Protein AF-A0A1S1Y5X8-F1 (afdb_monomer_lite)

Secondary structure (DSSP, 8-state):
---PEEEEEE-TT----B-TTS-EEEESSTT-EEEGGGGGG-TTEEEEEEEEETTEEEEEESSTTPPP-HHHHHHHHHHT-SS--B-SS--HHHHHGGGGTTHHHHHHHHHHHHHHHHHGGG----------SS----EEEEEE-TTS-EEEEEESS---HHHHHHHHHHHHHHHHHHTTTS--TTEEEEEEES-HHHHHHHS-GGGB----S----BTTBSS-EEEEEEEETTEEEEEEEEEHHHHHHHT-TTSHHHHHHHHHHHHHHHHHHHHHHHHHHHSTTTTTSPPSSHHHHHHHHHHHHHHHHHHHHHHSGGGSTT-HHHHHHHHHHHHHHHHHHHHHHHHHHHHH--HHHHHHHHHHHHHHHHHHHHHHHHHHHHHT--SSTT-HHHHHHHHHTT-TTHHHHHHHHHHHHHTTTT---STHHHHTTHHHHHHHHHHTT-EEEE-TTS-EEEE--GGGTHHHHHHH-

Structure (mmCIF, N/CA/C/O backbone):
data_AF-A0A1S1Y5X8-F1
#
_entry.id   AF-A0A1S1Y5X8-F1
#
loop_
_atom_site.group_PDB
_atom_site.id
_atom_site.type_symbol
_atom_site.label_atom_id
_atom_site.label_alt_id
_atom_site.label_comp_id
_atom_site.label_asym_id
_atom_site.label_entity_id
_atom_site.label_seq_id
_atom_site.pdbx_PDB_ins_code
_atom_site.Cartn_x
_atom_site.Cartn_y
_atom_site.Cartn_z
_atom_site.occupancy
_atom_site.B_iso_or_equiv
_atom_site.auth_seq_id
_atom_site.auth_comp_id
_atom_site.auth_asym_id
_atom_site.auth_atom_id
_atom_site.pdbx_PDB_model_num
ATOM 1 N N . MET A 1 1 ? -24.026 0.259 36.416 1.00 37.78 1 MET A N 1
ATOM 2 C CA . MET A 1 1 ? -24.388 -0.822 35.473 1.00 37.78 1 MET A CA 1
ATOM 3 C C . MET A 1 1 ? -25.825 -0.606 35.027 1.00 37.78 1 MET A C 1
ATOM 5 O O . MET A 1 1 ? -26.741 -0.824 35.807 1.00 37.78 1 MET A O 1
ATOM 9 N N . THR A 1 2 ? -26.030 -0.074 33.827 1.00 49.12 2 THR A N 1
ATOM 10 C CA . THR A 1 2 ? -27.359 0.144 33.238 1.00 49.12 2 THR A CA 1
ATOM 11 C C . THR A 1 2 ? -27.884 -1.176 32.671 1.00 49.12 2 THR A C 1
ATOM 13 O O . THR A 1 2 ? -27.231 -1.813 31.851 1.00 49.12 2 THR A O 1
ATOM 16 N N . GLN A 1 3 ? -29.044 -1.623 33.151 1.00 72.25 3 GLN A N 1
ATOM 17 C CA . GLN A 1 3 ? -29.603 -2.940 32.841 1.00 72.25 3 GLN A CA 1
ATOM 18 C C . GLN A 1 3 ? -30.423 -2.870 31.540 1.00 72.25 3 GLN A C 1
ATOM 20 O O . GLN A 1 3 ? -31.425 -2.159 31.475 1.00 72.25 3 GLN A O 1
ATOM 25 N N . LEU A 1 4 ? -29.985 -3.571 30.490 1.00 83.12 4 LEU A N 1
ATOM 26 C CA . LEU A 1 4 ? -30.778 -3.775 29.271 1.00 83.12 4 LEU A CA 1
ATOM 27 C C . LEU A 1 4 ? -31.774 -4.920 29.491 1.00 83.12 4 LEU A C 1
ATOM 29 O O . LEU A 1 4 ? -31.432 -5.946 30.078 1.00 83.12 4 LEU A O 1
ATOM 33 N N . ASN A 1 5 ? -32.993 -4.761 28.980 1.00 87.56 5 ASN A N 1
ATOM 34 C CA . ASN A 1 5 ? -33.991 -5.824 28.944 1.00 87.56 5 ASN A CA 1
ATOM 35 C C . ASN A 1 5 ? -33.775 -6.676 27.696 1.00 87.56 5 ASN A C 1
ATOM 37 O O . ASN A 1 5 ? -33.882 -6.174 26.576 1.00 87.56 5 ASN A O 1
ATOM 41 N N . TRP A 1 6 ? -33.478 -7.957 27.889 1.00 92.19 6 TRP A N 1
ATOM 42 C CA . TRP A 1 6 ? -33.166 -8.884 26.806 1.00 92.19 6 TRP A CA 1
ATOM 43 C C . TRP A 1 6 ? -34.387 -9.693 26.398 1.00 92.19 6 TRP A C 1
ATOM 45 O O . TRP A 1 6 ? -35.057 -10.302 27.230 1.00 92.19 6 TRP A O 1
ATOM 55 N N . THR A 1 7 ? -34.661 -9.723 25.100 1.00 92.75 7 THR A N 1
ATOM 56 C CA . THR A 1 7 ? -35.756 -10.500 24.516 1.00 92.75 7 THR A CA 1
ATOM 57 C C . THR A 1 7 ? -35.318 -11.102 23.192 1.00 92.75 7 THR A C 1
ATOM 59 O O . THR A 1 7 ? -34.572 -10.483 22.437 1.00 92.75 7 THR A O 1
ATOM 62 N N . VAL A 1 8 ? -35.791 -12.310 22.891 1.00 92.81 8 VAL A N 1
ATOM 63 C CA . VAL A 1 8 ? -35.673 -12.881 21.547 1.00 92.81 8 VAL A CA 1
ATOM 64 C C . VAL A 1 8 ? -36.955 -12.563 20.801 1.00 92.81 8 VAL A C 1
ATOM 66 O O . VAL A 1 8 ? -38.040 -12.959 21.231 1.00 92.81 8 VAL A O 1
ATOM 69 N N . ILE A 1 9 ? -36.834 -11.858 19.681 1.00 91.94 9 ILE A N 1
ATOM 70 C CA . ILE A 1 9 ? -37.966 -11.556 18.807 1.00 91.94 9 ILE A CA 1
ATOM 71 C C . ILE A 1 9 ? -37.895 -12.409 17.543 1.00 91.94 9 ILE A C 1
ATOM 73 O O . ILE A 1 9 ? -36.821 -12.640 16.984 1.00 91.94 9 ILE A O 1
ATOM 77 N N . LYS A 1 10 ? -39.059 -12.878 17.087 1.00 90.06 10 LYS A N 1
ATOM 78 C CA . LYS A 1 10 ? -39.210 -13.485 15.762 1.00 90.06 10 LYS A CA 1
ATOM 79 C C . LYS A 1 10 ? -39.509 -12.389 14.755 1.00 90.06 10 LYS A C 1
ATOM 81 O O . LYS A 1 10 ? -40.395 -11.570 14.985 1.00 90.06 10 LYS A O 1
ATOM 86 N N . VAL A 1 11 ? -38.781 -12.405 13.652 1.00 84.94 11 VAL A N 1
ATOM 87 C CA . VAL A 1 11 ? -38.853 -11.399 12.594 1.00 84.94 11 VAL A CA 1
ATOM 88 C C . VAL A 1 11 ? -38.990 -12.114 11.252 1.00 84.94 11 VAL A C 1
ATOM 90 O O . VAL A 1 11 ? -38.032 -12.199 10.482 1.00 84.94 11 VAL A O 1
ATOM 93 N N . PRO A 1 12 ? -40.162 -12.732 10.999 1.00 74.88 12 PRO A N 1
ATOM 94 C CA . PRO A 1 12 ? -40.427 -13.342 9.703 1.00 74.88 12 PRO A CA 1
ATOM 95 C C . PRO A 1 12 ? -40.233 -12.291 8.604 1.00 74.88 12 PRO A C 1
ATOM 97 O O . PRO A 1 12 ? -40.541 -11.118 8.804 1.00 74.88 12 PRO A O 1
ATOM 100 N N . ASP A 1 13 ? -39.646 -12.713 7.486 1.00 78.19 13 ASP A N 1
ATOM 101 C CA . ASP A 1 13 ? -39.389 -11.894 6.291 1.00 78.19 13 ASP A CA 1
ATOM 102 C C . ASP A 1 13 ? -38.314 -10.798 6.424 1.00 78.19 13 ASP A C 1
ATOM 104 O O . ASP A 1 13 ? -37.992 -10.129 5.442 1.00 78.19 13 ASP A O 1
ATOM 108 N N . ALA A 1 14 ? -37.677 -10.654 7.592 1.00 77.19 14 ALA A N 1
ATOM 109 C CA . ALA A 1 14 ? -36.581 -9.700 7.777 1.00 77.19 14 ALA A CA 1
ATOM 110 C C . ALA A 1 14 ? -35.270 -10.132 7.098 1.00 77.19 14 ALA A C 1
ATOM 112 O O . ALA A 1 14 ? -34.417 -9.285 6.860 1.00 77.19 14 ALA A O 1
ATOM 113 N N . ASN A 1 15 ? -35.108 -11.423 6.780 1.00 84.62 15 ASN A N 1
ATOM 114 C CA . ASN A 1 15 ? -33.934 -11.980 6.095 1.00 84.62 15 ASN A CA 1
ATOM 115 C C . ASN A 1 15 ? -32.611 -11.496 6.699 1.00 84.62 15 ASN A C 1
ATOM 117 O O . ASN A 1 15 ? -31.785 -10.897 6.009 1.00 84.62 15 ASN A O 1
ATOM 121 N N . LEU A 1 16 ? -32.463 -11.707 8.009 1.00 88.25 16 LEU A N 1
ATOM 122 C CA . LEU A 1 16 ? -31.384 -11.110 8.786 1.00 88.25 16 LEU A CA 1
ATOM 123 C C . LEU A 1 16 ? -30.012 -11.504 8.233 1.00 88.25 16 LEU A C 1
ATOM 125 O O . LEU A 1 16 ? -29.734 -12.690 8.036 1.00 88.25 16 LEU A O 1
ATOM 129 N N . ILE A 1 17 ? -29.171 -10.496 8.022 1.00 88.75 17 ILE A N 1
ATOM 130 C CA . ILE A 1 17 ? -27.761 -10.654 7.675 1.00 88.75 17 ILE A CA 1
ATOM 131 C C . ILE A 1 17 ? -26.958 -10.871 8.961 1.00 88.75 17 ILE A C 1
ATOM 133 O O . ILE A 1 17 ? -27.159 -10.164 9.949 1.00 88.75 17 ILE A O 1
ATOM 137 N N . LEU A 1 18 ? -26.051 -11.849 8.946 1.00 85.50 18 LEU A N 1
ATOM 138 C CA . LEU A 1 18 ? -25.080 -12.060 10.019 1.00 85.50 18 LEU A CA 1
ATOM 139 C C . LEU A 1 18 ? -23.828 -11.210 9.738 1.00 85.50 18 LEU A C 1
ATOM 141 O O . LEU A 1 18 ? -23.144 -11.498 8.754 1.00 85.50 18 LEU A O 1
ATOM 145 N N . PRO A 1 19 ? -23.529 -10.180 10.553 1.00 83.06 19 PRO A N 1
ATOM 146 C CA . PRO A 1 19 ? -22.314 -9.389 10.394 1.00 83.06 19 PRO A CA 1
ATOM 147 C C . PRO A 1 19 ? -21.095 -10.066 11.029 1.00 83.06 19 PRO A C 1
ATOM 149 O O . PRO A 1 19 ? -21.227 -10.786 12.022 1.00 83.06 19 PRO A O 1
ATOM 152 N N . ASP A 1 20 ? -19.896 -9.725 10.551 1.00 80.06 20 ASP A N 1
ATOM 153 C CA . ASP A 1 20 ? -18.630 -10.213 11.130 1.00 80.06 20 ASP A CA 1
ATOM 154 C C . ASP A 1 20 ? -18.366 -9.641 12.529 1.00 80.06 20 ASP A C 1
ATOM 156 O O . ASP A 1 20 ? -17.720 -10.271 13.364 1.00 80.06 20 ASP A O 1
ATOM 160 N N . CYS A 1 21 ? -18.940 -8.475 12.840 1.00 72.88 21 CYS A N 1
ATOM 161 C CA . CYS A 1 21 ? -18.881 -7.885 14.177 1.00 72.88 21 CYS A CA 1
ATOM 162 C C . CYS A 1 21 ? -19.798 -8.566 15.207 1.00 72.88 21 CYS A C 1
ATOM 164 O O . CYS A 1 21 ? -19.852 -8.125 16.358 1.00 72.88 21 CYS A O 1
ATOM 166 N N . VAL A 1 22 ? -20.498 -9.638 14.810 1.00 82.25 22 VAL A N 1
ATOM 167 C CA . VAL A 1 22 ? -21.416 -10.464 15.611 1.00 82.25 22 VAL A CA 1
ATOM 168 C C . VAL A 1 22 ? -22.683 -9.713 16.038 1.00 82.25 22 VAL A C 1
ATOM 170 O O . VAL A 1 22 ? -23.789 -10.148 15.728 1.00 82.25 22 VAL A O 1
ATOM 173 N N . ALA A 1 23 ? -22.552 -8.582 16.727 1.00 86.88 23 ALA A N 1
ATOM 174 C CA . ALA A 1 23 ? -23.655 -7.778 17.237 1.00 86.88 23 ALA A CA 1
ATOM 175 C C . ALA A 1 23 ? -23.482 -6.297 16.889 1.00 86.88 23 ALA A C 1
ATOM 177 O O . ALA A 1 23 ? -22.372 -5.801 16.707 1.00 86.88 23 ALA A O 1
ATOM 178 N N . ILE A 1 24 ? -24.599 -5.572 16.861 1.00 87.94 24 ILE A N 1
ATOM 179 C CA . ILE A 1 24 ? -24.649 -4.138 16.572 1.00 87.94 24 ILE A CA 1
ATOM 180 C C . ILE A 1 24 ? -25.308 -3.403 17.744 1.00 87.94 24 ILE A C 1
ATOM 182 O O . ILE A 1 24 ? -26.358 -3.814 18.239 1.00 87.94 24 ILE A O 1
ATOM 186 N N . SER A 1 25 ? -24.688 -2.315 18.190 1.00 87.38 25 SER A N 1
ATOM 187 C CA . SER A 1 25 ? -25.203 -1.405 19.216 1.00 87.38 25 SER A CA 1
ATOM 188 C C . SER A 1 25 ? -25.833 -0.164 18.583 1.00 87.38 25 SER A C 1
ATOM 190 O O . SER A 1 25 ? -25.368 0.319 17.554 1.00 87.38 25 SER A O 1
ATOM 192 N N . VAL A 1 26 ? -26.855 0.387 19.241 1.00 85.88 26 VAL A N 1
ATOM 193 C CA . VAL A 1 26 ? -27.497 1.662 18.890 1.00 85.88 26 VAL A CA 1
ATOM 194 C C . VAL A 1 26 ? -27.461 2.604 20.099 1.00 85.88 26 VAL A C 1
ATOM 196 O O . VAL A 1 26 ? -27.935 2.243 21.185 1.00 85.88 26 VAL A O 1
ATOM 199 N N . GLY A 1 27 ? -26.871 3.789 19.921 1.00 76.44 27 GLY A N 1
ATOM 200 C CA . GLY A 1 27 ? -26.680 4.804 20.972 1.00 76.44 27 GLY A CA 1
ATOM 201 C C . GLY A 1 27 ? -27.841 5.802 21.136 1.00 76.44 27 GLY A C 1
ATOM 202 O O . GLY A 1 27 ? -28.669 5.943 20.236 1.00 76.44 27 GLY A O 1
ATOM 203 N N . VAL A 1 28 ? -27.875 6.504 22.286 1.00 65.38 28 VAL A N 1
ATOM 204 C CA . VAL A 1 28 ? -28.875 7.550 22.631 1.00 65.38 28 VAL A CA 1
ATOM 205 C C . VAL A 1 28 ? -28.755 8.805 21.759 1.00 65.38 28 VAL A C 1
ATOM 207 O O . VAL A 1 28 ? -29.774 9.380 21.379 1.00 65.38 28 VAL A O 1
ATOM 210 N N . SER A 1 29 ? -27.540 9.261 21.443 1.00 52.69 29 SER A N 1
ATOM 211 C CA . SER A 1 29 ? -27.340 10.402 20.547 1.00 52.69 29 SER A CA 1
ATOM 212 C C . SER A 1 29 ? -27.469 9.953 19.088 1.00 52.69 29 SER A C 1
ATOM 214 O O . SER A 1 29 ? -26.818 9.009 18.643 1.00 52.69 29 SER A O 1
ATOM 216 N N . GLU A 1 30 ? -28.360 10.617 18.348 1.00 55.97 30 GLU A N 1
ATOM 217 C CA . GLU A 1 30 ? -28.502 10.516 16.883 1.00 55.97 30 GLU A CA 1
ATOM 218 C C . GLU A 1 30 ? -28.925 9.150 16.311 1.00 55.97 30 GLU A C 1
ATOM 220 O O . GLU A 1 30 ? -28.924 8.971 15.095 1.00 55.97 30 GLU A O 1
ATOM 225 N N . ASN A 1 31 ? -29.354 8.192 17.146 1.00 65.56 31 ASN A N 1
ATOM 226 C CA . ASN A 1 31 ? -29.733 6.844 16.697 1.00 65.56 31 ASN A CA 1
ATOM 227 C C . ASN A 1 31 ? -28.588 6.159 15.916 1.00 65.56 31 ASN A C 1
ATOM 229 O O . ASN A 1 31 ? -28.827 5.428 14.952 1.00 65.56 31 ASN A O 1
ATOM 233 N N . ARG A 1 32 ? -27.339 6.446 16.312 1.00 74.50 32 ARG A N 1
ATOM 234 C CA . ARG A 1 32 ? -26.120 5.975 15.650 1.00 74.50 32 ARG A CA 1
ATOM 235 C C . ARG A 1 32 ? -25.930 4.474 15.864 1.00 74.50 32 ARG A C 1
ATOM 237 O O . ARG A 1 32 ? -26.018 3.992 16.995 1.00 74.50 32 ARG A O 1
ATOM 244 N N . TRP A 1 33 ? -25.656 3.762 14.774 1.00 82.81 33 TRP A N 1
ATOM 245 C CA . TRP A 1 33 ? -25.377 2.326 14.740 1.00 82.81 33 TRP A CA 1
ATOM 246 C C . TRP A 1 33 ? -23.863 2.118 14.793 1.00 82.81 33 TRP A C 1
ATOM 248 O O . TRP A 1 33 ? -23.129 2.857 14.143 1.00 82.81 33 TRP A O 1
ATOM 258 N N . ILE A 1 34 ? -23.395 1.157 15.589 1.00 77.75 34 ILE A N 1
ATOM 259 C CA . ILE A 1 34 ? -21.968 0.839 15.736 1.00 77.75 34 ILE A CA 1
ATOM 260 C C . ILE A 1 34 ? -21.756 -0.669 15.947 1.00 77.75 34 ILE A C 1
ATOM 262 O O . ILE A 1 34 ? -22.582 -1.314 16.604 1.00 77.75 34 ILE A O 1
ATOM 266 N N . PRO A 1 35 ? -20.650 -1.260 15.461 1.00 78.81 35 PRO A N 1
ATOM 267 C CA . PRO A 1 35 ? -20.255 -2.615 15.842 1.00 78.81 35 PRO A CA 1
ATOM 268 C C . PRO A 1 35 ? -20.186 -2.757 17.366 1.00 78.81 35 PRO A C 1
ATOM 270 O O . PRO A 1 35 ? -19.527 -1.966 18.039 1.00 78.81 35 PRO A O 1
ATOM 273 N N . HIS A 1 36 ? -20.847 -3.767 17.936 1.00 76.25 36 HIS A N 1
ATOM 274 C CA . HIS A 1 36 ? -20.930 -3.920 19.394 1.00 76.25 36 HIS A CA 1
ATOM 275 C C . HIS A 1 36 ? -19.553 -4.124 20.040 1.00 76.25 36 HIS A C 1
ATOM 277 O O . HIS A 1 36 ? -19.321 -3.628 21.138 1.00 76.25 36 HIS A O 1
ATOM 283 N N . VAL A 1 37 ? -18.628 -4.788 19.335 1.00 66.50 37 VAL A N 1
ATOM 284 C CA . VAL A 1 37 ? -17.226 -4.981 19.757 1.00 66.50 37 VAL A CA 1
ATOM 285 C C . VAL A 1 37 ? -16.496 -3.649 19.989 1.00 66.50 37 VAL A C 1
ATOM 287 O O . VAL A 1 37 ? -15.613 -3.579 20.836 1.00 66.50 37 VAL A O 1
ATOM 290 N N . LEU A 1 38 ? -16.895 -2.581 19.293 1.00 61.91 38 LEU A N 1
ATOM 291 C CA . LEU A 1 38 ? -16.346 -1.229 19.459 1.00 61.91 38 LEU A CA 1
ATOM 292 C C . LEU A 1 38 ? -17.127 -0.397 20.495 1.00 61.91 38 LEU A C 1
ATOM 294 O O . LEU A 1 38 ? -16.774 0.736 20.796 1.00 61.91 38 LEU A O 1
ATOM 298 N N . GLY A 1 39 ? -18.217 -0.941 21.039 1.00 55.78 39 GLY A N 1
ATOM 299 C CA . GLY A 1 39 ? -19.183 -0.222 21.866 1.00 55.78 39 GLY A CA 1
ATOM 300 C C . GLY A 1 39 ? -18.884 -0.191 23.364 1.00 55.78 39 GLY A C 1
ATOM 301 O O . GLY A 1 39 ? -19.772 0.202 24.120 1.00 55.78 39 GLY A O 1
ATOM 302 N N . SER A 1 40 ? -17.691 -0.590 23.821 1.00 47.22 40 SER A N 1
ATOM 303 C CA . SER A 1 40 ? -17.348 -0.598 25.255 1.00 47.22 40 SER A CA 1
ATOM 304 C C . SER A 1 40 ? -17.360 0.791 25.910 1.00 47.22 40 SER A C 1
ATOM 306 O O . SER A 1 40 ? -17.391 0.870 27.135 1.00 47.22 40 SER A O 1
ATOM 308 N N . GLU A 1 41 ? -17.384 1.867 25.117 1.00 51.53 41 GLU A N 1
ATOM 309 C CA . GLU A 1 41 ? -17.260 3.254 25.591 1.00 51.53 41 GLU A CA 1
ATOM 310 C C . GLU A 1 41 ? -18.501 4.127 25.363 1.00 51.53 41 GLU A C 1
ATOM 312 O O . GLU A 1 41 ? -18.527 5.282 25.786 1.00 51.53 41 GLU A O 1
ATOM 317 N N . VAL A 1 42 ? -19.573 3.603 24.754 1.00 52.94 42 VAL A N 1
ATOM 318 C CA . VAL A 1 42 ? -20.820 4.373 24.647 1.00 52.94 42 VAL A CA 1
ATOM 319 C C . VAL A 1 42 ? -21.550 4.302 25.986 1.00 52.94 42 VAL A C 1
ATOM 321 O O . VAL A 1 42 ? -22.447 3.479 26.203 1.00 52.94 42 VAL A O 1
ATOM 324 N N . GLU A 1 43 ? -21.178 5.197 26.902 1.00 53.50 43 GLU A N 1
ATOM 325 C CA . GLU A 1 43 ? -22.070 5.641 27.966 1.00 53.50 43 GLU A CA 1
ATOM 326 C C . GLU A 1 43 ? -23.376 6.048 27.276 1.00 53.50 43 GLU A C 1
ATOM 328 O O . GLU A 1 43 ? -23.434 7.104 26.658 1.00 53.50 43 GLU A O 1
ATOM 333 N N . ASN A 1 44 ? -24.395 5.175 27.319 1.00 68.19 44 ASN A N 1
ATOM 334 C CA . ASN A 1 44 ? -25.722 5.311 26.689 1.00 68.19 44 ASN A CA 1
ATOM 335 C C . ASN A 1 44 ? -26.044 4.437 25.457 1.00 68.19 44 ASN A C 1
ATOM 337 O O . ASN A 1 44 ? -26.659 4.901 24.499 1.00 68.19 44 ASN A O 1
ATOM 341 N N . ILE A 1 45 ? -25.768 3.131 25.524 1.00 79.56 45 ILE A N 1
ATOM 342 C CA . ILE A 1 45 ? -26.427 2.146 24.644 1.00 79.56 45 ILE A CA 1
ATOM 343 C C . ILE A 1 45 ? -27.932 2.060 24.973 1.00 79.56 45 ILE A C 1
ATOM 345 O O . ILE A 1 45 ? -28.315 1.799 26.124 1.00 79.56 45 ILE A O 1
ATOM 349 N N . GLU A 1 46 ? -28.785 2.256 23.963 1.00 83.94 46 GLU A N 1
ATOM 350 C CA . GLU A 1 46 ? -30.245 2.073 24.052 1.00 83.94 46 GLU A CA 1
ATOM 351 C C . GLU A 1 46 ? -30.682 0.689 23.610 1.00 83.94 46 GLU A C 1
ATOM 353 O O . GLU A 1 46 ? -31.661 0.152 24.140 1.00 83.94 46 GLU A O 1
ATOM 358 N N . GLN A 1 47 ? -29.986 0.135 22.619 1.00 88.62 47 GLN A N 1
ATOM 359 C CA . GLN A 1 47 ? -30.356 -1.124 22.006 1.00 88.62 47 GLN A CA 1
ATOM 360 C C . GLN A 1 47 ? -29.121 -1.902 21.539 1.00 88.62 47 GLN A C 1
ATOM 362 O O . GLN A 1 47 ? -28.186 -1.320 21.003 1.00 88.62 47 GLN A O 1
ATOM 367 N N . VAL A 1 48 ? -29.129 -3.219 21.734 1.00 90.19 48 VAL A N 1
ATOM 368 C CA . VAL A 1 48 ? -28.142 -4.161 21.185 1.00 90.19 48 VAL A CA 1
ATOM 369 C C . VAL A 1 48 ? -28.891 -5.205 20.375 1.00 90.19 48 VAL A C 1
ATOM 371 O O . VAL A 1 48 ? -29.899 -5.736 20.846 1.00 90.19 48 VAL A O 1
ATOM 374 N N . LEU A 1 49 ? -28.410 -5.484 19.168 1.00 91.69 49 LEU A N 1
ATOM 375 C CA . LEU A 1 49 ? -29.034 -6.357 18.182 1.00 91.69 49 LEU A CA 1
ATOM 376 C C . LEU A 1 49 ? -28.047 -7.446 17.768 1.00 91.69 49 LEU A C 1
ATOM 378 O O . LEU A 1 49 ? -26.986 -7.149 17.224 1.00 91.69 49 LEU A O 1
ATOM 382 N N . LEU A 1 50 ? -28.409 -8.702 18.016 1.00 92.38 50 LEU A N 1
ATOM 383 C CA . LEU A 1 50 ? -27.614 -9.879 17.670 1.00 92.38 50 LEU A CA 1
ATOM 384 C C . LEU A 1 50 ? -28.486 -10.864 16.874 1.00 92.38 50 LEU A C 1
ATOM 386 O O . LEU A 1 50 ? -29.447 -11.404 17.434 1.00 92.38 50 LEU A O 1
ATOM 390 N N . PRO A 1 51 ? -28.203 -11.115 15.585 1.00 90.69 51 PRO A N 1
ATOM 391 C CA . PRO A 1 51 ? -28.912 -12.127 14.809 1.00 90.69 51 PRO A CA 1
ATOM 392 C C . PRO A 1 51 ? -28.532 -13.517 15.320 1.00 90.69 51 PRO A C 1
ATOM 394 O O . PRO A 1 51 ? -27.364 -13.888 15.348 1.00 90.69 51 PRO A O 1
ATOM 397 N N . ILE A 1 52 ? -29.534 -14.286 15.748 1.00 88.94 52 ILE A N 1
ATOM 398 C CA . ILE A 1 52 ? -29.357 -15.679 16.193 1.00 88.94 52 ILE A CA 1
ATOM 399 C C . ILE A 1 52 ? -29.611 -16.635 15.022 1.00 88.94 52 ILE A C 1
ATOM 401 O O . ILE A 1 52 ? -29.020 -17.707 14.926 1.00 88.94 52 ILE A O 1
ATOM 405 N N . SER A 1 53 ? -30.519 -16.246 14.128 1.00 86.88 53 SER A N 1
ATOM 406 C CA . SER A 1 53 ? -30.848 -16.967 12.905 1.00 86.88 53 SER A CA 1
ATOM 407 C C . SER A 1 53 ? -31.349 -15.985 11.845 1.00 86.88 53 SER A C 1
ATOM 409 O O . SER A 1 53 ? -31.487 -14.789 12.095 1.00 86.88 53 SER A O 1
ATOM 411 N N . THR A 1 54 ? -31.704 -16.497 10.671 1.00 85.19 54 THR A N 1
ATOM 412 C CA . THR A 1 54 ? -32.235 -15.708 9.549 1.00 85.19 54 THR A CA 1
ATOM 413 C C . THR A 1 54 ? -33.574 -15.016 9.852 1.00 85.19 54 THR A C 1
ATOM 415 O O . THR A 1 54 ? -33.972 -14.104 9.127 1.00 85.19 54 THR A O 1
ATOM 418 N N . ASN A 1 55 ? -34.269 -15.423 10.922 1.00 88.81 55 ASN A N 1
ATOM 419 C CA . ASN A 1 55 ? -35.576 -14.901 11.331 1.00 88.81 55 ASN A CA 1
ATOM 420 C C . ASN A 1 55 ? -35.707 -14.653 12.847 1.00 88.81 55 ASN A C 1
ATOM 422 O O . ASN A 1 55 ? -36.820 -14.447 13.344 1.00 88.81 55 ASN A O 1
ATOM 426 N N . GLN A 1 56 ? -34.601 -14.685 13.596 1.00 91.81 56 GLN A N 1
ATOM 427 C CA . GLN A 1 56 ? -34.586 -14.420 15.035 1.00 91.81 56 GLN A CA 1
ATOM 428 C C . GLN A 1 56 ? -33.473 -13.450 15.402 1.00 91.81 56 GLN A C 1
ATOM 430 O O . GLN A 1 56 ? -32.310 -13.643 15.048 1.00 91.81 56 GLN A O 1
ATOM 435 N N . LEU A 1 57 ? -33.845 -12.442 16.185 1.00 91.62 57 LEU A N 1
ATOM 436 C CA . LEU A 1 57 ? -32.940 -11.423 16.691 1.00 91.62 57 LEU A CA 1
ATOM 437 C C . LEU A 1 57 ? -32.991 -11.442 18.220 1.00 91.62 57 LEU A C 1
ATOM 439 O O . LEU A 1 57 ? -34.071 -11.327 18.808 1.00 91.62 57 LEU A O 1
ATOM 443 N N . LEU A 1 58 ? -31.835 -11.587 18.865 1.00 93.31 58 LEU A N 1
ATOM 444 C CA . LEU A 1 58 ? -31.680 -11.250 20.273 1.00 93.31 58 LEU A CA 1
ATOM 445 C C . LEU A 1 58 ? -31.568 -9.735 20.373 1.00 93.31 58 LEU A C 1
ATOM 447 O O . LEU A 1 58 ? -30.742 -9.111 19.707 1.00 93.31 58 LEU A O 1
ATOM 451 N N . VAL A 1 59 ? -32.414 -9.152 21.209 1.00 92.69 59 VAL A N 1
ATOM 452 C CA . VAL A 1 59 ? -32.523 -7.712 21.339 1.00 92.69 59 VAL A CA 1
ATOM 453 C C . VAL A 1 59 ? -32.457 -7.320 22.806 1.00 92.69 59 VAL A C 1
ATOM 455 O O . VAL A 1 59 ? -33.356 -7.645 23.583 1.00 92.69 59 VAL A O 1
ATOM 458 N N . GLY A 1 60 ? -31.399 -6.604 23.175 1.00 91.44 60 GLY A N 1
ATOM 459 C CA . GLY A 1 60 ? -31.301 -5.887 24.443 1.00 91.44 60 GLY A CA 1
ATOM 460 C C . GLY A 1 60 ? -31.836 -4.473 24.258 1.00 91.44 60 GLY A C 1
ATOM 461 O O . GLY A 1 60 ? -31.388 -3.795 23.343 1.00 91.44 60 GLY A O 1
ATOM 462 N N . ARG A 1 61 ? -32.795 -4.009 25.068 1.00 90.31 61 ARG A N 1
ATOM 463 C CA . ARG A 1 61 ? -33.360 -2.646 24.985 1.00 90.31 61 ARG A CA 1
ATOM 464 C C . ARG A 1 61 ? -33.471 -1.978 26.345 1.00 90.31 61 ARG A C 1
ATOM 466 O O . ARG A 1 61 ? -33.850 -2.616 27.326 1.00 90.31 61 ARG A O 1
ATOM 473 N N . ARG A 1 62 ? -33.231 -0.669 26.377 1.00 84.94 62 ARG A N 1
ATOM 474 C CA . ARG A 1 62 ? -33.579 0.191 27.515 1.00 84.94 62 ARG A CA 1
ATOM 475 C C . ARG A 1 62 ? -35.063 0.570 27.482 1.00 84.94 62 ARG A C 1
ATOM 477 O O . ARG A 1 62 ? -35.761 0.350 28.465 1.00 84.94 62 ARG A O 1
ATOM 484 N N . ASP A 1 63 ? -35.549 1.048 26.334 1.00 83.69 63 ASP A N 1
ATOM 485 C CA . ASP A 1 63 ? -36.974 1.284 26.073 1.00 83.69 63 ASP A CA 1
ATOM 486 C C . ASP A 1 63 ? -37.596 0.094 25.326 1.00 83.69 63 ASP A C 1
ATOM 488 O O . ASP A 1 63 ? -37.251 -0.201 24.178 1.00 83.69 63 ASP A O 1
ATOM 492 N N . LEU A 1 64 ? -38.538 -0.588 25.980 1.00 80.62 64 LEU A N 1
ATOM 493 C CA . LEU A 1 64 ? -39.257 -1.732 25.416 1.00 80.62 64 LEU A CA 1
ATOM 494 C C . LEU A 1 64 ? -40.126 -1.348 24.205 1.00 80.62 64 LEU A C 1
ATOM 496 O O . LEU A 1 64 ? -40.378 -2.201 23.352 1.00 80.62 64 LEU A O 1
ATOM 500 N N . ASN A 1 65 ? -40.529 -0.080 24.083 1.00 80.94 65 ASN A N 1
ATOM 501 C CA . ASN A 1 65 ? -41.352 0.404 22.974 1.00 80.94 65 ASN A CA 1
ATOM 502 C C . ASN A 1 65 ? -40.543 0.728 21.711 1.00 80.94 65 ASN A C 1
ATOM 504 O O . ASN A 1 65 ? -41.123 0.852 20.627 1.00 80.94 65 ASN A O 1
ATOM 508 N N . ARG A 1 66 ? -39.210 0.827 21.810 1.00 81.25 66 ARG A N 1
ATOM 509 C CA . ARG A 1 66 ? -38.348 1.106 20.657 1.00 81.25 66 ARG A CA 1
ATOM 510 C C . ARG A 1 66 ? -38.429 -0.032 19.646 1.00 81.25 66 ARG A C 1
ATOM 512 O O . ARG A 1 66 ? -38.101 -1.175 19.962 1.00 81.25 66 ARG A O 1
ATOM 519 N N . ARG A 1 67 ? -38.829 0.275 18.413 1.00 84.06 67 ARG A N 1
ATOM 520 C CA . ARG A 1 67 ? -38.864 -0.700 17.313 1.00 84.06 67 ARG A CA 1
ATOM 521 C C . ARG A 1 67 ? -37.458 -0.980 16.787 1.00 84.06 67 ARG A C 1
ATOM 523 O O . ARG A 1 67 ? -36.562 -0.158 16.932 1.00 84.06 67 ARG A O 1
ATOM 530 N N . VAL A 1 68 ? -37.276 -2.155 16.190 1.00 84.56 68 VAL A N 1
ATOM 531 C CA . VAL A 1 68 ? -36.053 -2.480 15.446 1.00 84.56 68 VAL A CA 1
ATOM 532 C C . VAL A 1 68 ? -36.308 -2.207 13.977 1.00 84.56 68 VAL A C 1
ATOM 534 O O . VAL A 1 68 ? -37.314 -2.650 13.427 1.00 84.56 68 VAL A O 1
ATOM 537 N N . GLU A 1 69 ? -35.395 -1.471 13.358 1.00 87.38 69 GLU A N 1
ATOM 538 C CA . GLU A 1 69 ? -35.425 -1.149 11.936 1.00 87.38 69 GLU A CA 1
ATOM 539 C C . GLU A 1 69 ? -34.615 -2.208 11.171 1.00 87.38 69 GLU A C 1
ATOM 541 O O . GLU A 1 69 ? -33.403 -2.081 11.022 1.00 87.38 69 GLU A O 1
ATOM 546 N N . PHE A 1 70 ? -35.265 -3.289 10.726 1.00 87.25 70 PHE A N 1
ATOM 547 C CA . PHE A 1 70 ? -34.574 -4.460 10.158 1.00 87.25 70 PHE A CA 1
ATOM 548 C C . PHE A 1 70 ? -33.825 -4.173 8.852 1.00 87.25 70 PHE A C 1
ATOM 550 O O . PHE A 1 70 ? -32.750 -4.721 8.637 1.00 87.25 70 PHE A O 1
ATOM 557 N N . GLU A 1 71 ? -34.353 -3.289 8.003 1.00 86.50 71 GLU A N 1
ATOM 558 C CA . GLU A 1 71 ? -33.662 -2.868 6.776 1.00 86.50 71 GLU A CA 1
ATOM 559 C C . GLU A 1 71 ? -32.362 -2.125 7.097 1.00 86.50 71 GLU A C 1
ATOM 561 O O . GLU A 1 71 ? -31.319 -2.417 6.514 1.00 86.50 71 GLU A O 1
ATOM 566 N N . LYS A 1 72 ? -32.400 -1.214 8.080 1.00 87.81 72 LYS A N 1
ATOM 567 C CA . LYS A 1 72 ? -31.197 -0.524 8.565 1.00 87.81 72 LYS A CA 1
ATOM 568 C C . LYS A 1 72 ? -30.222 -1.497 9.210 1.00 87.81 72 LYS A C 1
ATOM 570 O O . LYS A 1 72 ? -29.035 -1.417 8.921 1.00 87.81 72 LYS A O 1
ATOM 575 N N . PHE A 1 73 ? -30.722 -2.437 10.014 1.00 90.62 73 PHE A N 1
ATOM 576 C CA . PHE A 1 73 ? -29.902 -3.496 10.593 1.00 90.62 73 PHE A CA 1
ATOM 577 C C . PHE A 1 73 ? -29.179 -4.291 9.505 1.00 90.62 73 PHE A C 1
ATOM 579 O O . PHE A 1 73 ? -27.967 -4.417 9.578 1.00 90.62 73 PHE A O 1
ATOM 586 N N . ASN A 1 74 ? -29.882 -4.777 8.479 1.00 90.62 74 ASN A N 1
ATOM 587 C CA . ASN A 1 74 ? -29.273 -5.575 7.412 1.00 90.62 74 ASN A CA 1
ATOM 588 C C . ASN A 1 74 ? -28.249 -4.781 6.609 1.00 90.62 74 ASN A C 1
ATOM 590 O O . ASN A 1 74 ? -27.167 -5.287 6.331 1.00 90.62 74 ASN A O 1
ATOM 594 N N . ARG A 1 75 ? -28.567 -3.530 6.268 1.00 88.94 75 ARG A N 1
ATOM 595 C CA . ARG A 1 75 ? -27.630 -2.655 5.568 1.00 88.94 75 ARG A CA 1
ATOM 596 C C . ARG A 1 75 ? -26.363 -2.418 6.391 1.00 88.94 75 ARG A C 1
ATOM 598 O O . ARG A 1 75 ? -25.263 -2.549 5.870 1.00 88.94 75 ARG A O 1
ATOM 605 N N . PHE A 1 76 ? -26.518 -2.123 7.680 1.00 87.75 76 PHE A N 1
ATOM 606 C CA . PHE A 1 76 ? -25.395 -1.913 8.592 1.00 87.75 76 PHE A CA 1
ATOM 607 C C . PHE A 1 76 ? -24.611 -3.205 8.847 1.00 87.75 76 PHE A C 1
ATOM 609 O O . PHE A 1 76 ? -23.389 -3.190 8.922 1.00 87.75 76 PHE A O 1
ATOM 616 N N . ALA A 1 77 ? -25.302 -4.342 8.932 1.00 88.12 77 ALA A N 1
ATOM 617 C CA . ALA A 1 77 ? -24.688 -5.650 9.095 1.00 88.12 77 ALA A CA 1
ATOM 618 C C . ALA A 1 77 ? -23.838 -6.021 7.877 1.00 88.12 77 ALA A C 1
ATOM 620 O O . ALA A 1 77 ? -22.691 -6.418 8.047 1.00 88.12 77 ALA A O 1
ATOM 621 N N . ALA A 1 78 ? -24.357 -5.802 6.665 1.00 88.00 78 ALA A N 1
ATOM 622 C CA . ALA A 1 78 ? -23.582 -5.931 5.437 1.00 88.00 78 ALA A CA 1
ATOM 623 C C . ALA A 1 78 ? -22.375 -4.984 5.437 1.00 88.00 78 ALA A C 1
ATOM 625 O O . ALA A 1 78 ? -21.279 -5.390 5.067 1.00 88.00 78 ALA A O 1
ATOM 626 N N . ALA A 1 79 ? -22.547 -3.751 5.917 1.00 83.50 79 ALA A N 1
ATOM 627 C CA . ALA A 1 79 ? -21.468 -2.775 5.994 1.00 83.50 79 ALA A CA 1
ATOM 628 C C . ALA A 1 79 ? -20.388 -3.084 7.047 1.00 83.50 79 ALA A C 1
ATOM 630 O O . ALA A 1 79 ? -19.255 -2.611 6.927 1.00 83.50 79 ALA A O 1
ATOM 631 N N . CYS A 1 80 ? -20.725 -3.904 8.044 1.00 79.69 80 CYS A N 1
ATOM 632 C CA . CYS A 1 80 ? -19.800 -4.468 9.026 1.00 79.69 80 CYS A CA 1
ATOM 633 C C . CYS A 1 80 ? -19.135 -5.774 8.569 1.00 79.69 80 CYS A C 1
ATOM 635 O O . CYS A 1 80 ? -18.264 -6.274 9.278 1.00 79.69 80 CYS A O 1
ATOM 637 N N . SER A 1 81 ? -19.557 -6.359 7.446 1.00 80.50 81 SER A N 1
ATOM 638 C CA . SER A 1 81 ? -18.914 -7.544 6.877 1.00 80.50 81 SER A CA 1
ATOM 639 C C . SER A 1 81 ? -17.656 -7.161 6.100 1.00 80.50 81 SER A C 1
ATOM 641 O O . SER A 1 81 ? -17.601 -6.093 5.490 1.00 80.50 81 SER A O 1
ATOM 643 N N . ALA A 1 82 ? -16.646 -8.028 6.127 1.00 67.06 82 ALA A N 1
ATOM 644 C CA . ALA A 1 82 ? -15.324 -7.770 5.566 1.00 67.06 82 ALA A CA 1
ATOM 645 C C . ALA A 1 82 ? -15.236 -8.088 4.065 1.00 67.06 82 ALA A C 1
ATOM 647 O O . ALA A 1 82 ? -14.781 -7.252 3.290 1.00 67.06 82 ALA A O 1
ATOM 648 N N . GLU A 1 83 ? -15.687 -9.274 3.649 1.00 65.38 83 GLU A N 1
ATOM 649 C CA . GLU A 1 83 ? -15.555 -9.751 2.258 1.00 65.38 83 GLU A CA 1
ATOM 650 C C . GLU A 1 83 ? -16.896 -10.145 1.638 1.00 65.38 83 GLU A C 1
ATOM 652 O O . GLU A 1 83 ? -17.185 -9.849 0.480 1.00 65.38 83 GLU A O 1
ATOM 657 N N . PHE A 1 84 ? -17.735 -10.820 2.417 1.00 75.31 84 PHE A N 1
ATOM 658 C CA . PHE A 1 84 ? -19.064 -11.254 2.023 1.00 75.31 84 PHE A CA 1
ATOM 659 C C . PHE A 1 84 ? -19.966 -11.245 3.250 1.00 75.31 84 PHE A C 1
ATOM 661 O O . PHE A 1 84 ? -19.497 -11.256 4.385 1.00 75.31 84 PHE A O 1
ATOM 668 N N . PHE A 1 85 ? -21.272 -11.278 3.029 1.00 83.44 85 PHE A N 1
ATOM 669 C CA . PHE A 1 85 ? -22.230 -11.535 4.091 1.00 83.44 85 PHE A CA 1
ATOM 670 C C . PHE A 1 85 ? -23.143 -12.686 3.687 1.00 83.44 85 PHE A C 1
ATOM 672 O O . PHE A 1 85 ? -23.402 -12.925 2.505 1.00 83.44 85 PHE A O 1
ATOM 679 N N . VAL A 1 86 ? -23.644 -13.416 4.680 1.00 81.56 86 VAL A N 1
ATOM 680 C CA . VAL A 1 86 ? -24.581 -14.514 4.443 1.00 81.56 86 VAL A CA 1
ATOM 681 C C . VAL A 1 86 ? -25.999 -13.987 4.593 1.00 81.56 86 VAL A C 1
ATOM 683 O O . VAL A 1 86 ? -26.357 -13.416 5.623 1.00 81.56 86 VAL A O 1
ATOM 686 N N . SER A 1 87 ? -26.817 -14.209 3.567 1.00 83.56 87 SER A N 1
ATOM 687 C CA . SER A 1 87 ? -28.249 -13.931 3.596 1.00 83.56 87 SER A CA 1
ATOM 688 C C . SER A 1 87 ? -29.038 -15.182 3.203 1.00 83.56 87 SER A C 1
ATOM 690 O O . SER A 1 87 ? -28.587 -15.930 2.332 1.00 83.56 87 SER A O 1
ATOM 692 N N . PRO A 1 88 ? -30.217 -15.438 3.804 1.00 81.56 88 PRO A N 1
ATOM 693 C CA . PRO A 1 88 ? -31.074 -16.559 3.408 1.00 81.56 88 PRO A CA 1
ATOM 694 C C . PRO A 1 88 ? -31.582 -16.464 1.964 1.00 81.56 88 PRO A C 1
ATOM 696 O O . PRO A 1 88 ? -31.965 -17.485 1.394 1.00 81.56 88 PRO A O 1
ATOM 699 N N . ILE A 1 89 ? -31.632 -15.257 1.390 1.00 82.38 89 ILE A N 1
ATOM 700 C CA . ILE A 1 89 ? -32.163 -14.999 0.049 1.00 82.38 89 ILE A CA 1
ATOM 701 C C . ILE A 1 89 ? -31.335 -13.931 -0.674 1.00 82.38 89 ILE A C 1
ATOM 703 O O . ILE A 1 89 ? -30.748 -13.055 -0.050 1.00 82.38 89 ILE A O 1
ATOM 707 N N . ASN A 1 90 ? -31.334 -13.964 -2.007 1.00 81.50 90 ASN A N 1
ATOM 708 C CA . ASN A 1 90 ? -30.675 -12.958 -2.841 1.00 81.50 90 ASN A CA 1
ATOM 709 C C . ASN A 1 90 ? -31.722 -12.106 -3.577 1.00 81.50 90 ASN A C 1
ATOM 711 O O . ASN A 1 90 ? -32.140 -12.432 -4.688 1.00 81.50 90 ASN A O 1
ATOM 715 N N . THR A 1 91 ? -32.205 -11.047 -2.923 1.00 84.56 91 THR A N 1
ATOM 716 C CA . THR A 1 91 ? -33.119 -10.058 -3.523 1.00 84.56 91 THR A CA 1
ATOM 717 C C . THR A 1 91 ? -32.337 -8.867 -4.070 1.00 84.56 91 THR A C 1
ATOM 719 O O . THR A 1 91 ? -31.206 -8.633 -3.661 1.00 84.56 91 THR A O 1
ATOM 722 N N . ALA A 1 92 ? -32.948 -8.052 -4.937 1.00 81.38 92 ALA A N 1
ATOM 723 C CA . ALA A 1 92 ? -32.306 -6.835 -5.449 1.00 81.38 92 ALA A CA 1
ATOM 724 C C . ALA A 1 92 ? -31.859 -5.869 -4.330 1.00 81.38 92 ALA A C 1
ATOM 726 O O . ALA A 1 92 ? -30.800 -5.256 -4.435 1.00 81.38 92 ALA A O 1
ATOM 727 N N . ALA A 1 93 ? -32.630 -5.772 -3.239 1.00 79.75 93 ALA A N 1
ATOM 728 C CA . ALA A 1 93 ? -32.270 -4.960 -2.076 1.00 79.75 93 ALA A CA 1
ATOM 729 C C . ALA A 1 93 ? -31.029 -5.513 -1.358 1.00 79.75 93 ALA A C 1
ATOM 731 O O . ALA A 1 93 ? -30.093 -4.768 -1.092 1.00 79.75 93 ALA A O 1
ATOM 732 N N . ILE A 1 94 ? -30.978 -6.825 -1.114 1.00 82.25 94 ILE A N 1
ATOM 733 C CA . ILE A 1 94 ? -29.830 -7.472 -0.467 1.00 82.25 94 ILE A CA 1
ATOM 734 C C . ILE A 1 94 ? -28.592 -7.416 -1.371 1.00 82.25 94 ILE A C 1
ATOM 736 O O . ILE A 1 94 ? -27.512 -7.072 -0.904 1.00 82.25 94 ILE A O 1
ATOM 740 N N . ALA A 1 95 ? -28.748 -7.651 -2.675 1.00 83.25 95 ALA A N 1
ATOM 741 C CA . ALA A 1 95 ? -27.672 -7.509 -3.652 1.00 83.25 95 ALA A CA 1
ATOM 742 C C . ALA A 1 95 ? -27.099 -6.082 -3.681 1.00 83.25 95 ALA A C 1
ATOM 744 O O . ALA A 1 95 ? -25.896 -5.910 -3.861 1.00 83.25 95 ALA A O 1
ATOM 745 N N . SER A 1 96 ? -27.929 -5.056 -3.449 1.00 84.56 96 SER A N 1
ATOM 746 C CA . SER A 1 96 ? -27.451 -3.669 -3.376 1.00 84.56 96 SER A CA 1
ATOM 747 C C . SER A 1 96 ? -26.534 -3.405 -2.175 1.00 84.56 96 SER A C 1
ATOM 749 O O . SER A 1 96 ? -25.649 -2.558 -2.268 1.00 84.56 96 SER A O 1
ATOM 751 N N . TYR A 1 97 ? -26.672 -4.167 -1.082 1.00 86.25 97 TYR A N 1
ATOM 752 C CA . TYR A 1 97 ? -25.827 -4.021 0.110 1.00 86.25 97 TYR A CA 1
ATOM 753 C C . TYR A 1 97 ? -24.410 -4.568 -0.078 1.00 86.25 97 TYR A C 1
ATOM 755 O O . TYR A 1 97 ? -23.539 -4.277 0.735 1.00 86.25 97 TYR A O 1
ATOM 763 N N . VAL A 1 98 ? -24.131 -5.303 -1.161 1.00 79.25 98 VAL A N 1
ATOM 764 C CA . VAL A 1 98 ? -22.756 -5.705 -1.515 1.00 79.25 98 VAL A CA 1
ATOM 765 C C . VAL A 1 98 ? -21.856 -4.476 -1.669 1.00 79.25 98 VAL A C 1
ATOM 767 O O . VAL A 1 98 ? -20.706 -4.498 -1.247 1.00 79.25 98 VAL A O 1
ATOM 770 N N . ALA A 1 99 ? -22.399 -3.370 -2.186 1.00 76.62 99 ALA A N 1
ATOM 771 C CA . ALA A 1 99 ? -21.675 -2.106 -2.301 1.00 76.62 99 ALA A CA 1
ATOM 772 C C . ALA A 1 99 ? -21.389 -1.435 -0.946 1.00 76.62 99 ALA A C 1
ATOM 774 O O . ALA A 1 99 ? -20.641 -0.459 -0.905 1.00 76.62 99 ALA A O 1
ATOM 775 N N . ASP A 1 100 ? -22.009 -1.900 0.141 1.00 77.75 100 ASP A N 1
ATOM 776 C CA . ASP A 1 100 ? -21.818 -1.362 1.484 1.00 77.75 100 ASP A CA 1
ATOM 777 C C . ASP A 1 100 ? -20.764 -2.141 2.295 1.00 77.75 100 ASP A C 1
ATOM 779 O O . ASP A 1 100 ? -20.301 -1.608 3.300 1.00 77.75 100 ASP A O 1
ATOM 783 N N . ILE A 1 101 ? -20.320 -3.325 1.843 1.00 76.12 101 ILE A N 1
ATOM 784 C CA . ILE A 1 101 ? -19.325 -4.177 2.525 1.00 76.12 101 ILE A CA 1
ATOM 785 C C . ILE A 1 101 ? -18.074 -3.380 2.931 1.00 76.12 101 ILE A C 1
ATOM 787 O O . ILE A 1 101 ? -17.481 -2.634 2.145 1.00 76.12 101 ILE A O 1
ATOM 791 N N . GLY A 1 102 ? -17.692 -3.519 4.201 1.00 60.59 102 GLY A N 1
ATOM 792 C CA . GLY A 1 102 ? -16.539 -2.864 4.810 1.00 60.59 102 GLY A CA 1
ATOM 793 C C . GLY A 1 102 ? -16.671 -1.356 5.053 1.00 60.59 102 GLY A C 1
ATOM 794 O O . GLY A 1 102 ? -15.718 -0.765 5.564 1.00 60.59 102 GLY A O 1
ATOM 795 N N . LYS A 1 103 ? -17.794 -0.698 4.713 1.00 69.38 103 LYS A N 1
ATOM 796 C CA . LYS A 1 103 ? -17.963 0.756 4.927 1.00 69.38 103 LYS A CA 1
ATOM 797 C C . LYS A 1 103 ? -17.889 1.156 6.397 1.00 69.38 103 LYS A C 1
ATOM 799 O O . LYS A 1 103 ? -17.290 2.187 6.693 1.00 69.38 103 LYS A O 1
ATOM 804 N N . GLU A 1 104 ? -18.425 0.349 7.309 1.00 66.94 104 GLU A N 1
ATOM 805 C CA . GLU A 1 104 ? -18.407 0.686 8.738 1.00 66.94 104 GLU A CA 1
ATOM 806 C C . GLU A 1 104 ? -17.005 0.560 9.321 1.00 66.94 104 GLU A C 1
ATOM 808 O O . GLU A 1 104 ? -16.539 1.476 9.988 1.00 66.94 104 GLU A O 1
ATOM 813 N N . SER A 1 105 ? -16.264 -0.503 8.992 1.00 57.41 105 SER A N 1
ATOM 814 C CA . SER A 1 105 ? -14.854 -0.639 9.386 1.00 57.41 105 SER A CA 1
ATOM 815 C C . SER A 1 105 ? -14.012 0.570 8.950 1.00 57.41 105 SER A C 1
ATOM 817 O O . SER A 1 105 ? -13.158 1.026 9.705 1.00 57.41 105 SER A O 1
ATOM 819 N N . LYS A 1 106 ? -14.311 1.146 7.777 1.00 55.03 106 LYS A N 1
ATOM 820 C CA . LYS A 1 106 ? -13.639 2.336 7.225 1.00 55.03 106 LYS A CA 1
ATOM 821 C C . LYS A 1 106 ? -14.052 3.643 7.916 1.00 55.03 106 LYS A C 1
ATOM 823 O O . LYS A 1 106 ? -13.200 4.490 8.164 1.00 55.03 106 LYS A O 1
ATOM 828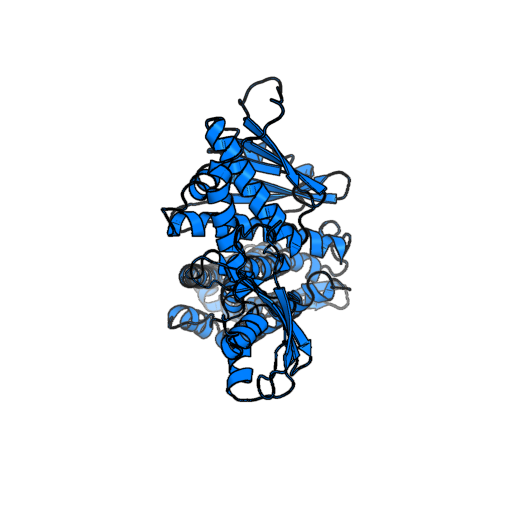 N N . GLN A 1 107 ? -15.334 3.813 8.251 1.00 56.41 107 GLN A N 1
ATOM 829 C CA . GLN A 1 107 ? -15.829 4.985 8.992 1.00 56.41 107 GLN A CA 1
ATOM 830 C C . GLN A 1 107 ? -15.416 4.966 10.470 1.00 56.41 107 GLN A C 1
ATOM 832 O O . GLN A 1 107 ? -15.245 6.023 11.085 1.00 56.41 107 GLN A O 1
ATOM 837 N N . ASN A 1 108 ? -15.200 3.773 11.030 1.00 57.53 108 ASN A N 1
ATOM 838 C CA . ASN A 1 108 ? -14.790 3.614 12.415 1.00 57.53 108 ASN A CA 1
ATOM 839 C C . ASN A 1 108 ? -13.412 4.236 12.678 1.00 57.53 108 ASN A C 1
ATOM 841 O O . ASN A 1 108 ? -13.304 4.930 13.682 1.00 57.53 108 ASN A O 1
ATOM 845 N N . ILE A 1 109 ? -12.428 4.121 11.769 1.00 56.91 109 ILE A N 1
ATOM 846 C CA . ILE A 1 109 ? -11.071 4.703 11.928 1.00 56.91 109 ILE A CA 1
ATOM 847 C C . ILE A 1 109 ? -11.123 6.223 12.174 1.00 56.91 109 ILE A C 1
ATOM 849 O O . ILE A 1 109 ? -10.476 6.729 13.091 1.00 56.91 109 ILE A O 1
ATOM 853 N N . LEU A 1 110 ? -11.947 6.955 11.413 1.00 55.06 110 LEU A N 1
ATOM 854 C CA . LEU A 1 110 ? -12.152 8.396 11.619 1.00 55.06 110 LEU A CA 1
ATOM 855 C C . LEU A 1 110 ? -12.863 8.698 12.935 1.00 55.06 110 LEU A C 1
ATOM 857 O O . LEU A 1 110 ? -12.506 9.638 13.644 1.00 55.06 110 LEU A O 1
ATOM 861 N N . SER A 1 111 ? -13.896 7.919 13.258 1.00 56.28 111 SER A N 1
ATOM 862 C CA . SER A 1 111 ? -14.648 8.135 14.491 1.00 56.28 111 SER A CA 1
ATOM 863 C C . SER A 1 111 ? -13.844 7.802 15.743 1.00 56.28 111 SER A C 1
ATOM 865 O O . SER A 1 111 ? -14.043 8.435 16.768 1.00 56.28 111 SER A O 1
ATOM 867 N N . ILE A 1 112 ? -12.908 6.863 15.635 1.00 54.81 112 ILE A N 1
ATOM 868 C CA . ILE A 1 112 ? -11.958 6.473 16.667 1.00 54.81 112 ILE A CA 1
ATOM 869 C C . ILE A 1 112 ? -11.037 7.642 16.977 1.00 54.81 112 ILE A C 1
ATOM 871 O O . ILE A 1 112 ? -11.048 8.116 18.105 1.00 54.81 112 ILE A O 1
ATOM 875 N N . ALA A 1 113 ? -10.344 8.181 15.969 1.00 54.19 113 ALA A N 1
ATOM 876 C CA . ALA A 1 113 ? -9.427 9.297 16.173 1.00 54.19 113 ALA A CA 1
ATOM 877 C C . ALA A 1 113 ? -10.148 10.522 16.761 1.00 54.19 113 ALA A C 1
ATOM 879 O O . ALA A 1 113 ? -9.640 11.156 17.684 1.00 54.19 113 ALA A O 1
ATOM 880 N N . ARG A 1 114 ? -11.370 10.819 16.291 1.00 58.00 114 ARG A N 1
ATOM 881 C CA . ARG A 1 114 ? -12.199 11.896 16.859 1.00 58.00 114 ARG A CA 1
ATOM 882 C C . ARG A 1 114 ? -12.620 11.622 18.303 1.00 58.00 114 ARG A C 1
ATOM 884 O O . ARG A 1 114 ? -12.446 12.491 19.151 1.00 58.00 114 ARG A O 1
ATOM 891 N N . ASN A 1 115 ? -13.121 10.423 18.599 1.00 56.81 115 ASN A N 1
ATOM 892 C CA . ASN A 1 115 ? -13.526 10.044 19.954 1.00 56.81 115 ASN A CA 1
ATOM 893 C C . ASN A 1 115 ? -12.335 10.101 20.923 1.00 56.81 115 ASN A C 1
ATOM 895 O O . ASN A 1 115 ? -12.494 10.552 22.053 1.00 56.81 115 ASN A O 1
ATOM 899 N N . SER A 1 116 ? -11.139 9.696 20.486 1.00 55.94 116 SER A N 1
ATOM 900 C CA . SER A 1 116 ? -9.914 9.781 21.283 1.00 55.94 116 SER A CA 1
ATOM 901 C C . SER A 1 116 ? -9.559 11.227 21.616 1.00 55.94 116 SER A C 1
ATOM 903 O O . SER A 1 116 ? -9.313 11.542 22.776 1.00 55.94 116 SER A O 1
ATOM 905 N N . VAL A 1 117 ? -9.612 12.136 20.637 1.00 55.41 117 VAL A N 1
ATOM 906 C CA . VAL A 1 117 ? -9.377 13.570 20.876 1.00 55.41 117 VAL A CA 1
ATOM 907 C C . VAL A 1 117 ? -10.424 14.161 21.833 1.00 55.41 117 VAL A C 1
ATOM 909 O O . VAL A 1 117 ? -10.070 14.909 22.744 1.00 55.41 117 VAL A O 1
ATOM 912 N N . GLU A 1 118 ? -11.699 13.791 21.691 1.00 56.22 118 GLU A N 1
ATOM 913 C CA . GLU A 1 118 ? -12.783 14.252 22.572 1.00 56.22 118 GLU A CA 1
ATOM 914 C C . GLU A 1 118 ? -12.664 13.715 24.013 1.00 56.22 118 GLU A C 1
ATOM 916 O O . GLU A 1 118 ? -12.960 14.430 24.977 1.00 56.22 118 GLU A O 1
ATOM 921 N N . GLN A 1 119 ? -12.213 12.469 24.190 1.00 51.41 119 GLN A N 1
ATOM 922 C CA . GLN A 1 119 ? -12.031 11.848 25.506 1.00 51.41 119 GLN A CA 1
ATOM 923 C C . GLN A 1 119 ? -10.797 12.373 26.253 1.00 51.41 119 GLN A C 1
ATOM 925 O O . GLN A 1 119 ? -10.822 12.474 27.483 1.00 51.41 119 GLN A O 1
ATOM 930 N N . LEU A 1 120 ? -9.750 12.790 25.538 1.00 49.12 120 LEU A N 1
ATOM 931 C CA . LEU A 1 120 ? -8.516 13.331 26.124 1.00 49.12 120 LEU A CA 1
ATOM 932 C C . LEU A 1 120 ? -8.668 14.703 26.782 1.00 49.12 120 LEU A C 1
ATOM 934 O O . LEU A 1 120 ? -7.795 15.125 27.538 1.00 49.12 120 LEU A O 1
ATOM 938 N N . GLY A 1 121 ? -9.826 15.349 26.641 1.00 46.62 121 GLY A N 1
ATOM 939 C CA . GLY A 1 121 ? -10.218 16.442 27.530 1.00 46.62 121 GLY A CA 1
ATOM 940 C C . GLY A 1 121 ? -10.358 16.037 29.011 1.00 46.62 121 GLY A C 1
ATOM 941 O O . GLY A 1 121 ? -10.692 16.897 29.827 1.00 46.62 121 GLY A O 1
ATOM 942 N N . LYS A 1 122 ? -10.168 14.753 29.383 1.00 39.44 122 LYS A N 1
ATOM 943 C CA . LYS A 1 122 ? -10.517 14.222 30.715 1.00 39.44 122 LYS A CA 1
ATOM 944 C C . LYS A 1 122 ? -9.468 13.359 31.428 1.00 39.44 122 LYS A C 1
ATOM 946 O O . LYS A 1 122 ? -9.752 12.937 32.551 1.00 39.44 122 LYS A O 1
ATOM 951 N N . THR A 1 123 ? -8.287 13.062 30.880 1.00 33.06 123 THR A N 1
ATOM 952 C CA . THR A 1 123 ? -7.307 12.228 31.618 1.00 33.06 123 THR A CA 1
ATOM 953 C C . THR A 1 123 ? -5.867 12.495 31.181 1.00 33.06 123 THR A C 1
ATOM 955 O O . THR A 1 123 ? -5.578 12.459 29.993 1.00 33.06 123 THR A O 1
ATOM 958 N N . SER A 1 124 ? -4.970 12.753 32.141 1.00 31.55 124 SER A N 1
ATOM 959 C CA . SER A 1 124 ? -3.519 12.815 31.925 1.00 31.55 124 SER A CA 1
ATOM 960 C C . SER A 1 124 ? -2.842 11.612 32.578 1.00 31.55 124 SER A C 1
ATOM 962 O O . SER A 1 124 ? -3.232 11.198 33.672 1.00 31.55 124 SER A O 1
ATOM 964 N N . CYS A 1 125 ? -1.827 11.052 31.924 1.00 32.16 125 CYS A N 1
ATOM 965 C CA . CYS A 1 125 ? -0.902 10.085 32.508 1.00 32.16 125 CYS A CA 1
ATOM 966 C C . CYS A 1 125 ? 0.495 10.324 31.915 1.00 32.16 125 CYS A C 1
ATOM 968 O O . CYS A 1 125 ? 0.663 10.300 30.702 1.00 32.16 125 CYS A O 1
ATOM 970 N N . LEU A 1 126 ? 1.497 10.532 32.772 1.00 40.88 126 LEU A N 1
ATOM 971 C CA . LEU A 1 126 ? 2.908 10.361 32.422 1.00 40.88 126 LEU A CA 1
ATOM 972 C C . LEU A 1 126 ? 3.657 9.710 33.575 1.00 40.88 126 LEU A C 1
ATOM 974 O O . LEU A 1 126 ? 3.468 10.097 34.730 1.00 40.88 126 LEU A O 1
ATOM 978 N N . GLU A 1 127 ? 4.629 8.874 33.211 1.00 30.47 127 GLU A N 1
ATOM 979 C CA . GLU A 1 127 ? 5.845 8.674 33.992 1.00 30.47 127 GLU A CA 1
ATOM 980 C C . GLU A 1 127 ? 7.118 8.867 33.143 1.00 30.47 127 GLU A C 1
ATOM 982 O O . GLU A 1 127 ? 7.305 8.256 32.095 1.00 30.47 127 GLU A O 1
ATOM 987 N N . SER A 1 128 ? 8.021 9.669 33.724 1.00 34.50 128 SER A N 1
ATOM 988 C CA . SER A 1 128 ? 9.477 9.809 33.524 1.00 34.50 128 SER A CA 1
ATOM 989 C C . SER A 1 128 ? 10.057 10.611 32.341 1.00 34.50 128 SER A C 1
ATOM 991 O O . SER A 1 128 ? 9.720 10.442 31.178 1.00 34.50 128 SER A O 1
ATOM 993 N N . THR A 1 129 ? 11.014 11.477 32.701 1.00 29.70 129 THR A N 1
ATOM 994 C CA . THR A 1 129 ? 11.954 12.204 31.837 1.00 29.70 129 THR A CA 1
ATOM 995 C C . THR A 1 129 ? 13.214 11.346 31.688 1.00 29.70 129 THR A C 1
ATOM 997 O O . THR A 1 129 ? 13.828 11.016 32.702 1.00 29.70 129 THR A O 1
ATOM 1000 N N . ILE A 1 130 ? 13.625 10.988 30.469 1.00 33.19 130 ILE A N 1
ATOM 1001 C CA . ILE A 1 130 ? 14.915 10.316 30.244 1.00 33.19 130 ILE A CA 1
ATOM 1002 C C . ILE A 1 130 ? 15.968 11.384 29.921 1.00 33.19 130 ILE A C 1
ATOM 1004 O O . ILE A 1 130 ? 15.906 12.034 28.881 1.00 33.19 130 ILE A O 1
ATOM 1008 N N . GLU A 1 131 ? 16.935 11.575 30.821 1.00 26.11 131 GLU A N 1
ATOM 1009 C CA . GLU A 1 131 ? 18.119 12.406 30.578 1.00 26.11 131 GLU A CA 1
ATOM 1010 C C . GLU A 1 131 ? 19.142 11.621 29.738 1.00 26.11 131 GLU A C 1
ATOM 1012 O O . GLU A 1 131 ? 19.752 10.666 30.220 1.00 26.11 131 GLU A O 1
ATOM 1017 N N . ILE A 1 132 ? 19.355 12.032 28.484 1.00 33.50 132 ILE A N 1
ATOM 1018 C CA . ILE A 1 132 ? 20.507 11.605 27.674 1.00 33.50 132 ILE A CA 1
ATOM 1019 C C . ILE A 1 132 ? 21.550 12.739 27.713 1.00 33.50 132 ILE A C 1
ATOM 1021 O O . ILE A 1 132 ? 21.197 13.880 27.400 1.00 33.50 132 ILE A O 1
ATOM 1025 N N . PRO A 1 133 ? 22.825 12.487 28.073 1.00 29.67 133 PRO A N 1
ATOM 1026 C CA . PRO A 1 133 ? 23.830 13.546 28.152 1.00 29.67 133 PRO A CA 1
ATOM 1027 C C . PRO A 1 133 ? 24.201 14.149 26.777 1.00 29.67 133 PRO A C 1
ATOM 1029 O O . PRO A 1 133 ? 25.039 13.598 26.066 1.00 29.67 133 PRO A O 1
ATOM 1032 N N . GLY A 1 134 ? 23.624 15.322 26.461 1.00 31.47 134 GLY A N 1
ATOM 1033 C CA . GLY A 1 134 ? 24.259 16.417 25.704 1.00 31.47 134 GLY A CA 1
ATOM 1034 C C . GLY A 1 134 ? 23.710 16.816 24.317 1.00 31.47 134 GLY A C 1
ATOM 1035 O O . GLY A 1 134 ? 24.335 16.498 23.316 1.00 31.47 134 GLY A O 1
ATOM 1036 N N . GLU A 1 135 ? 22.679 17.640 24.111 1.00 34.16 135 GLU A N 1
ATOM 1037 C CA . GLU A 1 135 ? 21.500 18.063 24.878 1.00 34.16 135 GLU A CA 1
ATOM 1038 C C . GLU A 1 135 ? 20.494 18.572 23.808 1.00 34.16 135 GLU A C 1
ATOM 1040 O O . GLU A 1 135 ? 20.549 19.722 23.379 1.00 34.16 135 GLU A O 1
ATOM 1045 N N . ILE A 1 136 ? 19.607 17.699 23.315 1.00 36.28 136 ILE A N 1
ATOM 1046 C CA . ILE A 1 136 ? 18.298 18.098 22.770 1.00 36.28 136 ILE A CA 1
ATOM 1047 C C . ILE A 1 136 ? 17.311 17.741 23.879 1.00 36.28 136 ILE A C 1
ATOM 1049 O O . ILE A 1 136 ? 17.304 16.602 24.347 1.00 36.28 136 ILE A O 1
ATOM 1053 N N . LYS A 1 137 ? 16.510 18.700 24.352 1.00 41.84 137 LYS A N 1
ATOM 1054 C CA . LYS A 1 137 ? 15.465 18.423 25.347 1.00 41.84 137 LYS A CA 1
ATOM 1055 C C . LYS A 1 137 ? 14.343 17.629 24.681 1.00 41.84 137 LYS A C 1
ATOM 1057 O O . LYS A 1 137 ? 13.392 18.213 24.175 1.00 41.84 137 LYS A O 1
ATOM 1062 N N . VAL A 1 138 ? 14.464 16.304 24.675 1.00 49.75 138 VAL A N 1
ATOM 1063 C CA . VAL A 1 138 ? 13.433 15.412 24.138 1.00 49.75 138 VAL A CA 1
ATOM 1064 C C . VAL A 1 138 ? 12.344 15.230 25.188 1.00 49.75 138 VAL A C 1
ATOM 1066 O O . VAL A 1 138 ? 12.579 14.657 26.252 1.00 49.75 138 VAL A O 1
ATOM 1069 N N . THR A 1 139 ? 11.135 15.696 24.888 1.00 57.75 139 THR A N 1
ATOM 1070 C CA . THR A 1 139 ? 9.949 15.262 25.640 1.00 57.75 139 THR A CA 1
ATOM 1071 C C . THR A 1 139 ? 9.533 13.907 25.079 1.00 57.75 139 THR A C 1
ATOM 1073 O O . THR A 1 139 ? 9.355 13.794 23.868 1.00 57.75 139 THR A O 1
ATOM 1076 N N . SER A 1 140 ? 9.421 12.877 25.922 1.00 54.66 140 SER A N 1
ATOM 1077 C CA . SER A 1 140 ? 9.014 11.532 25.499 1.00 54.66 140 SER A CA 1
ATOM 1078 C C . SER A 1 140 ? 7.875 10.990 26.359 1.00 54.66 140 SER A C 1
ATOM 1080 O O . SER A 1 140 ? 7.777 11.305 27.544 1.00 54.66 140 SER A O 1
ATOM 1082 N N . ALA A 1 141 ? 7.003 10.200 25.739 1.00 59.28 141 ALA A N 1
ATOM 1083 C CA . ALA A 1 141 ? 5.946 9.436 26.389 1.00 59.28 141 ALA A CA 1
ATOM 1084 C C . ALA A 1 141 ? 6.057 7.976 25.935 1.00 59.28 141 ALA A C 1
ATOM 1086 O O . ALA A 1 141 ? 6.180 7.721 24.738 1.00 59.28 141 ALA A O 1
ATOM 1087 N N . ASN A 1 142 ? 6.020 7.023 26.866 1.00 61.16 142 ASN A N 1
ATOM 1088 C CA . ASN A 1 142 ? 5.946 5.603 26.522 1.00 61.16 142 ASN A CA 1
ATOM 1089 C C . ASN A 1 142 ? 4.483 5.193 26.404 1.00 61.16 142 ASN A C 1
ATOM 1091 O O . ASN A 1 142 ? 3.734 5.300 27.373 1.00 61.16 142 ASN A O 1
ATOM 1095 N N . ILE A 1 143 ? 4.099 4.712 25.226 1.00 61.72 143 ILE A N 1
ATOM 1096 C CA . ILE A 1 143 ? 2.788 4.108 25.008 1.00 61.72 143 ILE A CA 1
ATOM 1097 C C . ILE A 1 143 ? 2.843 2.665 25.508 1.00 61.72 143 ILE A C 1
ATOM 1099 O O . ILE A 1 143 ? 3.827 1.963 25.260 1.00 61.72 143 ILE A O 1
ATOM 1103 N N . GLN A 1 144 ? 1.804 2.220 26.214 1.00 57.91 144 GLN A N 1
ATOM 1104 C CA . GLN A 1 144 ? 1.623 0.820 26.587 1.00 57.91 144 GLN A CA 1
ATOM 1105 C C . GLN A 1 144 ? 0.150 0.449 26.406 1.00 57.91 144 GLN A C 1
ATOM 1107 O O . GLN A 1 144 ? -0.670 0.636 27.304 1.00 57.91 144 GLN A O 1
ATOM 1112 N N . ASP A 1 145 ? -0.176 -0.128 25.252 1.00 61.47 145 ASP A N 1
ATOM 1113 C CA . ASP A 1 145 ? -1.534 -0.590 24.981 1.00 61.47 145 ASP A CA 1
ATOM 1114 C C . ASP A 1 145 ? -1.866 -1.835 25.833 1.00 61.47 145 ASP A C 1
ATOM 1116 O O . ASP A 1 145 ? -1.022 -2.688 26.123 1.00 61.47 145 ASP A O 1
ATOM 1120 N N . LYS A 1 146 ? -3.148 -1.989 26.174 1.00 54.12 146 LYS A N 1
ATOM 1121 C CA . LYS A 1 146 ? -3.784 -3.200 26.711 1.00 54.12 146 LYS A CA 1
ATOM 1122 C C . LYS A 1 146 ? -3.540 -4.453 25.855 1.00 54.12 146 LYS A C 1
ATOM 1124 O O . LYS A 1 146 ? -3.708 -5.557 26.373 1.00 54.12 146 LYS A O 1
ATOM 1129 N N . THR A 1 147 ? -3.167 -4.312 24.581 1.00 54.88 147 THR A N 1
ATOM 1130 C CA . THR A 1 147 ? -2.753 -5.425 23.702 1.00 54.88 147 THR A CA 1
ATOM 1131 C C . THR A 1 147 ? -1.300 -5.879 23.908 1.00 54.88 147 THR A C 1
ATOM 1133 O O . THR A 1 147 ? -0.933 -6.954 23.437 1.00 54.88 147 THR A O 1
ATOM 1136 N N . GLY A 1 148 ? -0.487 -5.115 24.649 1.00 68.62 148 GLY A N 1
ATOM 1137 C CA . GLY A 1 148 ? 0.921 -5.418 24.926 1.00 68.62 148 GLY A CA 1
ATOM 1138 C C . GLY A 1 148 ? 1.930 -4.725 24.002 1.00 68.62 148 GLY A C 1
ATOM 1139 O O . GLY A 1 148 ? 3.129 -4.931 24.181 1.00 68.62 148 GLY A O 1
ATOM 1140 N N . ILE A 1 149 ? 1.473 -3.900 23.053 1.00 81.19 149 ILE A N 1
ATOM 1141 C CA . ILE A 1 149 ? 2.339 -3.070 22.204 1.00 81.19 149 ILE A CA 1
ATOM 1142 C C . ILE A 1 149 ? 2.875 -1.894 23.028 1.00 81.19 149 ILE A C 1
ATOM 1144 O O . ILE A 1 149 ? 2.104 -1.183 23.678 1.00 81.19 149 ILE A O 1
ATOM 1148 N N . SER A 1 150 ? 4.191 -1.674 22.992 1.00 82.81 150 SER A N 1
ATOM 1149 C CA . SER A 1 150 ? 4.826 -0.546 23.669 1.00 82.81 150 SER A CA 1
ATOM 1150 C C . SER A 1 150 ? 5.938 0.065 22.831 1.00 82.81 150 SER A C 1
ATOM 1152 O O . SER A 1 150 ? 6.789 -0.656 22.318 1.00 82.81 150 SER A O 1
ATOM 1154 N N . PHE A 1 151 ? 5.913 1.390 22.695 1.00 86.94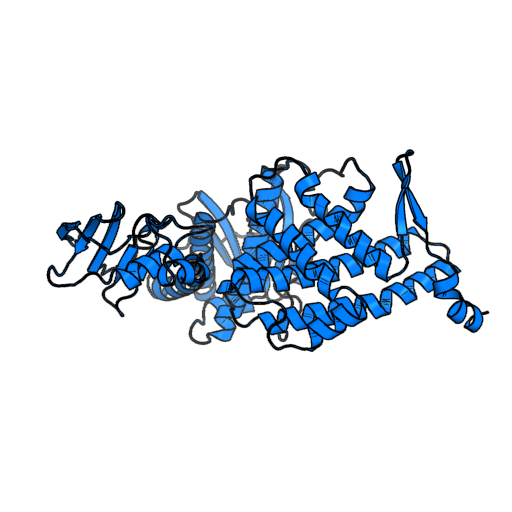 151 PHE A N 1
ATOM 1155 C CA . PHE A 1 151 ? 6.920 2.165 21.973 1.00 86.94 151 PHE A CA 1
ATOM 1156 C C . PHE A 1 151 ? 6.941 3.623 22.472 1.00 86.94 151 PHE A C 1
ATOM 1158 O O . PHE A 1 151 ? 5.915 4.142 22.929 1.00 86.94 151 PHE A O 1
ATOM 1165 N N . PRO A 1 152 ? 8.092 4.311 22.394 1.00 89.06 152 PRO A N 1
ATOM 1166 C CA . PRO A 1 152 ? 8.206 5.722 22.730 1.00 89.06 152 PRO A CA 1
ATOM 1167 C C . PRO A 1 152 ? 7.653 6.640 21.629 1.00 89.06 152 PRO A C 1
ATOM 1169 O O . PRO A 1 152 ? 7.929 6.460 20.439 1.00 89.06 152 PRO A O 1
ATOM 1172 N N . VAL A 1 153 ? 6.962 7.703 22.049 1.00 88.56 153 VAL A N 1
ATOM 1173 C CA . VAL A 1 153 ? 6.646 8.891 21.244 1.00 88.56 153 VAL A CA 1
ATOM 1174 C C . VAL A 1 153 ? 7.520 10.047 21.709 1.00 88.56 153 VAL A C 1
ATOM 1176 O O . VAL A 1 153 ? 7.504 10.385 22.890 1.00 88.56 153 VAL A O 1
ATOM 1179 N N . SER A 1 154 ? 8.285 10.655 20.805 1.00 87.62 154 SER A N 1
ATOM 1180 C CA . SER A 1 154 ? 9.294 11.669 21.136 1.00 87.62 154 SER A CA 1
ATOM 1181 C C . SER A 1 154 ? 9.106 12.978 20.372 1.00 87.62 154 SER A C 1
ATOM 1183 O O . SER A 1 154 ? 8.781 12.978 19.186 1.00 87.62 154 SER A O 1
ATOM 1185 N N . PHE A 1 155 ? 9.397 14.092 21.045 1.00 85.69 155 PHE A N 1
ATOM 1186 C CA . PHE A 1 155 ? 9.351 15.456 20.512 1.00 85.69 155 PHE A CA 1
ATOM 1187 C C . PHE A 1 155 ? 10.708 16.140 20.748 1.00 85.69 155 PHE A C 1
ATOM 1189 O O . PHE A 1 155 ? 10.899 16.760 21.799 1.00 85.69 155 PHE A O 1
ATOM 1196 N N . PRO A 1 156 ? 11.682 15.987 19.828 1.00 78.75 156 PRO A N 1
ATOM 1197 C CA . PRO A 1 156 ? 13.016 16.573 19.971 1.00 78.75 156 PRO A CA 1
ATOM 1198 C C . PRO A 1 156 ? 12.988 18.106 19.933 1.00 78.75 156 PRO A C 1
ATOM 1200 O O . PRO A 1 156 ? 13.669 18.769 20.712 1.00 78.75 156 PRO A O 1
ATOM 1203 N N . ASP A 1 157 ? 12.139 18.678 19.079 1.00 72.81 157 ASP A N 1
ATOM 1204 C CA . ASP A 1 157 ? 11.925 20.121 19.005 1.00 72.81 157 ASP A CA 1
ATOM 1205 C C . ASP A 1 157 ? 10.803 20.497 19.967 1.00 72.81 157 ASP A C 1
ATOM 1207 O O . ASP A 1 157 ? 9.633 20.491 19.591 1.00 72.81 157 ASP A O 1
ATOM 1211 N N . SER A 1 158 ? 11.185 20.729 21.227 1.00 59.94 158 SER A N 1
ATOM 1212 C CA . SER A 1 158 ? 10.334 21.027 22.388 1.00 59.94 158 SER A CA 1
ATOM 1213 C C . SER A 1 158 ? 8.935 21.554 22.033 1.00 59.94 158 SER A C 1
ATOM 1215 O O . SER A 1 158 ? 8.715 22.758 21.908 1.00 59.94 158 SER A O 1
ATOM 1217 N N . VAL A 1 159 ? 7.969 20.642 21.951 1.00 66.50 159 VAL A N 1
ATOM 1218 C CA . VAL A 1 159 ? 6.548 20.955 22.114 1.00 66.50 159 VAL A CA 1
ATOM 1219 C C . VAL A 1 159 ? 6.305 21.153 23.616 1.00 66.50 159 VAL A C 1
ATOM 1221 O O . VAL A 1 159 ? 7.025 20.578 24.438 1.00 66.50 159 VAL A O 1
ATOM 1224 N N . ASP A 1 160 ? 5.358 22.005 24.013 1.00 78.00 160 ASP A N 1
ATOM 1225 C CA . ASP A 1 160 ? 5.009 22.098 25.430 1.00 78.00 160 ASP A CA 1
ATOM 1226 C C . ASP A 1 160 ? 4.513 20.732 25.940 1.00 78.00 160 ASP A C 1
ATOM 1228 O O . ASP A 1 160 ? 3.947 19.927 25.196 1.00 78.00 160 ASP A O 1
ATOM 1232 N N . ARG A 1 161 ? 4.763 20.447 27.219 1.00 75.81 161 ARG A N 1
ATOM 1233 C CA . ARG A 1 161 ? 4.486 19.130 27.803 1.00 75.81 161 ARG A CA 1
ATOM 1234 C C . ARG A 1 161 ? 3.022 18.711 27.644 1.00 75.81 161 ARG A C 1
ATOM 1236 O O . ARG A 1 161 ? 2.763 17.544 27.380 1.00 75.81 161 ARG A O 1
ATOM 1243 N N . GLU A 1 162 ? 2.086 19.646 27.783 1.00 78.44 162 GLU A N 1
ATOM 1244 C CA . GLU A 1 162 ? 0.653 19.361 27.683 1.00 78.44 162 GLU A CA 1
ATOM 1245 C C . GLU A 1 162 ? 0.280 18.906 26.266 1.00 78.44 162 GLU A C 1
ATOM 1247 O O . GLU A 1 162 ? -0.407 17.900 26.090 1.00 78.44 162 GLU A O 1
ATOM 1252 N N . SER A 1 163 ? 0.771 19.605 25.245 1.00 79.38 163 SER A N 1
ATOM 1253 C CA . SER A 1 163 ? 0.565 19.219 23.850 1.00 79.38 163 SER A CA 1
ATOM 1254 C C . SER A 1 163 ? 1.230 17.876 23.520 1.00 79.38 163 SER A C 1
ATOM 1256 O O . SER A 1 163 ? 0.615 17.047 22.851 1.00 79.38 163 SER A O 1
ATOM 1258 N N . ALA A 1 164 ? 2.443 17.613 24.018 1.00 81.44 164 ALA A N 1
ATOM 1259 C CA . ALA A 1 164 ? 3.124 16.329 23.822 1.00 81.44 164 ALA A CA 1
ATOM 1260 C C . ALA A 1 164 ? 2.338 15.149 24.432 1.00 81.44 164 ALA A C 1
ATOM 1262 O O . ALA A 1 164 ? 2.173 14.118 23.779 1.00 81.44 164 ALA A O 1
ATOM 1263 N N . GLU A 1 165 ? 1.800 15.319 25.646 1.00 79.56 165 GLU A N 1
ATOM 1264 C CA . GLU A 1 165 ? 0.950 14.329 26.327 1.00 79.56 165 GLU A CA 1
ATOM 1265 C C . GLU A 1 165 ? -0.330 14.036 25.533 1.00 79.56 165 GLU A C 1
ATOM 1267 O O . GLU A 1 165 ? -0.684 12.872 25.314 1.00 79.56 165 GLU A O 1
ATOM 1272 N N . LYS A 1 166 ? -1.005 15.084 25.045 1.00 80.56 166 LYS A N 1
ATOM 1273 C CA . LYS A 1 166 ? -2.216 14.931 24.229 1.00 80.56 166 LYS A CA 1
ATOM 1274 C C . LYS A 1 166 ? -1.922 14.203 22.921 1.00 80.56 166 LYS A C 1
ATOM 1276 O O . LYS A 1 166 ? -2.649 13.277 22.578 1.00 80.56 166 LYS A O 1
ATOM 1281 N N . ILE A 1 167 ? -0.852 14.574 22.213 1.00 83.81 167 ILE A N 1
ATOM 1282 C CA . ILE A 1 167 ? -0.478 13.929 20.944 1.00 83.81 167 ILE A CA 1
ATOM 1283 C C . ILE A 1 167 ? -0.149 12.452 21.172 1.00 83.81 167 ILE A C 1
ATOM 1285 O O . ILE A 1 167 ? -0.667 11.603 20.450 1.00 83.81 167 ILE A O 1
ATOM 1289 N N . ALA A 1 168 ? 0.666 12.132 22.184 1.00 84.56 168 ALA A N 1
ATOM 1290 C CA . ALA A 1 168 ? 1.011 10.750 22.510 1.00 84.56 168 ALA A CA 1
ATOM 1291 C C . ALA A 1 168 ? -0.237 9.908 22.804 1.00 84.56 168 ALA A C 1
ATOM 1293 O O . ALA A 1 168 ? -0.370 8.802 22.287 1.00 84.56 168 ALA A O 1
ATOM 1294 N N . SER A 1 169 ? -1.190 10.464 23.549 1.00 80.62 169 SER A N 1
ATOM 1295 C CA . SER A 1 169 ? -2.426 9.759 23.881 1.00 80.62 169 SER A CA 1
ATOM 1296 C C . SER A 1 169 ? -3.351 9.569 22.666 1.00 80.62 169 SER A C 1
ATOM 1298 O O . SER A 1 169 ? -4.012 8.539 22.544 1.00 80.62 169 SER A O 1
ATOM 1300 N N . VAL A 1 170 ? -3.392 10.529 21.729 1.00 82.81 170 VAL A N 1
ATOM 1301 C CA . VAL A 1 170 ? -4.116 10.361 20.452 1.00 82.81 170 VAL A CA 1
ATOM 1302 C C . VAL A 1 170 ? -3.492 9.233 19.629 1.00 82.81 170 VAL A C 1
ATOM 1304 O O . VAL A 1 170 ? -4.213 8.404 19.078 1.00 82.81 170 VAL A O 1
ATOM 1307 N N . ILE A 1 171 ? -2.160 9.177 19.562 1.00 86.38 171 ILE A N 1
ATOM 1308 C CA . ILE A 1 171 ? -1.439 8.122 18.838 1.00 86.38 171 ILE A CA 1
ATOM 1309 C C . ILE A 1 171 ? -1.691 6.763 19.471 1.00 86.38 171 ILE A C 1
ATOM 1311 O O . ILE A 1 171 ? -1.984 5.821 18.742 1.00 86.38 171 ILE A O 1
ATOM 1315 N N . GLU A 1 172 ? -1.609 6.667 20.799 1.00 83.56 172 GLU A N 1
ATOM 1316 C CA . GLU A 1 172 ? -1.933 5.447 21.535 1.00 83.56 172 GLU A CA 1
ATOM 1317 C C . GLU A 1 172 ? -3.313 4.948 21.136 1.00 83.56 172 GLU A C 1
ATOM 1319 O O . GLU A 1 172 ? -3.436 3.832 20.651 1.00 83.56 172 GLU A O 1
ATOM 1324 N N . ALA A 1 173 ? -4.338 5.792 21.232 1.00 78.06 173 ALA A N 1
ATOM 1325 C CA . ALA A 1 173 ? -5.693 5.371 20.923 1.00 78.06 173 ALA A CA 1
ATOM 1326 C C . ALA A 1 173 ? -5.878 4.942 19.453 1.00 78.06 173 ALA A C 1
ATOM 1328 O O . ALA A 1 173 ? -6.543 3.940 19.186 1.00 78.06 173 ALA A O 1
ATOM 1329 N N . ILE A 1 174 ? -5.247 5.640 18.500 1.00 83.81 174 ILE A N 1
ATOM 1330 C CA . ILE A 1 174 ? -5.243 5.232 17.085 1.00 83.81 174 ILE A CA 1
ATOM 1331 C C . ILE A 1 174 ? -4.566 3.864 16.920 1.00 83.81 174 ILE A C 1
ATOM 1333 O O . ILE A 1 174 ? -5.109 2.991 16.242 1.00 83.81 174 ILE A O 1
ATOM 1337 N N . VAL A 1 175 ? -3.405 3.653 17.546 1.00 86.31 175 VAL A N 1
ATOM 1338 C CA . VAL A 1 175 ? -2.664 2.388 17.463 1.00 86.31 175 VAL A CA 1
ATOM 1339 C C . VAL A 1 175 ? -3.434 1.246 18.121 1.00 86.31 175 VAL A C 1
ATOM 1341 O O . VAL A 1 175 ? -3.564 0.198 17.494 1.00 86.31 175 VAL A O 1
ATOM 1344 N N . CYS A 1 176 ? -4.009 1.448 19.308 1.00 79.31 176 CYS A N 1
ATOM 1345 C CA . CYS A 1 176 ? -4.812 0.447 20.016 1.00 79.31 176 CYS A CA 1
ATOM 1346 C C . CYS A 1 176 ? -5.967 -0.074 19.159 1.00 79.31 176 CYS A C 1
ATOM 1348 O O . CYS A 1 176 ? -6.292 -1.260 19.161 1.00 79.31 176 CYS A O 1
ATOM 1350 N N . GLU A 1 177 ? -6.618 0.819 18.420 1.00 73.69 177 GLU A N 1
ATOM 1351 C CA . GLU A 1 177 ? -7.745 0.453 17.578 1.00 73.69 177 GLU A CA 1
ATOM 1352 C C . GLU A 1 177 ? -7.320 -0.228 16.280 1.00 73.69 177 GLU A C 1
ATOM 1354 O O . GLU A 1 177 ? -7.913 -1.234 15.887 1.00 73.69 177 GLU A O 1
ATOM 1359 N N . LEU A 1 178 ? -6.265 0.267 15.632 1.00 81.62 178 LEU A N 1
ATOM 1360 C CA . LEU A 1 178 ? -5.717 -0.376 14.442 1.00 81.62 178 LEU A CA 1
ATOM 1361 C C . LEU A 1 178 ? -5.131 -1.759 14.762 1.00 81.62 178 LEU A C 1
ATOM 1363 O O . LEU A 1 178 ? -5.305 -2.685 13.970 1.00 81.62 178 LEU A O 1
ATOM 1367 N N . ALA A 1 179 ? -4.542 -1.939 15.947 1.00 83.50 179 ALA A N 1
ATOM 1368 C CA . ALA A 1 179 ? -4.018 -3.217 16.428 1.00 83.50 179 ALA A CA 1
ATOM 1369 C C . ALA A 1 179 ? -5.093 -4.318 16.521 1.00 83.50 179 ALA A C 1
ATOM 1371 O O . ALA A 1 179 ? -4.772 -5.507 16.510 1.00 83.50 179 ALA A O 1
ATOM 1372 N N . LYS A 1 180 ? -6.386 -3.955 16.569 1.00 75.81 180 LYS A N 1
ATOM 1373 C CA . LYS A 1 180 ? -7.499 -4.922 16.546 1.00 75.81 180 LYS A CA 1
ATOM 1374 C C . LYS A 1 180 ? -7.713 -5.563 15.178 1.00 75.81 180 LYS A C 1
ATOM 1376 O O . LYS A 1 180 ? -8.312 -6.634 15.106 1.00 75.81 180 LYS A O 1
ATOM 1381 N N . ILE A 1 181 ? -7.295 -4.896 14.103 1.00 74.56 181 ILE A N 1
ATOM 1382 C CA . ILE A 1 181 ? -7.571 -5.314 12.720 1.00 74.56 181 ILE A CA 1
ATOM 1383 C C . ILE A 1 181 ? -6.306 -5.610 11.915 1.00 74.56 181 ILE A C 1
ATOM 1385 O O . ILE A 1 181 ? -6.391 -6.296 10.898 1.00 74.56 181 ILE A O 1
ATOM 1389 N N . MET A 1 182 ? -5.144 -5.126 12.356 1.00 83.94 182 MET A N 1
ATOM 1390 C CA . MET A 1 182 ? -3.868 -5.359 11.691 1.00 83.94 182 MET A CA 1
ATOM 1391 C C . MET A 1 182 ? -2.717 -5.438 12.707 1.00 83.94 182 MET A C 1
ATOM 1393 O O . MET A 1 182 ? -2.781 -4.782 13.746 1.00 83.94 182 MET A O 1
ATOM 1397 N N . PRO A 1 183 ? -1.670 -6.240 12.453 1.00 88.75 183 PRO A N 1
ATOM 1398 C CA . PRO A 1 183 ? -0.554 -6.373 13.385 1.00 88.75 183 PRO A CA 1
ATOM 1399 C C . PRO A 1 183 ? 0.322 -5.109 13.403 1.00 88.75 183 PRO A C 1
ATOM 1401 O O . PRO A 1 183 ? 0.546 -4.505 12.355 1.00 88.75 183 PRO A O 1
ATOM 1404 N N . LEU A 1 184 ? 0.789 -4.704 14.589 1.00 91.12 184 LEU A N 1
ATOM 1405 C CA . LEU A 1 184 ? 1.553 -3.466 14.820 1.00 91.12 184 LEU A CA 1
ATOM 1406 C C . LEU A 1 184 ? 2.698 -3.648 15.839 1.00 91.12 184 LEU A C 1
ATOM 1408 O O . LEU A 1 184 ? 3.147 -2.694 16.470 1.00 91.12 184 LEU A O 1
ATOM 1412 N N . ASN A 1 185 ? 3.205 -4.870 16.000 1.00 90.44 185 ASN A N 1
ATOM 1413 C CA . ASN A 1 185 ? 4.286 -5.181 16.940 1.00 90.44 185 ASN A CA 1
ATOM 1414 C C . ASN A 1 185 ? 5.665 -4.725 16.442 1.00 90.44 185 ASN A C 1
ATOM 1416 O O . ASN A 1 185 ? 6.638 -4.813 17.186 1.00 90.44 185 ASN A O 1
ATOM 1420 N N . ARG A 1 186 ? 5.774 -4.283 15.182 1.00 90.31 186 ARG A N 1
ATOM 1421 C CA . ARG A 1 186 ? 7.031 -3.793 14.588 1.00 90.31 186 ARG A CA 1
ATOM 1422 C C . ARG A 1 186 ? 7.249 -2.288 14.733 1.00 90.31 186 ARG A C 1
ATOM 1424 O O . ARG A 1 186 ? 8.188 -1.764 14.140 1.00 90.31 186 ARG A O 1
ATOM 1431 N N . ILE A 1 187 ? 6.416 -1.590 15.506 1.00 91.94 187 ILE A N 1
ATOM 1432 C CA . ILE A 1 187 ? 6.653 -0.180 15.836 1.00 91.94 187 ILE A CA 1
ATOM 1433 C C . ILE A 1 187 ? 7.799 -0.107 16.847 1.00 91.94 187 ILE A C 1
ATOM 1435 O O . ILE A 1 187 ? 7.670 -0.604 17.961 1.00 91.94 187 ILE A O 1
ATOM 1439 N N . GLU A 1 188 ? 8.898 0.532 16.457 1.00 90.69 188 GLU A N 1
ATOM 1440 C CA . GLU A 1 188 ? 10.019 0.821 17.355 1.00 90.69 188 GLU A CA 1
ATOM 1441 C C . GLU A 1 188 ? 9.844 2.169 18.048 1.00 90.69 188 GLU A C 1
ATOM 1443 O O . GLU A 1 188 ? 10.063 2.286 19.245 1.00 90.69 188 GLU A O 1
ATOM 1448 N N . SER A 1 189 ? 9.466 3.212 17.307 1.00 89.56 189 SER A N 1
ATOM 1449 C CA . SER A 1 189 ? 9.275 4.552 17.870 1.00 89.56 189 SER A CA 1
ATOM 1450 C C . SER A 1 189 ? 8.471 5.461 16.947 1.00 89.56 189 SER A C 1
ATOM 1452 O O . SER A 1 189 ? 8.351 5.214 15.745 1.00 89.56 189 SER A O 1
ATOM 1454 N N . VAL A 1 190 ? 7.933 6.543 17.512 1.00 90.62 190 VAL A N 1
ATOM 1455 C CA . VAL A 1 190 ? 7.302 7.635 16.760 1.00 90.62 190 VAL A CA 1
ATOM 1456 C C . VAL A 1 190 ? 7.949 8.957 17.166 1.00 90.62 190 VAL A C 1
ATOM 1458 O O . VAL A 1 190 ? 8.031 9.282 18.347 1.00 90.62 190 VAL A O 1
ATOM 1461 N N . VAL A 1 191 ? 8.413 9.742 16.200 1.00 89.06 191 VAL A N 1
ATOM 1462 C CA . VAL A 1 191 ? 9.142 10.992 16.437 1.00 89.06 191 VAL A CA 1
ATOM 1463 C C . VAL A 1 191 ? 8.477 12.134 15.680 1.00 89.06 191 VAL A C 1
ATOM 1465 O O . VAL A 1 191 ? 8.294 12.039 14.470 1.00 89.06 191 VAL A O 1
ATOM 1468 N N . PHE A 1 192 ? 8.164 13.226 16.379 1.00 87.50 192 PHE A N 1
ATOM 1469 C CA . PHE A 1 192 ? 7.660 14.474 15.798 1.00 87.50 192 PHE A CA 1
ATOM 1470 C C . PHE A 1 192 ? 8.698 15.586 15.945 1.00 87.50 192 PHE A C 1
ATOM 1472 O O . PHE A 1 192 ? 9.043 15.968 17.062 1.00 87.50 192 PHE A O 1
ATOM 1479 N N . THR A 1 193 ? 9.200 16.112 14.831 1.00 83.88 193 THR A N 1
ATOM 1480 C CA . THR A 1 193 ? 10.333 17.051 14.802 1.00 83.88 193 THR A CA 1
ATOM 1481 C C . THR A 1 193 ? 10.159 18.129 13.731 1.00 83.88 193 THR A C 1
ATOM 1483 O O . THR A 1 193 ? 9.683 17.868 12.641 1.00 83.88 193 THR A O 1
ATOM 1486 N N . ALA A 1 194 ? 10.573 19.364 13.977 1.00 80.94 194 ALA A N 1
ATOM 1487 C CA . ALA A 1 194 ? 10.711 20.377 12.935 1.00 80.94 194 ALA A CA 1
ATOM 1488 C C . ALA A 1 194 ? 11.884 20.078 11.977 1.00 80.94 194 ALA A C 1
ATOM 1490 O O . ALA A 1 194 ? 11.923 20.628 10.878 1.00 80.94 194 ALA A O 1
ATOM 1491 N N . ASN A 1 195 ? 12.817 19.201 12.365 1.00 79.69 195 ASN A N 1
ATOM 1492 C CA . ASN A 1 195 ? 14.038 18.890 11.627 1.00 79.69 195 ASN A CA 1
ATOM 1493 C C . ASN A 1 195 ? 14.172 17.387 11.320 1.00 79.69 195 ASN A C 1
ATOM 1495 O O . ASN A 1 195 ? 15.094 16.703 11.770 1.00 79.69 195 ASN A O 1
ATOM 1499 N N . CYS A 1 196 ? 13.243 16.870 10.507 1.00 77.12 196 CYS A N 1
ATOM 1500 C CA . CYS A 1 196 ? 13.265 15.475 10.049 1.00 77.12 196 CYS A CA 1
ATOM 1501 C C . CYS A 1 196 ? 14.636 15.047 9.476 1.00 77.12 196 CYS A C 1
ATOM 1503 O O . CYS A 1 196 ? 15.111 13.981 9.868 1.00 77.12 196 CYS A O 1
ATOM 1505 N N . PRO A 1 197 ? 15.322 15.838 8.618 1.00 75.88 197 PRO A N 1
ATOM 1506 C CA . PRO A 1 197 ? 16.611 15.434 8.052 1.00 75.88 197 PRO A CA 1
ATOM 1507 C C . PRO A 1 197 ? 17.704 15.150 9.089 1.00 75.88 197 PRO A C 1
ATOM 1509 O O . PRO A 1 197 ? 18.504 14.240 8.877 1.00 75.88 197 PRO A O 1
ATOM 1512 N N . GLU A 1 198 ? 17.753 15.893 10.198 1.00 76.06 198 GLU A N 1
ATOM 1513 C CA . GLU A 1 198 ? 18.733 15.650 11.265 1.00 76.06 198 GLU A CA 1
ATOM 1514 C C . GLU A 1 198 ? 18.440 14.354 12.023 1.00 76.06 198 GLU A C 1
ATOM 1516 O O . GLU A 1 198 ? 19.349 13.549 12.215 1.00 76.06 198 GLU A O 1
ATOM 1521 N N . ILE A 1 199 ? 17.178 14.093 12.377 1.00 76.94 199 ILE A N 1
ATOM 1522 C CA . ILE A 1 199 ? 16.787 12.839 13.045 1.00 76.94 199 ILE A CA 1
ATOM 1523 C C . ILE A 1 199 ? 17.053 11.624 12.146 1.00 76.94 199 ILE A C 1
ATOM 1525 O O . ILE A 1 199 ? 17.522 10.589 12.607 1.00 76.94 199 ILE A O 1
ATOM 1529 N N . ILE A 1 200 ? 16.834 11.745 10.838 1.00 73.00 200 ILE A N 1
ATOM 1530 C CA . ILE A 1 200 ? 17.133 10.662 9.890 1.00 73.00 200 ILE A CA 1
ATOM 1531 C C . ILE A 1 200 ? 18.636 10.348 9.853 1.00 73.00 200 ILE A C 1
ATOM 1533 O O . ILE A 1 200 ? 19.027 9.194 9.678 1.00 73.00 200 ILE A O 1
ATOM 1537 N N . GLN A 1 201 ? 19.501 11.351 10.034 1.00 72.62 201 GLN A N 1
ATOM 1538 C CA . GLN A 1 201 ? 20.951 11.143 10.081 1.00 72.62 201 GLN A CA 1
ATOM 1539 C C . GLN A 1 201 ? 21.425 10.452 11.364 1.00 72.62 201 GLN A C 1
ATOM 1541 O O . GLN A 1 201 ? 22.490 9.834 11.334 1.00 72.62 201 GLN A O 1
ATOM 1546 N N . THR A 1 202 ? 20.670 10.543 12.465 1.00 71.31 202 THR A N 1
ATOM 1547 C CA . THR A 1 202 ? 21.014 9.865 13.726 1.00 71.31 202 THR A CA 1
ATOM 1548 C C . THR A 1 202 ? 20.589 8.398 13.750 1.00 71.31 202 THR A C 1
ATOM 1550 O O . THR A 1 202 ? 21.143 7.633 14.541 1.00 71.31 202 THR A O 1
ATOM 1553 N N . ILE A 1 203 ? 19.677 7.974 12.865 1.00 68.62 203 ILE A N 1
ATOM 1554 C CA . ILE A 1 203 ? 19.364 6.553 12.677 1.00 68.62 203 ILE A CA 1
ATOM 1555 C C . ILE A 1 203 ? 20.600 5.833 12.130 1.00 68.62 203 ILE A C 1
ATOM 1557 O O . ILE A 1 203 ? 21.164 6.208 11.097 1.00 68.62 203 ILE A O 1
ATOM 1561 N N . ASP A 1 204 ? 21.008 4.757 12.806 1.00 59.69 204 ASP A N 1
ATOM 1562 C CA . ASP A 1 204 ? 22.145 3.949 12.380 1.00 59.69 204 ASP A CA 1
ATOM 1563 C C . ASP A 1 204 ? 21.846 3.254 11.042 1.00 59.69 204 ASP A C 1
ATOM 1565 O O . ASP A 1 204 ? 21.128 2.255 10.954 1.00 59.69 204 ASP A O 1
ATOM 1569 N N . LYS A 1 205 ? 22.457 3.790 9.980 1.00 58.88 205 LYS A N 1
ATOM 1570 C CA . LYS A 1 205 ? 22.301 3.319 8.600 1.00 58.88 205 LYS A CA 1
ATOM 1571 C C . LYS A 1 205 ? 22.733 1.867 8.390 1.00 58.88 205 LYS A C 1
ATOM 1573 O O . LYS A 1 205 ? 22.380 1.292 7.366 1.00 58.88 205 LYS A O 1
ATOM 1578 N N . ARG A 1 206 ? 23.481 1.262 9.324 1.00 47.12 206 ARG A N 1
ATOM 1579 C CA . ARG A 1 206 ? 23.917 -0.144 9.243 1.00 47.12 206 ARG A CA 1
ATOM 1580 C C . ARG A 1 206 ? 22.780 -1.146 9.432 1.00 47.12 206 ARG A C 1
ATOM 1582 O O . ARG A 1 206 ? 22.946 -2.299 9.053 1.00 47.12 206 ARG A O 1
ATOM 1589 N N . PHE A 1 207 ? 21.656 -0.714 9.998 1.00 49.59 207 PHE A N 1
ATOM 1590 C CA . PHE A 1 207 ? 20.482 -1.558 10.219 1.00 49.59 207 PHE A CA 1
ATOM 1591 C C . PHE A 1 207 ? 19.377 -1.334 9.182 1.00 49.59 207 PHE A C 1
ATOM 1593 O O . PHE A 1 207 ? 18.391 -2.064 9.199 1.00 49.59 207 PHE A O 1
ATOM 1600 N N . LEU A 1 208 ? 19.529 -0.353 8.284 1.00 52.91 208 LEU A N 1
ATOM 1601 C CA . LEU A 1 208 ? 18.538 -0.046 7.255 1.00 52.91 208 LEU A CA 1
ATOM 1602 C C . LEU A 1 208 ? 18.576 -1.108 6.152 1.00 52.91 208 LEU A C 1
ATOM 1604 O O . LEU A 1 208 ? 19.578 -1.254 5.456 1.00 52.91 208 LEU A O 1
ATOM 1608 N N . ILE A 1 209 ? 17.465 -1.816 5.961 1.00 50.78 209 ILE A N 1
ATOM 1609 C CA . ILE A 1 209 ? 17.328 -2.809 4.884 1.00 50.78 209 ILE A CA 1
ATOM 1610 C C . ILE A 1 209 ? 17.095 -2.118 3.532 1.00 50.78 209 ILE A C 1
ATOM 1612 O O . ILE A 1 209 ? 17.561 -2.592 2.501 1.00 50.78 209 ILE A O 1
ATOM 1616 N N . SER A 1 210 ? 16.368 -1.001 3.517 1.00 43.62 210 SER A N 1
ATOM 1617 C CA . SER A 1 210 ? 16.144 -0.098 2.375 1.00 43.62 210 SER A CA 1
ATOM 1618 C C . SER A 1 210 ? 15.024 0.887 2.739 1.00 43.62 210 SER A C 1
ATOM 1620 O O . SER A 1 210 ? 14.313 0.691 3.727 1.00 43.62 210 SER A O 1
ATOM 1622 N N . GLN A 1 211 ? 14.862 1.958 1.955 1.00 48.78 211 GLN A N 1
ATOM 1623 C CA . GLN A 1 211 ? 13.725 2.888 2.029 1.00 48.78 211 GLN A CA 1
ATOM 1624 C C . GLN A 1 211 ? 12.436 2.206 1.523 1.00 48.78 211 GLN A C 1
ATOM 1626 O O . GLN A 1 211 ? 11.908 2.557 0.476 1.00 48.78 211 GLN A O 1
ATOM 1631 N N . LEU A 1 212 ? 11.952 1.186 2.238 1.00 47.91 212 LEU A N 1
ATOM 1632 C CA . LEU A 1 212 ? 10.739 0.426 1.889 1.00 47.91 212 LEU A CA 1
ATOM 1633 C C . LEU A 1 212 ? 9.455 1.270 1.998 1.00 47.91 212 LEU A C 1
ATOM 1635 O O . LEU A 1 212 ? 8.401 0.857 1.520 1.00 47.91 212 LEU A O 1
ATOM 1639 N N . LEU A 1 213 ? 9.536 2.441 2.637 1.00 51.22 213 LEU A N 1
ATOM 1640 C CA . LEU A 1 213 ? 8.458 3.418 2.746 1.00 51.22 213 LEU A CA 1
ATOM 1641 C C . LEU A 1 213 ? 9.021 4.796 2.378 1.00 51.22 213 LEU A C 1
ATOM 1643 O O . LEU A 1 213 ? 9.752 5.422 3.151 1.00 51.22 213 LEU A O 1
ATOM 1647 N N . GLU A 1 214 ? 8.720 5.240 1.159 1.00 52.47 214 GLU A N 1
ATOM 1648 C CA . GLU A 1 214 ? 9.119 6.559 0.668 1.00 52.47 214 GLU A CA 1
ATOM 1649 C C . GLU A 1 214 ? 8.419 7.680 1.462 1.00 52.47 214 GLU A C 1
ATOM 1651 O O . GLU A 1 214 ? 7.354 7.452 2.050 1.00 52.47 214 GLU A O 1
ATOM 1656 N N . PRO A 1 215 ? 9.009 8.888 1.533 1.00 50.38 215 PRO A N 1
ATOM 1657 C CA . PRO A 1 215 ? 8.366 10.033 2.164 1.00 50.38 215 PRO A CA 1
ATOM 1658 C C . PRO A 1 215 ? 6.979 10.287 1.572 1.00 50.38 215 PRO A C 1
ATOM 1660 O O . PRO A 1 215 ? 6.814 10.338 0.356 1.00 50.38 215 PRO A O 1
ATOM 1663 N N . ILE A 1 216 ? 5.984 10.491 2.434 1.00 52.56 216 ILE A N 1
ATOM 1664 C CA . ILE A 1 216 ? 4.673 10.957 1.987 1.00 52.56 216 ILE A CA 1
ATOM 1665 C C . ILE A 1 216 ? 4.778 12.474 1.789 1.00 52.56 216 ILE A C 1
ATOM 1667 O O . ILE A 1 216 ? 4.961 13.221 2.754 1.00 52.56 216 ILE A O 1
ATOM 1671 N N . GLU A 1 217 ? 4.694 12.919 0.535 1.00 53.88 217 GLU A N 1
ATOM 1672 C CA . GLU A 1 217 ? 4.627 14.333 0.154 1.00 53.88 217 GLU A CA 1
ATOM 1673 C C . GLU A 1 217 ? 3.171 14.708 -0.149 1.00 53.88 217 GLU A C 1
ATOM 1675 O O . GLU A 1 217 ? 2.483 13.986 -0.863 1.00 53.88 217 GLU A O 1
ATOM 1680 N N . GLU A 1 218 ? 2.668 15.823 0.378 1.00 51.06 218 GLU A N 1
ATOM 1681 C CA . GLU A 1 218 ? 1.357 16.365 -0.007 1.00 51.06 218 GLU A CA 1
ATOM 1682 C C . GLU A 1 218 ? 1.511 17.786 -0.560 1.00 51.06 218 GLU A C 1
ATOM 1684 O O . GLU A 1 218 ? 2.533 18.439 -0.356 1.00 51.06 218 GLU A O 1
ATOM 1689 N N . GLU A 1 219 ? 0.497 18.275 -1.284 1.00 38.41 219 GLU A N 1
ATOM 1690 C CA . GLU A 1 219 ? 0.525 19.504 -2.105 1.00 38.41 219 GLU A CA 1
ATOM 1691 C C . GLU A 1 219 ? 0.890 20.790 -1.321 1.00 38.41 219 GLU A C 1
ATOM 1693 O O . GLU A 1 219 ? 1.210 21.826 -1.907 1.00 38.41 219 GLU A O 1
ATOM 1698 N N . HIS A 1 220 ? 0.908 20.719 0.017 1.00 32.75 220 HIS A N 1
ATOM 1699 C CA . HIS A 1 220 ? 1.323 21.785 0.937 1.00 32.75 220 HIS A CA 1
ATOM 1700 C C . HIS A 1 220 ? 2.397 21.352 1.963 1.00 32.75 220 HIS A C 1
ATOM 1702 O O . HIS A 1 220 ? 2.692 22.093 2.901 1.00 32.75 220 HIS A O 1
ATOM 1708 N N . SER A 1 221 ? 3.003 20.175 1.793 1.00 39.00 221 SER A N 1
ATOM 1709 C CA . SER A 1 221 ? 3.907 19.538 2.761 1.00 39.00 221 SER A CA 1
ATOM 1710 C C . SER A 1 221 ? 4.883 18.580 2.060 1.00 39.00 221 SER A C 1
ATOM 1712 O O . SER A 1 221 ? 4.667 17.373 1.972 1.00 39.00 221 SER A O 1
ATOM 1714 N N . VAL A 1 222 ? 6.004 19.125 1.584 1.00 36.88 222 VAL A N 1
ATOM 1715 C CA . VAL A 1 222 ? 7.131 18.349 1.035 1.00 36.88 222 VAL A CA 1
ATOM 1716 C C . VAL A 1 222 ? 7.898 17.656 2.169 1.00 36.88 222 VAL A C 1
ATOM 1718 O O . VAL A 1 222 ? 8.456 18.341 3.023 1.00 36.88 222 VAL A O 1
ATOM 1721 N N . GLY A 1 223 ? 7.974 16.320 2.148 1.00 50.91 223 GLY A N 1
ATOM 1722 C CA . GLY A 1 223 ? 8.989 15.532 2.867 1.00 50.91 223 GLY A CA 1
ATOM 1723 C C . GLY A 1 223 ? 8.849 15.432 4.391 1.00 50.91 223 GLY A C 1
ATOM 1724 O O . GLY A 1 223 ? 9.856 15.472 5.097 1.00 50.91 223 GLY A O 1
ATOM 1725 N N . LEU A 1 224 ? 7.627 15.326 4.920 1.00 64.06 224 LEU A N 1
ATOM 1726 C CA . LEU A 1 224 ? 7.380 15.547 6.349 1.00 64.06 224 LEU A CA 1
ATOM 1727 C C . LEU A 1 224 ? 6.900 14.326 7.139 1.00 64.06 224 LEU A C 1
ATOM 1729 O O . LEU A 1 224 ? 6.719 14.479 8.338 1.00 64.06 224 LEU A O 1
ATOM 1733 N N . ALA A 1 225 ? 6.709 13.142 6.549 1.00 72.94 225 ALA A N 1
ATOM 1734 C CA . ALA A 1 225 ? 6.515 11.917 7.329 1.00 72.94 225 ALA A CA 1
ATOM 1735 C C . ALA A 1 225 ? 6.964 10.659 6.571 1.00 72.94 225 ALA A C 1
ATOM 1737 O O . ALA A 1 225 ? 6.692 10.501 5.382 1.00 72.94 225 ALA A O 1
ATOM 1738 N N . THR A 1 226 ? 7.667 9.764 7.258 1.00 77.94 226 THR A N 1
ATOM 1739 C CA . THR A 1 226 ? 8.217 8.523 6.697 1.00 77.94 226 THR A CA 1
ATOM 1740 C C . THR A 1 226 ? 8.417 7.492 7.806 1.00 77.94 226 THR A C 1
ATOM 1742 O O . THR A 1 226 ? 8.585 7.841 8.975 1.00 77.94 226 THR A O 1
ATOM 1745 N N . ALA A 1 227 ? 8.395 6.213 7.447 1.00 82.25 227 ALA A N 1
ATOM 1746 C CA . ALA A 1 227 ? 8.710 5.120 8.350 1.00 82.25 227 ALA A CA 1
ATOM 1747 C C . ALA A 1 227 ? 10.045 4.490 7.936 1.00 82.25 227 ALA A C 1
ATOM 1749 O O . ALA A 1 227 ? 10.205 3.986 6.826 1.00 82.25 227 ALA A O 1
ATOM 1750 N N . HIS A 1 228 ? 11.015 4.539 8.842 1.00 80.62 228 HIS A N 1
ATOM 1751 C CA . HIS A 1 228 ? 12.355 4.014 8.624 1.00 80.62 228 HIS A CA 1
ATOM 1752 C C . HIS A 1 228 ? 12.444 2.587 9.133 1.00 80.62 228 HIS A C 1
ATOM 1754 O O . HIS A 1 228 ? 12.236 2.341 10.318 1.00 80.62 228 HIS A O 1
ATOM 1760 N N . VAL A 1 229 ? 12.779 1.665 8.234 1.00 80.38 229 VAL A N 1
ATOM 1761 C CA . VAL A 1 229 ? 12.885 0.237 8.532 1.00 80.38 229 VAL A CA 1
ATOM 1762 C C . VAL A 1 229 ? 14.291 -0.104 9.000 1.00 80.38 229 VAL A C 1
ATOM 1764 O O . VAL A 1 229 ? 15.259 0.213 8.313 1.00 80.38 229 VAL A O 1
ATOM 1767 N N . MET A 1 230 ? 14.404 -0.795 10.129 1.00 81.19 230 MET A N 1
ATOM 1768 C CA . MET A 1 230 ? 15.673 -1.189 10.736 1.00 81.19 230 MET A CA 1
ATOM 1769 C C . MET A 1 230 ? 15.633 -2.618 11.283 1.00 81.19 230 MET A C 1
ATOM 1771 O O . MET A 1 230 ? 14.559 -3.170 11.494 1.00 81.19 230 MET A O 1
ATOM 1775 N N . ILE A 1 231 ? 16.796 -3.225 11.521 1.00 81.38 231 ILE A N 1
ATOM 1776 C CA . ILE A 1 231 ? 16.919 -4.524 12.199 1.00 81.38 231 ILE A CA 1
ATOM 1777 C C . ILE A 1 231 ? 17.304 -4.306 13.664 1.00 81.38 231 ILE A C 1
ATOM 1779 O O . ILE A 1 231 ? 18.342 -3.713 13.944 1.00 81.38 231 ILE A O 1
ATOM 1783 N N . ILE A 1 232 ? 16.508 -4.831 14.593 1.00 79.88 232 ILE A N 1
ATOM 1784 C CA . ILE A 1 232 ? 16.788 -4.846 16.036 1.00 79.88 232 ILE A CA 1
ATOM 1785 C C . ILE A 1 232 ? 16.580 -6.279 16.519 1.00 79.88 232 ILE A C 1
ATOM 1787 O O . ILE A 1 232 ? 15.533 -6.861 16.254 1.00 79.88 232 ILE A O 1
ATOM 1791 N N . ASP A 1 233 ? 17.582 -6.872 17.173 1.00 80.00 233 ASP A N 1
ATOM 1792 C CA . ASP A 1 233 ? 17.543 -8.268 17.646 1.00 80.00 233 ASP A CA 1
ATOM 1793 C C . ASP A 1 233 ? 17.043 -9.266 16.577 1.00 80.00 233 ASP A C 1
ATOM 1795 O O . ASP A 1 233 ? 16.141 -10.068 16.815 1.00 80.00 233 ASP A O 1
ATOM 1799 N N . GLU A 1 234 ? 17.615 -9.176 15.367 1.00 77.31 234 GLU A N 1
ATOM 1800 C CA . GLU A 1 234 ? 17.270 -9.991 14.181 1.00 77.31 234 GLU A CA 1
ATOM 1801 C C . GLU A 1 234 ? 15.829 -9.821 13.664 1.00 77.31 234 GLU A C 1
ATOM 1803 O O . GLU A 1 234 ? 15.402 -10.537 12.760 1.00 77.31 234 GLU A O 1
ATOM 1808 N N . LYS A 1 235 ? 15.081 -8.843 14.181 1.00 80.88 235 LYS A N 1
ATOM 1809 C CA . LYS A 1 235 ? 13.722 -8.519 13.748 1.00 80.88 235 LYS A CA 1
ATOM 1810 C C . LYS A 1 235 ? 13.684 -7.221 12.967 1.00 80.88 235 LYS A C 1
ATOM 1812 O O . LYS A 1 235 ? 14.279 -6.223 13.363 1.00 80.88 235 LYS A O 1
ATOM 1817 N N . VAL A 1 236 ? 12.914 -7.224 11.883 1.00 85.31 236 VAL A N 1
ATOM 1818 C CA . VAL A 1 236 ? 12.573 -6.001 11.157 1.00 85.31 236 VAL A CA 1
ATOM 1819 C C . VAL A 1 236 ? 11.615 -5.167 12.010 1.00 85.31 236 VAL A C 1
ATOM 1821 O O . VAL A 1 236 ? 10.534 -5.641 12.359 1.00 85.31 236 VAL A O 1
ATOM 1824 N N . MET A 1 237 ? 12.026 -3.949 12.344 1.00 86.81 237 MET A N 1
ATOM 1825 C CA . MET A 1 237 ? 11.302 -2.949 13.129 1.00 86.81 237 MET A CA 1
ATOM 1826 C C . MET A 1 237 ? 11.209 -1.638 12.341 1.00 86.81 237 MET A C 1
ATOM 1828 O O . MET A 1 237 ? 11.880 -1.464 11.321 1.00 86.81 237 MET A O 1
ATOM 1832 N N . SER A 1 238 ? 10.354 -0.708 12.761 1.00 88.94 238 SER A N 1
ATOM 1833 C CA . SER A 1 238 ? 10.144 0.555 12.054 1.00 88.94 238 SER A CA 1
ATOM 1834 C C . SER A 1 238 ? 9.906 1.740 12.981 1.00 88.94 238 SER A C 1
ATOM 1836 O O . SER A 1 238 ? 9.066 1.685 13.877 1.00 88.94 238 SER A O 1
ATOM 1838 N N . SER A 1 239 ? 10.598 2.842 12.702 1.00 88.62 239 SER A N 1
ATOM 1839 C CA . SER A 1 239 ? 10.411 4.124 13.384 1.00 88.62 239 SER A CA 1
ATOM 1840 C C . SER A 1 239 ? 9.689 5.113 12.482 1.00 88.62 239 SER A C 1
ATOM 1842 O O . SER A 1 239 ? 10.162 5.423 11.388 1.00 88.62 239 SER A O 1
ATOM 1844 N N . ILE A 1 240 ? 8.565 5.655 12.946 1.00 89.69 240 ILE A N 1
ATOM 1845 C CA . ILE A 1 240 ? 7.887 6.762 12.272 1.00 89.69 240 ILE A CA 1
ATOM 1846 C C . ILE A 1 240 ? 8.626 8.050 12.617 1.00 89.69 240 ILE A C 1
ATOM 1848 O O . ILE A 1 240 ? 8.709 8.425 13.783 1.00 89.69 240 ILE A O 1
ATOM 1852 N N . ILE A 1 241 ? 9.127 8.753 11.606 1.00 86.81 241 ILE A N 1
ATOM 1853 C CA . ILE A 1 241 ? 9.647 10.111 11.745 1.00 86.81 241 ILE A CA 1
ATOM 1854 C C . ILE A 1 241 ? 8.729 11.025 10.968 1.00 86.81 241 ILE A C 1
ATOM 1856 O O . ILE A 1 241 ? 8.560 10.881 9.759 1.00 86.81 241 ILE A O 1
ATOM 1860 N N . SER A 1 242 ? 8.153 11.976 11.681 1.00 86.19 242 SER A N 1
ATOM 1861 C CA . SER A 1 242 ? 7.268 12.971 11.129 1.00 86.19 242 SER A CA 1
ATOM 1862 C C . SER A 1 242 ? 7.655 14.358 11.597 1.00 86.19 242 SER A C 1
ATOM 1864 O O . SER A 1 242 ? 8.273 14.578 12.634 1.00 86.19 242 SER A O 1
ATOM 1866 N N . SER A 1 243 ? 7.214 15.324 10.825 1.00 83.00 243 SER A N 1
ATOM 1867 C CA . SER A 1 243 ? 7.215 16.713 11.182 1.00 83.00 243 SER A CA 1
ATOM 1868 C C . SER A 1 243 ? 6.283 16.998 12.355 1.00 83.00 243 SER A C 1
ATOM 1870 O O . SER A 1 243 ? 5.261 16.323 12.528 1.00 83.00 243 SER A O 1
ATOM 1872 N N . SER A 1 244 ? 6.574 18.053 13.112 1.00 82.56 244 SER A N 1
ATOM 1873 C CA . SER A 1 244 ? 5.723 18.458 14.235 1.00 82.56 244 SER A CA 1
ATOM 1874 C C . SER A 1 244 ? 4.303 18.866 13.825 1.00 82.56 244 SER A C 1
ATOM 1876 O O . SER A 1 244 ? 3.396 18.759 14.651 1.00 82.56 244 SER A O 1
ATOM 1878 N N . TRP A 1 245 ? 4.068 19.294 12.573 1.00 84.12 245 TRP A N 1
ATOM 1879 C CA . TRP A 1 245 ? 2.718 19.683 12.138 1.00 84.12 245 TRP A CA 1
ATOM 1880 C C . TRP A 1 245 ? 1.741 18.513 12.195 1.00 84.12 245 TRP A C 1
ATOM 1882 O O . TRP A 1 245 ? 0.580 18.741 12.512 1.00 84.12 245 TRP A O 1
ATOM 1892 N N . LEU A 1 246 ? 2.197 17.279 11.944 1.00 85.56 246 LEU A N 1
ATOM 1893 C CA . LEU A 1 246 ? 1.327 16.104 11.934 1.00 85.56 246 LEU A CA 1
ATOM 1894 C C . LEU A 1 246 ? 0.691 15.888 13.311 1.00 85.56 246 LEU A C 1
ATOM 1896 O O . LEU A 1 246 ? -0.524 15.756 13.424 1.00 85.56 246 LEU A O 1
ATOM 1900 N N . GLY A 1 247 ? 1.506 15.933 14.369 1.00 83.38 247 GLY A N 1
ATOM 1901 C CA . GLY A 1 247 ? 1.023 15.830 15.745 1.00 83.38 247 GLY A CA 1
ATOM 1902 C C . GLY A 1 247 ? 0.070 16.973 16.102 1.00 83.38 247 GLY A C 1
ATOM 1903 O O . GLY A 1 247 ? -0.997 16.743 16.659 1.00 83.38 247 GLY A O 1
ATOM 1904 N N . GLN A 1 248 ? 0.405 18.205 15.713 1.00 82.62 248 GLN A N 1
ATOM 1905 C CA . GLN A 1 248 ? -0.448 19.373 15.967 1.00 82.62 248 GLN A CA 1
A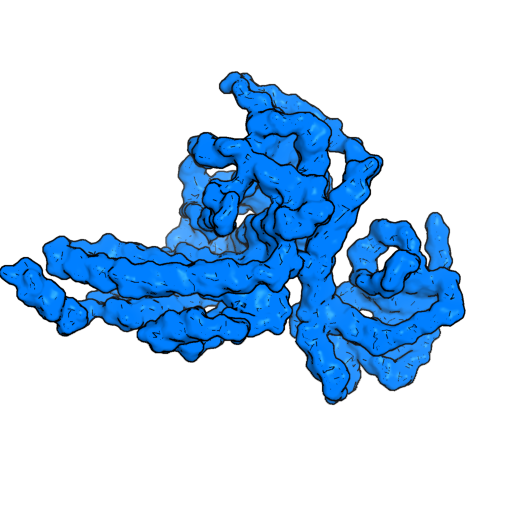TOM 1906 C C . GLN A 1 248 ? -1.783 19.307 15.211 1.00 82.62 248 GLN A C 1
ATOM 1908 O O . GLN A 1 248 ? -2.825 19.669 15.752 1.00 82.62 248 GLN A O 1
ATOM 1913 N N . ALA A 1 249 ? -1.785 18.821 13.974 1.00 85.12 249 ALA A N 1
ATOM 1914 C CA . ALA A 1 249 ? -2.988 18.642 13.171 1.00 85.12 249 ALA A CA 1
ATOM 1915 C C . ALA A 1 249 ? -3.952 17.620 13.795 1.00 85.12 249 ALA A C 1
ATOM 1917 O O . ALA A 1 249 ? -5.162 17.840 13.783 1.00 85.12 249 ALA A O 1
ATOM 1918 N N . LEU A 1 250 ? -3.428 16.560 14.422 1.00 83.81 250 LEU A N 1
ATOM 1919 C CA . LEU A 1 250 ? -4.234 15.576 15.155 1.00 83.81 250 LEU A CA 1
ATOM 1920 C C . LEU A 1 250 ? -4.944 16.167 16.386 1.00 83.81 250 LEU A C 1
ATOM 1922 O O . LEU A 1 250 ? -5.977 15.643 16.793 1.00 83.81 250 LEU A O 1
ATOM 1926 N N . LEU A 1 251 ? -4.440 17.268 16.957 1.00 82.38 251 LEU A N 1
ATOM 1927 C CA . LEU A 1 251 ? -5.082 17.965 18.080 1.00 82.38 251 LEU A CA 1
ATOM 1928 C C . LEU A 1 251 ? -6.176 18.959 17.663 1.00 82.38 251 LEU A C 1
ATOM 1930 O O . LEU A 1 251 ? -6.840 19.516 18.534 1.00 82.38 251 LEU A O 1
ATOM 1934 N N . ASN A 1 252 ? -6.369 19.203 16.364 1.00 79.19 252 ASN A N 1
ATOM 1935 C CA . ASN A 1 252 ? -7.265 20.243 15.853 1.00 79.19 252 ASN A CA 1
ATOM 1936 C C . ASN A 1 252 ? -8.432 19.654 15.035 1.00 79.19 252 ASN A C 1
ATOM 1938 O O . ASN A 1 252 ? -8.537 19.933 13.839 1.00 79.19 252 ASN A O 1
ATOM 1942 N N . PRO A 1 253 ? -9.344 18.873 15.651 1.00 71.75 253 PRO A N 1
ATOM 1943 C CA . PRO A 1 253 ? -10.442 18.210 14.942 1.00 71.75 253 PRO A CA 1
ATOM 1944 C C . PRO A 1 253 ? -11.459 19.193 14.342 1.00 71.75 253 PRO A C 1
ATOM 1946 O O . PRO A 1 253 ? -12.223 18.819 13.460 1.00 71.75 253 PRO A O 1
ATOM 1949 N N . GLU A 1 254 ? -11.472 20.454 14.790 1.00 74.69 254 GLU A N 1
ATOM 1950 C CA . GLU A 1 254 ? -12.315 21.511 14.217 1.00 74.69 254 GLU A CA 1
ATOM 1951 C C . GLU A 1 254 ? -11.909 21.870 12.778 1.00 74.69 254 GLU A C 1
ATOM 1953 O O . GLU A 1 254 ? -12.754 22.265 11.972 1.00 74.69 254 GLU A O 1
ATOM 1958 N N . ASN A 1 255 ? -10.624 21.715 12.433 1.00 81.38 255 ASN A N 1
ATOM 1959 C CA . ASN A 1 255 ? -10.152 21.830 11.059 1.00 81.38 255 ASN A CA 1
ATOM 1960 C C . ASN A 1 255 ? -10.182 20.449 10.400 1.00 81.38 255 ASN A C 1
ATOM 1962 O O . ASN A 1 255 ? -9.173 19.747 10.333 1.00 81.38 255 ASN A O 1
ATOM 1966 N N . GLU A 1 256 ? -11.366 20.075 9.921 1.00 80.62 256 GLU A N 1
ATOM 1967 C CA . GLU A 1 256 ? -11.648 18.736 9.409 1.00 80.62 256 GLU A CA 1
ATOM 1968 C C . GLU A 1 256 ? -10.674 18.279 8.317 1.00 80.62 256 GLU A C 1
ATOM 1970 O O . GLU A 1 256 ? -10.197 17.149 8.364 1.00 80.62 256 GLU A O 1
ATOM 1975 N N . ASP A 1 257 ? -10.350 19.139 7.347 1.00 82.62 257 ASP A N 1
ATOM 1976 C CA . ASP A 1 257 ? -9.447 18.760 6.257 1.00 82.62 257 ASP A CA 1
ATOM 1977 C C . ASP A 1 257 ? -8.026 18.496 6.772 1.00 82.62 257 ASP A C 1
ATOM 1979 O O . ASP A 1 257 ? -7.425 17.473 6.438 1.00 82.62 257 ASP A O 1
ATOM 1983 N N . LEU A 1 258 ? -7.505 19.366 7.642 1.00 83.06 258 LEU A N 1
ATOM 1984 C CA . LEU A 1 258 ? -6.175 19.206 8.230 1.00 83.06 258 LEU A CA 1
ATOM 1985 C C . LEU A 1 258 ? -6.101 17.963 9.133 1.00 83.06 258 LEU A C 1
ATOM 1987 O O . LEU A 1 258 ? -5.130 17.207 9.070 1.00 83.06 258 LEU A O 1
ATOM 1991 N N . PHE A 1 259 ? -7.141 17.718 9.929 1.00 83.62 259 PHE A N 1
ATOM 1992 C CA . PHE A 1 259 ? -7.247 16.536 10.778 1.00 83.62 259 PHE A CA 1
ATOM 1993 C C . PHE A 1 259 ? -7.315 15.240 9.955 1.00 83.62 259 PHE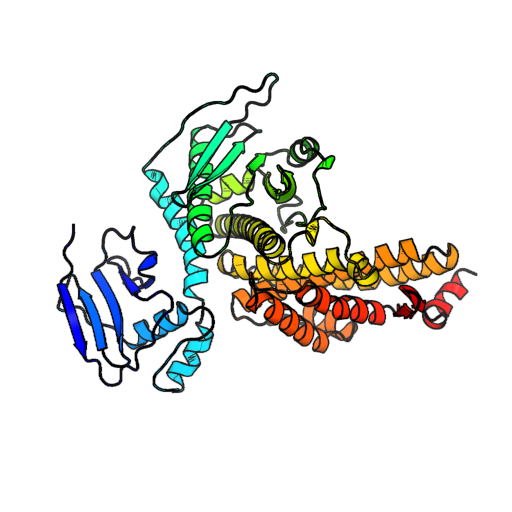 A C 1
ATOM 1995 O O . PHE A 1 259 ? -6.547 14.311 10.208 1.00 83.62 259 PHE A O 1
ATOM 2002 N N . GLN A 1 260 ? -8.176 15.182 8.930 1.00 84.06 260 GLN A N 1
ATOM 2003 C CA . GLN A 1 260 ? -8.280 14.034 8.018 1.00 84.06 260 GLN A CA 1
ATOM 2004 C C . GLN A 1 260 ? -6.965 13.753 7.302 1.00 84.06 260 GLN A C 1
ATOM 2006 O O . GLN A 1 260 ? -6.575 12.599 7.143 1.00 84.06 260 GLN A O 1
ATOM 2011 N N . THR A 1 261 ? -6.270 14.811 6.891 1.00 86.38 261 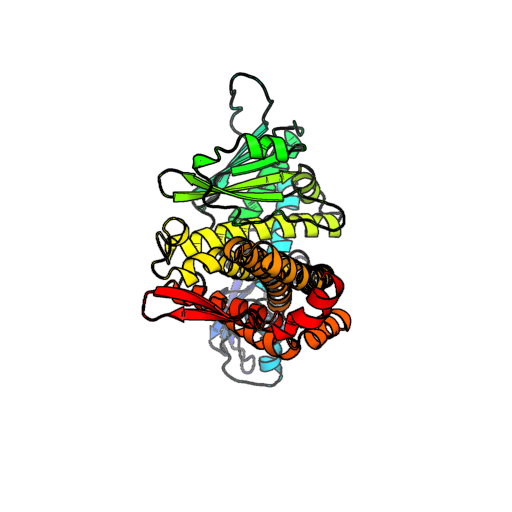THR A N 1
ATOM 2012 C CA . THR A 1 261 ? -4.945 14.729 6.275 1.00 86.38 261 THR A CA 1
ATOM 2013 C C . THR A 1 261 ? -3.947 14.073 7.221 1.00 86.38 261 THR A C 1
ATOM 2015 O O . THR A 1 261 ? -3.327 13.070 6.870 1.00 86.38 261 THR A O 1
ATOM 2018 N N . ALA A 1 262 ? -3.849 14.570 8.454 1.00 86.81 262 ALA A N 1
ATOM 2019 C CA . ALA A 1 262 ? -2.921 14.026 9.434 1.00 86.81 262 ALA A CA 1
ATOM 2020 C C . ALA A 1 262 ? -3.245 12.578 9.818 1.00 86.81 262 ALA A C 1
ATOM 2022 O O . ALA A 1 262 ? -2.349 11.734 9.893 1.00 86.81 262 ALA A O 1
ATOM 2023 N N . LEU A 1 263 ? -4.529 12.260 9.996 1.00 86.94 263 LEU A N 1
ATOM 2024 C CA . LEU A 1 263 ? -4.958 10.893 10.254 1.00 86.94 263 LEU A CA 1
ATOM 2025 C C . LEU A 1 263 ? -4.640 9.977 9.069 1.00 86.94 263 LEU A C 1
ATOM 2027 O O . LEU A 1 263 ? -4.139 8.874 9.263 1.00 86.94 263 LEU A O 1
ATOM 2031 N N . HIS A 1 264 ? -4.903 10.423 7.841 1.00 87.75 264 HIS A N 1
ATOM 2032 C CA . HIS A 1 264 ? -4.595 9.658 6.639 1.00 87.75 264 HIS A CA 1
ATOM 2033 C C . HIS A 1 264 ? -3.099 9.348 6.534 1.00 87.75 264 HIS A C 1
ATOM 2035 O O . HIS A 1 264 ? -2.743 8.193 6.301 1.00 87.75 264 HIS A O 1
ATOM 2041 N N . VAL A 1 265 ? -2.226 10.332 6.767 1.00 89.25 265 VAL A N 1
ATOM 2042 C CA . VAL A 1 265 ? -0.768 10.138 6.770 1.00 89.25 265 VAL A CA 1
ATOM 2043 C C . VAL A 1 265 ? -0.349 9.141 7.855 1.00 89.25 265 VAL A C 1
ATOM 2045 O O . VAL A 1 265 ? 0.330 8.162 7.549 1.00 89.25 265 VAL A O 1
ATOM 2048 N N . LEU A 1 266 ? -0.799 9.322 9.102 1.00 90.06 266 LEU A N 1
ATOM 2049 C CA . LEU A 1 266 ? -0.442 8.426 10.208 1.00 90.06 266 LEU A CA 1
ATOM 2050 C C . LEU A 1 266 ? -0.912 6.984 9.960 1.00 90.06 266 LEU A C 1
ATOM 2052 O O . LEU A 1 266 ? -0.133 6.046 10.117 1.00 90.06 266 LEU A O 1
ATOM 2056 N N . VAL A 1 267 ? -2.165 6.798 9.533 1.00 89.94 267 VAL A N 1
ATOM 2057 C CA . VAL A 1 267 ? -2.725 5.468 9.239 1.00 89.94 267 VAL A CA 1
ATOM 2058 C C . VAL A 1 267 ? -2.007 4.818 8.056 1.00 89.94 267 VAL A C 1
ATOM 2060 O O . VAL A 1 267 ? -1.775 3.614 8.087 1.00 89.94 267 VAL A O 1
ATOM 2063 N N . THR A 1 268 ? -1.600 5.591 7.045 1.00 91.00 268 THR A N 1
ATOM 2064 C CA . THR A 1 268 ? -0.800 5.085 5.915 1.00 91.00 268 THR A CA 1
ATOM 2065 C C . THR A 1 268 ? 0.549 4.544 6.395 1.00 91.00 268 THR A C 1
ATOM 2067 O O . THR A 1 268 ? 0.937 3.445 6.006 1.00 91.00 268 THR A O 1
ATOM 2070 N N . LEU A 1 269 ? 1.240 5.262 7.288 1.00 91.44 269 LEU A N 1
ATOM 2071 C CA . LEU A 1 269 ? 2.526 4.822 7.842 1.00 91.44 269 LEU A CA 1
ATOM 2072 C C . LEU A 1 269 ? 2.374 3.574 8.719 1.00 91.44 269 LEU A C 1
ATOM 2074 O O . LEU A 1 269 ? 3.137 2.623 8.566 1.00 91.44 269 LEU A O 1
ATOM 2078 N N . LEU A 1 270 ? 1.361 3.542 9.589 1.00 92.19 270 LEU A N 1
ATOM 2079 C CA . LEU A 1 270 ? 1.058 2.373 10.421 1.00 92.19 270 LEU A CA 1
ATOM 2080 C C . LEU A 1 270 ? 0.669 1.153 9.575 1.00 92.19 270 LEU A C 1
ATOM 2082 O O . LEU A 1 270 ? 1.100 0.042 9.872 1.00 92.19 270 LEU A O 1
ATOM 2086 N N . ALA A 1 271 ? -0.087 1.348 8.492 1.00 91.00 271 ALA A N 1
ATOM 2087 C CA . ALA A 1 271 ? -0.404 0.282 7.547 1.00 91.00 271 ALA A CA 1
ATOM 2088 C C . ALA A 1 271 ? 0.858 -0.257 6.853 1.00 91.00 271 ALA A C 1
ATOM 2090 O O . ALA A 1 271 ? 0.981 -1.467 6.680 1.00 91.00 271 ALA A O 1
ATOM 2091 N N . GLY A 1 272 ? 1.828 0.603 6.531 1.00 91.38 272 GLY A N 1
ATOM 2092 C CA . GLY A 1 272 ? 3.121 0.181 5.986 1.00 91.38 272 GLY A CA 1
ATOM 2093 C C . GLY A 1 272 ? 3.919 -0.684 6.963 1.00 91.38 272 GLY A C 1
ATOM 2094 O O . GLY A 1 272 ? 4.441 -1.730 6.579 1.00 91.38 272 GLY A O 1
ATOM 2095 N N . ILE A 1 273 ? 3.947 -0.302 8.243 1.00 91.94 273 ILE A N 1
ATOM 2096 C CA . ILE A 1 273 ? 4.562 -1.103 9.317 1.00 91.94 273 ILE A CA 1
ATOM 2097 C C . ILE A 1 273 ? 3.852 -2.453 9.459 1.00 91.94 273 ILE A C 1
ATOM 2099 O O . ILE A 1 273 ? 4.500 -3.492 9.580 1.00 91.94 273 ILE A O 1
ATOM 2103 N N . SER A 1 274 ? 2.522 -2.452 9.383 1.00 92.81 274 SER A N 1
ATOM 2104 C CA . SER A 1 274 ? 1.735 -3.680 9.418 1.00 92.81 274 SER A CA 1
ATOM 2105 C C . SER A 1 274 ? 2.037 -4.598 8.234 1.00 92.81 274 SER A C 1
ATOM 2107 O O . SER A 1 274 ? 2.225 -5.801 8.410 1.00 92.81 274 SER A O 1
ATOM 2109 N N . PHE A 1 275 ? 2.159 -4.038 7.029 1.00 92.75 275 PHE A N 1
ATOM 2110 C CA . PHE A 1 275 ? 2.518 -4.791 5.833 1.00 92.75 275 PHE A CA 1
ATOM 2111 C C . PHE A 1 275 ? 3.900 -5.448 5.966 1.00 92.75 275 PHE A C 1
ATOM 2113 O O . PHE A 1 275 ? 4.038 -6.629 5.646 1.00 92.75 275 PHE A O 1
ATOM 2120 N N . ILE A 1 276 ? 4.887 -4.733 6.523 1.00 90.50 276 ILE A N 1
ATOM 2121 C CA . ILE A 1 276 ? 6.205 -5.297 6.856 1.00 90.50 276 ILE A CA 1
ATOM 2122 C C . ILE A 1 276 ? 6.054 -6.498 7.793 1.00 90.50 276 ILE A C 1
ATOM 2124 O O . ILE A 1 276 ? 6.617 -7.555 7.519 1.00 90.50 276 ILE A O 1
ATOM 2128 N N . GLU A 1 277 ? 5.281 -6.371 8.876 1.00 92.19 277 GLU A N 1
ATOM 2129 C CA . GLU A 1 277 ? 5.085 -7.465 9.833 1.00 92.19 277 GLU A CA 1
ATOM 2130 C C . GLU A 1 277 ? 4.424 -8.688 9.192 1.00 92.19 277 GLU A C 1
ATOM 2132 O O . GLU A 1 277 ? 4.859 -9.820 9.424 1.00 92.19 277 GLU A O 1
ATOM 2137 N N . LEU A 1 278 ? 3.392 -8.464 8.373 1.00 92.88 278 LEU A N 1
ATOM 2138 C CA . LEU A 1 278 ? 2.687 -9.517 7.648 1.00 92.88 278 LEU A CA 1
ATOM 2139 C C . LEU A 1 278 ? 3.638 -10.263 6.708 1.00 92.88 278 LEU A C 1
ATOM 2141 O O . LEU A 1 278 ? 3.629 -11.494 6.702 1.00 92.88 278 LEU A O 1
ATOM 2145 N N . VAL A 1 279 ? 4.470 -9.548 5.944 1.00 91.06 279 VAL A N 1
ATOM 2146 C CA . VAL A 1 279 ? 5.443 -10.164 5.030 1.00 91.06 279 VAL A CA 1
ATOM 2147 C C . VAL A 1 279 ? 6.546 -10.885 5.804 1.00 91.06 279 VAL A C 1
ATOM 2149 O O . VAL A 1 279 ? 6.776 -12.060 5.543 1.00 91.06 279 VAL A O 1
ATOM 2152 N N . ASP A 1 280 ? 7.168 -10.249 6.797 1.00 88.88 280 ASP A N 1
ATOM 2153 C CA . ASP A 1 280 ? 8.263 -10.836 7.591 1.00 88.88 280 ASP A CA 1
ATOM 2154 C C . ASP A 1 280 ? 7.825 -12.110 8.335 1.00 88.88 280 ASP A C 1
ATOM 2156 O O . ASP A 1 280 ? 8.586 -13.063 8.483 1.00 88.88 280 ASP A O 1
ATOM 2160 N N . THR A 1 281 ? 6.566 -12.157 8.778 1.00 90.19 281 THR A N 1
ATOM 2161 C CA . THR A 1 281 ? 6.023 -13.290 9.541 1.00 90.19 281 THR A CA 1
ATOM 2162 C C . THR A 1 281 ? 5.587 -14.449 8.643 1.00 90.19 281 THR A C 1
ATOM 2164 O O . THR A 1 281 ? 5.718 -15.610 9.028 1.00 90.19 281 THR A O 1
ATOM 2167 N N . THR A 1 282 ? 5.047 -14.162 7.456 1.00 92.81 282 THR A N 1
ATOM 2168 C CA . THR A 1 282 ? 4.571 -15.197 6.516 1.00 92.81 282 THR A CA 1
ATOM 2169 C C . THR A 1 282 ? 5.656 -15.703 5.581 1.00 92.81 282 THR A C 1
ATOM 2171 O O . THR A 1 282 ? 5.645 -16.872 5.203 1.00 92.81 282 THR A O 1
ATOM 2174 N N . LEU A 1 283 ? 6.611 -14.840 5.245 1.00 89.88 283 LEU A N 1
ATOM 2175 C CA . LEU A 1 283 ? 7.725 -15.102 4.346 1.00 89.88 283 LEU A CA 1
ATOM 2176 C C . LEU A 1 283 ? 9.037 -14.726 5.059 1.00 89.88 283 LEU A C 1
ATOM 2178 O O . LEU A 1 283 ? 9.681 -13.742 4.673 1.00 89.88 283 LEU A O 1
ATOM 2182 N N . PRO A 1 284 ? 9.444 -15.481 6.102 1.00 84.81 284 PRO A N 1
ATOM 2183 C CA . PRO A 1 284 ? 10.649 -15.184 6.868 1.00 84.81 284 PRO A CA 1
ATOM 2184 C C . PRO A 1 284 ? 11.876 -15.037 5.974 1.00 84.81 284 PRO A C 1
ATOM 2186 O O . PRO A 1 284 ? 11.998 -15.709 4.951 1.00 84.81 284 PRO A O 1
ATOM 2189 N N . ASP A 1 285 ? 12.788 -14.155 6.377 1.00 82.88 285 ASP A N 1
ATOM 2190 C CA . ASP A 1 285 ? 14.021 -13.808 5.666 1.00 82.88 285 ASP A CA 1
ATOM 2191 C C . ASP A 1 285 ? 13.854 -13.134 4.294 1.00 82.88 285 ASP A C 1
ATOM 2193 O O . ASP A 1 285 ? 14.840 -12.607 3.783 1.00 82.88 285 ASP A O 1
ATOM 2197 N N . SER A 1 286 ? 12.661 -13.092 3.693 1.00 82.06 286 SER A N 1
ATOM 2198 C CA . SER A 1 286 ? 12.468 -12.549 2.335 1.00 82.06 286 SER A CA 1
ATOM 2199 C C . SER A 1 286 ? 12.803 -11.058 2.203 1.00 82.06 286 SER A C 1
ATOM 2201 O O . SER A 1 286 ? 13.152 -10.597 1.119 1.00 82.06 286 SER A O 1
ATOM 2203 N N . LEU A 1 287 ? 12.730 -10.310 3.309 1.00 79.25 287 LEU A N 1
ATOM 2204 C CA . LEU A 1 287 ? 13.103 -8.896 3.369 1.00 79.25 287 LEU A CA 1
ATOM 2205 C C . LEU A 1 287 ? 14.600 -8.683 3.629 1.00 79.25 287 LEU A C 1
ATOM 2207 O O . LEU A 1 287 ? 15.118 -7.610 3.346 1.00 79.25 287 LEU A O 1
ATOM 2211 N N . ILE A 1 288 ? 15.296 -9.683 4.173 1.00 76.88 288 ILE A N 1
ATOM 2212 C CA . ILE A 1 288 ? 16.686 -9.558 4.641 1.00 76.88 288 ILE A CA 1
ATOM 2213 C C . ILE A 1 288 ? 17.653 -10.242 3.669 1.00 76.88 288 ILE A C 1
ATOM 2215 O O . ILE A 1 288 ? 18.749 -9.741 3.411 1.00 76.88 288 ILE A O 1
ATOM 2219 N N . LYS A 1 289 ? 17.273 -11.407 3.142 1.00 80.44 289 LYS A N 1
ATOM 2220 C CA . LYS A 1 289 ? 18.105 -12.230 2.266 1.00 80.44 289 LYS A CA 1
ATOM 2221 C C . LYS A 1 289 ? 17.765 -11.962 0.798 1.00 80.44 289 LYS A C 1
ATOM 2223 O O . LYS A 1 289 ? 16.592 -11.828 0.457 1.00 80.44 289 LYS A O 1
ATOM 2228 N N . PRO A 1 290 ? 18.770 -11.938 -0.096 1.00 78.62 290 PRO A N 1
ATOM 2229 C CA . PRO A 1 290 ? 18.521 -11.900 -1.531 1.00 78.62 290 PRO A CA 1
ATOM 2230 C C . PRO A 1 290 ? 17.669 -13.091 -1.982 1.00 78.62 290 PRO A C 1
ATOM 2232 O O . PRO A 1 290 ? 17.864 -14.211 -1.505 1.00 78.62 290 PRO A O 1
ATOM 2235 N N . LEU A 1 291 ? 16.771 -12.856 -2.938 1.00 83.44 291 LEU A N 1
ATOM 2236 C CA . LEU A 1 291 ? 15.990 -13.926 -3.557 1.00 83.44 291 LEU A CA 1
ATOM 2237 C C . LEU A 1 291 ? 16.884 -14.842 -4.406 1.00 83.44 291 LEU A C 1
ATOM 2239 O O . LEU A 1 291 ? 17.860 -14.387 -5.007 1.00 83.44 291 LEU A O 1
ATOM 2243 N N . GLU A 1 292 ? 16.528 -16.129 -4.479 1.00 82.81 292 GLU A N 1
ATOM 2244 C CA . GLU A 1 292 ? 17.268 -17.118 -5.277 1.00 82.81 292 GLU A CA 1
ATOM 2245 C C . GLU A 1 292 ? 17.253 -16.775 -6.775 1.00 82.81 292 GLU A C 1
ATOM 2247 O O . GLU A 1 292 ? 18.291 -16.822 -7.441 1.00 82.81 292 GLU A O 1
ATOM 2252 N N . ASP A 1 293 ? 16.086 -16.390 -7.301 1.00 84.25 293 ASP A N 1
ATOM 2253 C CA . ASP A 1 293 ? 15.961 -15.888 -8.666 1.00 84.25 293 ASP A CA 1
ATOM 2254 C C . ASP A 1 293 ? 16.464 -14.442 -8.750 1.00 84.25 293 ASP A C 1
ATOM 2256 O O . ASP A 1 293 ? 15.866 -13.515 -8.197 1.00 84.25 293 ASP A O 1
ATOM 2260 N N . ARG A 1 294 ? 17.567 -14.244 -9.479 1.00 82.81 294 ARG A N 1
ATOM 2261 C CA . ARG A 1 294 ? 18.240 -12.941 -9.589 1.00 82.81 294 ARG A CA 1
ATOM 2262 C C . ARG A 1 294 ? 17.353 -11.874 -10.214 1.00 82.81 294 ARG A C 1
ATOM 2264 O O . ARG A 1 294 ? 17.403 -10.727 -9.780 1.00 82.81 294 ARG A O 1
ATOM 2271 N N . TRP A 1 295 ? 16.564 -12.238 -11.224 1.00 87.25 295 TRP A N 1
ATOM 2272 C CA . TRP A 1 295 ? 15.678 -11.285 -11.884 1.00 87.25 295 TRP A CA 1
ATOM 2273 C C . TRP A 1 295 ? 14.579 -10.820 -10.931 1.00 87.25 295 TRP A C 1
ATOM 2275 O O . TRP A 1 295 ? 14.400 -9.619 -10.735 1.00 87.25 295 TRP A O 1
ATOM 2285 N N . SER A 1 296 ? 13.938 -11.759 -10.234 1.00 88.12 296 SER A N 1
ATOM 2286 C CA . SER A 1 296 ? 13.000 -11.435 -9.164 1.00 88.12 296 SER A CA 1
ATOM 2287 C C . SER A 1 296 ? 13.646 -10.593 -8.075 1.00 88.12 296 SER A C 1
ATOM 2289 O O . SER A 1 296 ? 13.024 -9.638 -7.634 1.00 88.12 296 SER A O 1
ATOM 2291 N N . GLY A 1 297 ? 14.890 -10.878 -7.682 1.00 86.00 297 GLY A N 1
ATOM 2292 C CA . GLY A 1 297 ? 15.628 -10.075 -6.704 1.00 86.00 297 GLY A CA 1
ATOM 2293 C C . GLY A 1 297 ? 15.815 -8.613 -7.126 1.00 86.00 297 GLY A C 1
ATOM 2294 O O . GLY A 1 297 ? 15.625 -7.719 -6.306 1.00 86.00 297 GLY A O 1
ATOM 2295 N N . ILE A 1 298 ? 16.123 -8.354 -8.404 1.00 87.50 298 ILE A N 1
ATOM 2296 C CA . ILE A 1 298 ? 16.248 -6.989 -8.951 1.00 87.50 298 ILE A CA 1
ATOM 2297 C C . ILE A 1 298 ? 14.901 -6.256 -8.899 1.00 87.50 298 ILE A C 1
ATOM 2299 O O . ILE A 1 298 ? 14.837 -5.088 -8.512 1.00 87.50 298 ILE A O 1
ATOM 2303 N N . LEU A 1 299 ? 13.819 -6.942 -9.274 1.00 91.19 299 LEU A N 1
ATOM 2304 C CA . LEU A 1 299 ? 12.479 -6.356 -9.343 1.00 91.19 299 LEU A CA 1
ATOM 2305 C C . LEU A 1 299 ? 11.790 -6.237 -7.977 1.00 91.19 299 LEU A C 1
ATOM 2307 O O . LEU A 1 299 ? 10.889 -5.410 -7.816 1.00 91.19 299 LEU A O 1
ATOM 2311 N N . PHE A 1 300 ? 12.214 -7.037 -6.995 1.00 88.44 300 PHE A N 1
ATOM 2312 C CA . PHE A 1 300 ? 11.483 -7.248 -5.750 1.00 88.44 300 PHE A CA 1
ATOM 2313 C C . PHE A 1 300 ? 11.209 -5.953 -4.995 1.00 88.44 300 PHE A C 1
ATOM 2315 O O . PHE A 1 300 ? 10.075 -5.744 -4.584 1.00 88.44 300 PHE A O 1
ATOM 2322 N N . LYS A 1 301 ? 12.189 -5.046 -4.879 1.00 85.81 301 LYS A N 1
ATOM 2323 C CA . LYS A 1 301 ? 11.996 -3.769 -4.166 1.00 85.81 301 LYS A CA 1
ATOM 2324 C C . LYS A 1 301 ? 10.846 -2.938 -4.753 1.00 85.81 301 LYS A C 1
ATOM 2326 O O . LYS A 1 301 ? 10.058 -2.360 -4.016 1.00 85.81 301 LYS A O 1
ATOM 2331 N N . HIS A 1 302 ? 10.701 -2.930 -6.077 1.00 88.81 302 HIS A N 1
ATOM 2332 C CA . HIS A 1 302 ? 9.669 -2.153 -6.765 1.00 88.81 302 HIS A CA 1
ATOM 2333 C C . HIS A 1 302 ? 8.293 -2.802 -6.655 1.00 88.81 302 HIS A C 1
ATOM 2335 O O . HIS A 1 302 ? 7.291 -2.117 -6.469 1.00 88.81 302 HIS A O 1
ATOM 2341 N N . ILE A 1 303 ? 8.246 -4.130 -6.737 1.00 91.19 303 ILE A N 1
ATOM 2342 C CA . ILE A 1 303 ? 7.008 -4.884 -6.556 1.00 91.19 303 ILE A CA 1
ATOM 2343 C C . ILE A 1 303 ? 6.534 -4.852 -5.107 1.00 91.19 303 ILE A C 1
ATOM 2345 O O . ILE A 1 303 ? 5.345 -4.674 -4.855 1.00 91.19 303 ILE A O 1
ATOM 2349 N N . TYR A 1 304 ? 7.455 -4.974 -4.157 1.00 90.81 304 TYR A N 1
ATOM 2350 C CA . TYR A 1 304 ? 7.166 -4.809 -2.744 1.00 90.81 304 TYR A CA 1
ATOM 2351 C C . TYR A 1 304 ? 6.560 -3.429 -2.478 1.00 90.81 304 TYR A C 1
ATOM 2353 O O . TYR A 1 304 ? 5.508 -3.345 -1.847 1.00 90.81 304 TYR A O 1
ATOM 2361 N N . ASN A 1 305 ? 7.168 -2.367 -3.020 1.00 88.94 305 ASN A N 1
ATOM 2362 C CA . ASN A 1 305 ? 6.647 -1.007 -2.890 1.00 88.94 305 ASN A CA 1
ATOM 2363 C C . ASN A 1 305 ? 5.246 -0.883 -3.495 1.00 88.94 305 ASN A C 1
ATOM 2365 O O . ASN A 1 305 ? 4.357 -0.369 -2.831 1.00 88.94 305 ASN A O 1
ATOM 2369 N N . ALA A 1 306 ? 4.998 -1.443 -4.680 1.00 93.38 306 ALA A N 1
ATOM 2370 C CA . ALA A 1 306 ? 3.663 -1.472 -5.270 1.00 93.38 306 ALA A CA 1
ATOM 2371 C C . ALA A 1 306 ? 2.622 -2.189 -4.385 1.00 93.38 306 ALA A C 1
ATOM 2373 O O . ALA A 1 306 ? 1.531 -1.660 -4.162 1.00 93.38 306 ALA A O 1
ATOM 2374 N N . CYS A 1 307 ? 2.951 -3.368 -3.846 1.00 94.06 307 CYS A N 1
ATOM 2375 C CA . CYS A 1 307 ? 2.079 -4.093 -2.917 1.00 94.06 307 CYS A CA 1
ATOM 2376 C C . CYS A 1 307 ? 1.802 -3.280 -1.646 1.00 94.06 307 CYS A C 1
ATOM 2378 O O . CYS A 1 307 ? 0.648 -3.150 -1.232 1.00 94.06 307 CYS A O 1
ATOM 2380 N N . SER A 1 308 ? 2.855 -2.712 -1.056 1.00 92.44 308 SER A N 1
ATOM 2381 C CA . SER A 1 308 ? 2.779 -1.873 0.138 1.00 92.44 308 SER A CA 1
ATOM 2382 C C . SER A 1 308 ? 1.918 -0.635 -0.121 1.00 92.44 308 SER A C 1
ATOM 2384 O O . SER A 1 308 ? 0.976 -0.375 0.621 1.00 92.44 308 SER A O 1
ATOM 2386 N N . SER A 1 309 ? 2.147 0.077 -1.227 1.00 94.38 309 SER A N 1
ATOM 2387 C CA . SER A 1 309 ? 1.369 1.238 -1.666 1.00 94.38 309 SER A CA 1
ATOM 2388 C C . SER A 1 309 ? -0.120 0.930 -1.800 1.00 94.38 309 SER A C 1
ATOM 2390 O O . SER A 1 309 ? -0.949 1.682 -1.286 1.00 94.38 309 SER A O 1
ATOM 2392 N N . TYR A 1 310 ? -0.471 -0.192 -2.436 1.00 96.12 310 TYR A N 1
ATOM 2393 C CA . TYR A 1 310 ? -1.860 -0.638 -2.537 1.00 96.12 310 TYR A CA 1
ATOM 2394 C C . TYR A 1 310 ? -2.474 -0.899 -1.158 1.00 96.12 310 TYR A C 1
ATOM 2396 O O . TYR A 1 310 ? -3.543 -0.373 -0.843 1.00 96.12 310 TYR A O 1
ATOM 2404 N N . PHE A 1 311 ? -1.783 -1.685 -0.327 1.00 93.69 311 PHE A N 1
ATOM 2405 C CA . PHE A 1 311 ? -2.230 -2.044 1.017 1.00 93.69 311 PHE A CA 1
ATOM 2406 C C . PHE A 1 311 ? -2.444 -0.803 1.890 1.00 93.69 311 PHE A C 1
ATOM 2408 O O . PHE A 1 311 ? -3.503 -0.645 2.505 1.00 93.69 311 PHE A O 1
ATOM 2415 N N . CYS A 1 312 ? -1.465 0.101 1.911 1.00 92.19 312 CYS A N 1
ATOM 2416 C CA . CYS A 1 312 ? -1.495 1.312 2.718 1.00 92.19 312 CYS A CA 1
ATOM 2417 C C . CYS A 1 312 ? -2.626 2.237 2.274 1.00 92.19 312 CYS A C 1
ATOM 2419 O O . CYS A 1 312 ? -3.455 2.614 3.100 1.00 92.19 312 CYS A O 1
ATOM 2421 N N . ALA A 1 313 ? -2.711 2.542 0.974 1.00 92.50 313 ALA A N 1
ATOM 2422 C CA . ALA A 1 313 ? -3.731 3.438 0.440 1.00 92.50 313 ALA A CA 1
ATOM 2423 C C . ALA A 1 313 ? -5.148 2.882 0.621 1.00 92.50 313 ALA A C 1
ATOM 2425 O O . ALA A 1 313 ? -6.070 3.644 0.909 1.00 92.50 313 ALA A O 1
ATOM 2426 N N . ARG A 1 314 ? -5.329 1.558 0.505 1.00 91.81 314 ARG A N 1
ATOM 2427 C CA . ARG A 1 314 ? -6.614 0.893 0.763 1.00 91.81 314 ARG A CA 1
ATOM 2428 C C . ARG A 1 314 ? -7.010 0.950 2.232 1.00 91.81 314 ARG A C 1
ATOM 2430 O O . ARG A 1 314 ? -8.173 1.217 2.535 1.00 91.81 314 ARG A O 1
ATOM 2437 N N . THR A 1 315 ? -6.053 0.733 3.130 1.00 86.06 315 THR A N 1
ATOM 2438 C CA . THR A 1 315 ? -6.272 0.764 4.583 1.00 86.06 315 THR A CA 1
ATOM 2439 C C . THR A 1 315 ? -6.597 2.176 5.071 1.00 86.06 315 THR A C 1
ATOM 2441 O O . THR A 1 315 ? -7.523 2.362 5.859 1.00 86.06 315 THR A O 1
ATOM 2444 N N . SER A 1 316 ? -5.895 3.191 4.562 1.00 88.88 316 SER A N 1
ATOM 2445 C CA . SER A 1 316 ? -6.063 4.591 4.966 1.00 88.88 316 SER A CA 1
ATOM 2446 C C . SER A 1 316 ? -7.114 5.362 4.159 1.00 88.88 316 SER A C 1
ATOM 2448 O O . SER A 1 316 ? -7.332 6.552 4.412 1.00 88.88 316 SER A O 1
ATOM 2450 N N . ALA A 1 317 ? -7.789 4.716 3.199 1.00 86.94 317 ALA A N 1
ATOM 2451 C CA . ALA A 1 317 ? -8.699 5.383 2.269 1.00 86.94 317 ALA A CA 1
ATOM 2452 C C . ALA A 1 317 ? -9.836 6.131 2.974 1.00 86.94 317 ALA A C 1
ATOM 2454 O O . ALA A 1 317 ? -10.166 7.263 2.621 1.00 86.94 317 ALA A O 1
ATOM 2455 N N . GLY A 1 318 ? -10.398 5.508 4.015 1.00 81.06 318 GLY A N 1
ATOM 2456 C CA . GLY A 1 318 ? -11.482 6.080 4.808 1.00 81.06 318 GLY A CA 1
ATOM 2457 C C . GLY A 1 318 ? -11.093 7.357 5.553 1.00 81.06 318 GLY A C 1
ATOM 2458 O O . GLY A 1 318 ? -11.976 8.154 5.840 1.00 81.06 318 GLY A O 1
ATOM 2459 N N . CYS A 1 319 ? -9.804 7.585 5.827 1.00 83.19 319 CYS A N 1
ATOM 2460 C CA . CYS A 1 319 ? -9.334 8.739 6.596 1.00 83.19 319 CYS A CA 1
ATOM 2461 C C . CYS A 1 319 ? -9.447 10.060 5.830 1.00 83.19 319 CYS A C 1
ATOM 2463 O O . CYS A 1 319 ? -9.729 11.086 6.438 1.00 83.19 319 CYS A O 1
ATOM 2465 N N . LYS A 1 320 ? -9.251 10.038 4.507 1.00 86.00 320 LYS A N 1
ATOM 2466 C CA . LYS A 1 320 ? -9.420 11.209 3.634 1.00 86.00 320 LYS A CA 1
ATOM 2467 C C . LYS A 1 320 ? -10.098 10.781 2.325 1.00 86.00 320 LYS A C 1
ATOM 2469 O O . LYS A 1 320 ? -9.415 10.588 1.323 1.00 86.00 320 LYS A O 1
ATOM 2474 N N . PRO A 1 321 ? -11.438 10.621 2.315 1.00 84.50 321 PRO A N 1
ATOM 2475 C CA . PRO A 1 321 ? -12.172 9.999 1.205 1.00 84.50 321 PRO A CA 1
ATOM 2476 C C . PRO A 1 321 ? -12.204 10.766 -0.121 1.00 84.50 321 PRO A C 1
ATOM 2478 O O . PRO A 1 321 ? -12.818 10.262 -1.060 1.00 84.50 321 PRO A O 1
ATOM 2481 N N . ASN A 1 322 ? -11.654 11.984 -0.147 1.00 85.44 322 ASN A N 1
ATOM 2482 C CA . ASN A 1 322 ? -11.595 12.877 -1.308 1.00 85.44 322 ASN A CA 1
ATOM 2483 C C . ASN A 1 322 ? -10.154 13.017 -1.843 1.00 85.44 322 ASN A C 1
ATOM 2485 O O . ASN A 1 322 ? -9.836 13.996 -2.513 1.00 85.44 322 ASN A O 1
ATOM 2489 N N . LYS A 1 323 ? -9.242 12.101 -1.480 1.00 87.69 323 LYS A N 1
ATOM 2490 C CA . LYS A 1 323 ? -7.827 12.149 -1.892 1.00 87.69 323 LYS A CA 1
ATOM 2491 C C . LYS A 1 323 ? -7.596 11.517 -3.271 1.00 87.69 323 LYS A C 1
ATOM 2493 O O . LYS A 1 323 ? -6.470 11.526 -3.760 1.00 87.69 323 LYS A O 1
ATOM 2498 N N . GLU A 1 324 ? -8.630 10.973 -3.913 1.00 88.94 324 GLU A N 1
ATOM 2499 C CA . GLU A 1 324 ? -8.508 10.327 -5.219 1.00 88.94 324 GLU A CA 1
ATOM 2500 C C . GLU A 1 324 ? -7.899 11.239 -6.290 1.00 88.94 324 GLU A C 1
ATOM 2502 O O . GLU A 1 324 ? -7.062 10.758 -7.044 1.00 88.94 324 GLU A O 1
ATOM 2507 N N . ASP A 1 325 ? -8.241 12.531 -6.326 1.00 89.69 325 ASP A N 1
ATOM 2508 C CA . ASP A 1 325 ? -7.713 13.474 -7.326 1.00 89.69 325 ASP A CA 1
ATOM 2509 C C . ASP A 1 325 ? -6.198 13.648 -7.175 1.00 89.69 325 ASP A C 1
ATOM 2511 O O . ASP A 1 325 ? -5.455 13.513 -8.142 1.00 89.69 325 ASP A O 1
ATOM 2515 N N . TRP A 1 326 ? -5.715 13.786 -5.937 1.00 89.94 326 TRP A N 1
ATOM 2516 C CA . TRP A 1 326 ? -4.280 13.840 -5.667 1.00 89.94 326 TRP A CA 1
ATOM 2517 C C . TRP A 1 326 ? -3.563 12.566 -6.143 1.00 89.94 326 TRP A C 1
ATOM 2519 O O . TRP A 1 326 ? -2.509 12.638 -6.773 1.00 89.94 326 TRP A O 1
ATOM 2529 N N . TYR A 1 327 ? -4.140 11.383 -5.900 1.00 92.81 327 TYR A N 1
ATOM 2530 C CA . TYR A 1 327 ? -3.568 10.130 -6.403 1.00 92.81 327 TYR A CA 1
ATOM 2531 C C . TYR A 1 327 ? -3.598 10.039 -7.937 1.00 92.81 327 TYR A C 1
ATOM 2533 O O . TYR A 1 327 ? -2.668 9.487 -8.531 1.00 92.81 327 TYR A O 1
ATOM 2541 N N . ARG A 1 328 ? -4.636 10.573 -8.593 1.00 93.19 328 ARG A N 1
ATOM 2542 C CA . ARG A 1 328 ? -4.712 10.652 -10.060 1.00 93.19 328 ARG A CA 1
ATOM 2543 C C . ARG A 1 328 ? -3.609 11.541 -10.619 1.00 93.19 328 ARG A C 1
ATOM 2545 O O . ARG A 1 328 ? -2.926 11.117 -11.553 1.00 93.19 328 ARG A O 1
ATOM 2552 N N . ASP A 1 329 ? -3.360 12.686 -9.994 1.00 91.56 329 ASP A N 1
ATOM 2553 C CA . ASP A 1 329 ? -2.254 13.570 -10.355 1.00 91.56 329 ASP A CA 1
ATOM 2554 C C . ASP A 1 329 ? -0.899 12.868 -10.223 1.00 91.56 329 ASP A C 1
ATOM 2556 O O . ASP A 1 329 ? -0.092 12.925 -11.153 1.00 91.56 329 ASP A O 1
ATOM 2560 N N . GLN A 1 330 ? -0.665 12.118 -9.138 1.00 91.38 330 GLN A N 1
ATOM 2561 C CA . GLN A 1 330 ? 0.576 11.347 -8.976 1.00 91.38 330 GLN A CA 1
ATOM 2562 C C . GLN A 1 330 ? 0.762 10.300 -10.082 1.00 91.38 330 GLN A C 1
ATOM 2564 O O . GLN A 1 330 ? 1.860 10.151 -10.620 1.00 91.38 330 GLN A O 1
ATOM 2569 N N . VAL A 1 331 ? -0.307 9.604 -10.481 1.00 94.38 331 VAL A N 1
ATOM 2570 C CA . VAL A 1 331 ? -0.267 8.673 -11.621 1.00 94.38 331 VAL A CA 1
ATOM 2571 C C . VAL A 1 331 ? 0.088 9.413 -12.911 1.00 94.38 331 VAL A C 1
ATOM 2573 O O . VAL A 1 331 ? 0.968 8.971 -13.650 1.00 94.38 331 VAL A O 1
ATOM 2576 N N . ILE A 1 332 ? -0.550 10.552 -13.188 1.00 93.69 332 ILE A N 1
ATOM 2577 C CA . ILE A 1 332 ? -0.271 11.345 -14.392 1.00 93.69 332 ILE A CA 1
ATOM 2578 C C . ILE A 1 332 ? 1.192 11.798 -14.412 1.00 93.69 332 ILE A C 1
ATOM 2580 O O . ILE A 1 332 ? 1.859 11.647 -15.439 1.00 93.69 332 ILE A O 1
ATOM 2584 N N . ILE A 1 333 ? 1.694 12.322 -13.291 1.00 92.81 333 ILE A N 1
ATOM 2585 C CA . ILE A 1 333 ? 3.073 12.793 -13.139 1.00 92.81 333 ILE A CA 1
ATOM 2586 C C . ILE A 1 333 ? 4.054 11.643 -13.367 1.00 92.81 333 ILE A C 1
ATOM 2588 O O . ILE A 1 333 ? 4.929 11.765 -14.223 1.00 92.81 333 ILE A O 1
ATOM 2592 N N . ALA A 1 334 ? 3.885 10.514 -12.676 1.00 94.25 334 ALA A N 1
ATOM 2593 C CA . ALA A 1 334 ? 4.822 9.397 -12.747 1.00 94.25 334 ALA A CA 1
ATOM 2594 C C . ALA A 1 334 ? 4.886 8.770 -14.150 1.00 94.25 334 ALA A C 1
ATOM 2596 O O . ALA A 1 334 ? 5.973 8.559 -14.690 1.00 94.25 334 ALA A O 1
ATOM 2597 N N . PHE A 1 335 ? 3.737 8.532 -14.795 1.00 95.50 335 PHE A N 1
ATOM 2598 C CA . PHE A 1 335 ? 3.719 7.966 -16.148 1.00 95.50 335 PHE A CA 1
ATOM 2599 C C . PHE A 1 335 ? 4.237 8.943 -17.206 1.00 95.50 335 PHE A C 1
ATOM 2601 O O . PHE A 1 335 ? 4.923 8.517 -18.138 1.00 95.50 335 PHE A O 1
ATOM 2608 N N . ARG A 1 336 ? 3.948 10.245 -17.076 1.00 94.88 336 ARG A N 1
ATOM 2609 C CA . ARG A 1 336 ? 4.508 11.264 -17.975 1.00 94.88 336 ARG A CA 1
ATOM 2610 C C . ARG A 1 336 ? 6.020 11.364 -17.805 1.00 94.88 336 ARG A C 1
ATOM 2612 O O . ARG A 1 336 ? 6.733 11.347 -18.802 1.00 94.88 336 ARG A O 1
ATOM 2619 N N . HIS A 1 337 ? 6.497 11.379 -16.562 1.00 94.50 337 HIS A N 1
ATOM 2620 C CA . HIS A 1 337 ? 7.920 11.400 -16.262 1.00 94.50 337 HIS A CA 1
ATOM 2621 C C . HIS A 1 337 ? 8.628 10.186 -16.870 1.00 94.50 337 HIS A C 1
ATOM 2623 O O . HIS A 1 337 ? 9.548 10.362 -17.662 1.00 94.50 337 HIS A O 1
ATOM 2629 N N . ALA A 1 338 ? 8.141 8.967 -16.611 1.00 95.38 338 ALA A N 1
ATOM 2630 C CA . ALA A 1 338 ? 8.696 7.742 -17.190 1.00 95.38 338 ALA A CA 1
ATOM 2631 C C . ALA A 1 338 ? 8.718 7.779 -18.731 1.00 95.38 338 ALA A C 1
ATOM 2633 O O . ALA A 1 338 ? 9.721 7.411 -19.348 1.00 95.38 338 ALA A O 1
ATOM 2634 N N . LYS A 1 339 ? 7.641 8.286 -19.354 1.00 95.06 339 LYS A N 1
ATOM 2635 C CA . LYS A 1 339 ? 7.535 8.470 -20.811 1.00 95.06 339 LYS A CA 1
ATOM 2636 C C . LYS A 1 339 ? 8.598 9.411 -21.375 1.00 95.06 339 LYS A C 1
ATOM 2638 O O . LYS A 1 339 ? 9.052 9.199 -22.496 1.00 95.06 339 LYS A O 1
ATOM 2643 N N . GLU A 1 340 ? 8.994 10.423 -20.615 1.00 94.12 340 GLU A N 1
ATOM 2644 C CA . GLU A 1 340 ? 9.991 11.413 -21.020 1.00 94.12 340 GLU A CA 1
ATOM 2645 C C . GLU A 1 340 ? 11.427 10.944 -20.748 1.00 94.12 340 GLU A C 1
ATOM 2647 O O . GLU A 1 340 ? 12.297 11.089 -21.607 1.00 94.12 340 GLU A O 1
ATOM 2652 N N . VAL A 1 341 ? 11.707 10.374 -19.573 1.00 95.94 341 VAL A N 1
ATOM 2653 C CA . VAL A 1 341 ? 13.092 10.132 -19.135 1.00 95.94 341 VAL A CA 1
ATOM 2654 C C . VAL A 1 341 ? 13.667 8.797 -19.592 1.00 95.94 341 VAL A C 1
ATOM 2656 O O . VAL A 1 341 ? 14.858 8.728 -19.895 1.00 95.94 341 VAL A O 1
ATOM 2659 N N . ILE A 1 342 ? 12.854 7.739 -19.686 1.00 96.88 342 ILE A N 1
ATOM 2660 C CA . ILE A 1 342 ? 13.353 6.401 -20.041 1.00 96.88 342 ILE A CA 1
ATOM 2661 C C . ILE A 1 342 ? 13.906 6.363 -21.475 1.00 96.88 342 ILE A C 1
ATOM 2663 O O . ILE A 1 342 ? 15.010 5.846 -21.654 1.00 96.88 342 ILE A O 1
ATOM 2667 N N . PRO A 1 343 ? 13.234 6.925 -22.504 1.00 95.12 343 PRO A N 1
ATOM 2668 C CA . PRO A 1 343 ? 13.801 6.968 -23.853 1.00 95.12 343 PRO A CA 1
ATOM 2669 C C . PRO A 1 343 ? 15.130 7.732 -23.924 1.00 95.12 343 PRO A C 1
ATOM 2671 O O . PRO A 1 343 ? 16.052 7.288 -24.601 1.00 95.12 343 PRO A O 1
ATOM 2674 N N . ASN A 1 344 ? 15.265 8.833 -23.179 1.00 93.75 344 ASN A N 1
ATOM 2675 C CA . ASN A 1 344 ? 16.510 9.602 -23.126 1.00 93.75 344 ASN A CA 1
ATOM 2676 C C . ASN A 1 344 ? 17.646 8.809 -22.465 1.00 93.75 344 ASN A C 1
ATOM 2678 O O . ASN A 1 344 ? 18.755 8.771 -22.990 1.00 93.75 344 ASN A O 1
ATOM 2682 N N . ALA A 1 345 ? 17.370 8.120 -21.354 1.00 95.56 345 ALA A N 1
ATOM 2683 C CA . ALA A 1 345 ? 18.349 7.239 -20.718 1.00 95.56 345 ALA A CA 1
ATOM 2684 C C . ALA A 1 345 ? 18.758 6.078 -21.641 1.00 95.56 345 ALA A C 1
ATOM 2686 O O . ALA A 1 345 ? 19.931 5.712 -21.698 1.00 95.56 345 ALA A O 1
ATOM 2687 N N . ARG A 1 346 ? 17.810 5.543 -22.423 1.00 95.31 346 ARG A N 1
ATOM 2688 C CA . ARG A 1 346 ? 18.077 4.506 -23.429 1.00 95.31 346 ARG A CA 1
ATOM 2689 C C . ARG A 1 346 ? 19.014 5.008 -24.526 1.00 95.31 346 ARG A C 1
ATOM 2691 O O . ARG A 1 346 ? 19.890 4.260 -24.949 1.00 95.31 346 ARG A O 1
ATOM 2698 N N . LEU A 1 347 ? 18.857 6.258 -24.968 1.00 92.88 347 LEU A N 1
ATOM 2699 C CA . LEU A 1 347 ? 19.771 6.892 -25.922 1.00 92.88 347 LEU A CA 1
ATOM 2700 C C . LEU A 1 347 ? 21.171 7.076 -25.330 1.00 92.88 347 LEU A C 1
ATOM 2702 O O . LEU A 1 347 ? 22.143 6.725 -25.993 1.00 92.88 347 LEU A O 1
ATOM 2706 N N . SER A 1 348 ? 21.290 7.543 -24.083 1.00 92.38 348 SER A N 1
ATOM 2707 C CA . SER A 1 348 ? 22.587 7.645 -23.392 1.00 92.38 348 SER A CA 1
ATOM 2708 C C . SER A 1 348 ? 23.314 6.299 -23.342 1.00 92.38 348 SER A C 1
ATOM 2710 O O . SER A 1 348 ? 24.479 6.224 -23.731 1.00 92.38 348 SER A O 1
ATOM 2712 N N . TYR A 1 349 ? 22.582 5.225 -23.025 1.00 93.88 349 TYR A N 1
ATOM 2713 C CA . TYR A 1 349 ? 23.094 3.853 -23.059 1.00 93.88 349 TYR A CA 1
ATOM 2714 C C . TYR A 1 349 ? 23.711 3.465 -24.414 1.00 93.88 349 TYR A C 1
ATOM 2716 O O . TYR A 1 349 ? 24.708 2.745 -24.471 1.00 93.88 349 TYR A O 1
ATOM 2724 N N . ARG A 1 350 ? 23.166 3.949 -25.540 1.00 92.25 350 ARG A N 1
ATOM 2725 C CA . ARG A 1 350 ? 23.745 3.670 -26.869 1.00 92.25 350 ARG A CA 1
ATOM 2726 C C . ARG A 1 350 ? 25.135 4.275 -27.051 1.00 92.25 350 ARG A C 1
ATOM 2728 O O . ARG A 1 350 ? 25.882 3.793 -27.900 1.00 92.25 350 ARG A O 1
ATOM 2735 N N . HIS A 1 351 ? 25.460 5.324 -26.301 1.00 89.06 351 HIS A N 1
ATOM 2736 C CA . HIS A 1 351 ? 26.735 6.023 -26.386 1.00 89.06 351 HIS A CA 1
ATOM 2737 C C . HIS A 1 351 ? 27.772 5.479 -25.400 1.00 89.06 351 HIS A C 1
ATOM 2739 O O . HIS A 1 351 ? 28.926 5.299 -25.788 1.00 89.06 351 HIS A O 1
ATOM 2745 N N . ASP A 1 352 ? 27.385 5.222 -24.149 1.00 93.12 352 ASP A N 1
ATOM 2746 C CA . ASP A 1 352 ? 28.304 4.763 -23.098 1.00 93.12 352 ASP A CA 1
ATOM 2747 C C . ASP A 1 352 ? 28.400 3.228 -22.976 1.00 93.12 352 ASP A C 1
ATOM 2749 O O . ASP A 1 352 ? 29.413 2.713 -22.501 1.00 93.12 352 ASP A O 1
ATOM 2753 N N . GLY A 1 353 ? 27.400 2.492 -23.472 1.00 92.38 353 GLY A N 1
ATOM 2754 C CA . GLY A 1 353 ? 27.319 1.035 -23.401 1.00 92.38 353 GLY A CA 1
ATOM 2755 C C . GLY A 1 353 ? 26.923 0.480 -22.027 1.00 92.38 353 GLY A C 1
ATOM 2756 O O . GLY A 1 353 ? 26.981 -0.739 -21.845 1.00 92.38 353 GLY A O 1
ATOM 2757 N N . ASP A 1 354 ? 26.518 1.324 -21.074 1.00 94.25 354 ASP A N 1
ATOM 2758 C CA . ASP A 1 354 ? 26.207 0.934 -19.696 1.00 94.25 354 ASP A CA 1
ATOM 2759 C C . ASP A 1 354 ? 24.751 0.458 -19.554 1.00 94.25 354 ASP A C 1
ATOM 2761 O O . ASP A 1 354 ? 23.825 1.208 -19.229 1.00 94.25 354 ASP A O 1
ATOM 2765 N N . LEU A 1 355 ? 24.537 -0.827 -19.857 1.00 91.88 355 LEU A N 1
ATOM 2766 C CA . LEU A 1 355 ? 23.216 -1.452 -19.781 1.00 91.88 355 LEU A CA 1
ATOM 2767 C C . LEU A 1 355 ? 22.693 -1.539 -18.341 1.00 91.88 355 LEU A C 1
ATOM 2769 O O . LEU A 1 355 ? 21.490 -1.390 -18.134 1.00 91.88 355 LEU A O 1
ATOM 2773 N N . ASP A 1 356 ? 23.566 -1.784 -17.364 1.00 91.12 356 ASP A N 1
ATOM 2774 C CA . ASP A 1 356 ? 23.162 -1.981 -15.970 1.00 91.12 356 ASP A CA 1
ATOM 2775 C C . ASP A 1 356 ? 22.620 -0.673 -15.383 1.00 91.12 356 ASP A C 1
ATOM 2777 O O . ASP A 1 356 ? 21.526 -0.662 -14.815 1.00 91.12 356 ASP A O 1
ATOM 2781 N N . SER A 1 357 ? 23.323 0.441 -15.617 1.00 93.12 357 SER A N 1
ATOM 2782 C CA . SER A 1 357 ? 22.875 1.781 -15.221 1.00 93.12 357 SER A CA 1
ATOM 2783 C C . SER A 1 357 ? 21.543 2.158 -15.878 1.00 93.12 357 SER A C 1
ATOM 2785 O O . SER A 1 357 ? 20.614 2.622 -15.209 1.00 93.12 357 SER A O 1
ATOM 2787 N N . PHE A 1 358 ? 21.393 1.888 -17.181 1.00 95.56 358 PHE A N 1
ATOM 2788 C CA . PHE A 1 358 ? 20.129 2.128 -17.877 1.00 95.56 358 PHE A CA 1
ATOM 2789 C C . PHE A 1 358 ? 18.979 1.288 -17.315 1.00 95.56 358 PHE A C 1
ATOM 2791 O O . PHE A 1 358 ? 17.887 1.816 -17.090 1.00 95.56 358 PHE A O 1
ATOM 2798 N N . LEU A 1 359 ? 19.200 -0.009 -17.089 1.00 94.00 359 LEU A N 1
ATOM 2799 C CA . LEU A 1 359 ? 18.170 -0.897 -16.559 1.00 94.00 359 LEU A CA 1
ATOM 2800 C C . LEU A 1 359 ? 17.760 -0.500 -15.148 1.00 94.00 359 LEU A C 1
ATOM 2802 O O . LEU A 1 359 ? 16.562 -0.431 -14.884 1.00 94.00 359 LEU A O 1
ATOM 2806 N N . GLU A 1 360 ? 18.710 -0.195 -14.265 1.00 92.50 360 GLU A N 1
ATOM 2807 C CA . GLU A 1 360 ? 18.402 0.285 -12.918 1.00 92.50 360 GLU A CA 1
ATOM 2808 C C . GLU A 1 360 ? 17.550 1.561 -12.971 1.00 92.50 360 GLU A C 1
ATOM 2810 O O . GLU A 1 360 ? 16.520 1.650 -12.296 1.00 92.50 360 GLU A O 1
ATOM 2815 N N . PHE A 1 361 ? 17.916 2.514 -13.832 1.00 95.00 361 PHE A N 1
ATOM 2816 C CA . PHE A 1 361 ? 17.166 3.753 -14.020 1.00 95.00 361 PHE A CA 1
ATOM 2817 C C . PHE A 1 361 ? 15.750 3.511 -14.565 1.00 95.00 361 PHE A C 1
ATOM 2819 O O . PHE A 1 361 ? 14.775 4.064 -14.048 1.00 95.00 361 PHE A O 1
ATOM 2826 N N . ALA A 1 362 ? 15.609 2.680 -15.601 1.00 96.94 362 ALA A N 1
ATOM 2827 C CA . ALA A 1 362 ? 14.319 2.384 -16.217 1.00 96.94 362 ALA A CA 1
ATOM 2828 C C . ALA A 1 362 ? 13.392 1.622 -15.259 1.00 96.94 362 ALA A C 1
ATOM 2830 O O . ALA A 1 362 ? 12.227 1.991 -15.104 1.00 96.94 362 ALA A O 1
ATOM 2831 N N . ILE A 1 363 ? 13.916 0.596 -14.581 1.00 95.38 363 ILE A N 1
ATOM 2832 C CA . ILE A 1 363 ? 13.174 -0.204 -13.601 1.00 95.38 363 ILE A CA 1
ATOM 2833 C C . ILE A 1 363 ? 12.731 0.675 -12.429 1.00 95.38 363 ILE A C 1
ATOM 2835 O O . ILE A 1 363 ? 11.582 0.554 -12.006 1.00 95.38 363 ILE A O 1
ATOM 2839 N N . LYS A 1 364 ? 13.576 1.606 -11.958 1.00 93.69 364 LYS A N 1
ATOM 2840 C CA . LYS A 1 364 ? 13.186 2.566 -10.918 1.00 93.69 364 LYS A CA 1
ATOM 2841 C C . LYS A 1 364 ? 11.966 3.387 -11.331 1.00 93.69 364 LYS A C 1
ATOM 2843 O O . LYS A 1 364 ? 10.951 3.337 -10.649 1.00 93.69 364 LYS A O 1
ATOM 2848 N N . ASN A 1 365 ? 12.033 4.075 -12.471 1.00 95.19 365 ASN A N 1
ATOM 2849 C CA . ASN A 1 365 ? 10.935 4.926 -12.945 1.00 95.19 365 ASN A CA 1
ATOM 2850 C C . ASN A 1 365 ? 9.634 4.139 -13.192 1.00 95.19 365 ASN A C 1
ATOM 2852 O O . ASN A 1 365 ? 8.537 4.648 -12.970 1.00 95.19 365 ASN A O 1
ATOM 2856 N N . ILE A 1 366 ? 9.746 2.885 -13.635 1.00 96.81 366 ILE A N 1
ATOM 2857 C CA . ILE A 1 366 ? 8.598 1.984 -13.780 1.00 96.81 366 ILE A CA 1
ATOM 2858 C C . ILE A 1 366 ? 8.031 1.585 -12.416 1.00 96.81 366 ILE A C 1
ATOM 2860 O O . ILE A 1 366 ? 6.816 1.604 -12.240 1.00 96.81 366 ILE A O 1
ATOM 2864 N N . GLY A 1 367 ? 8.885 1.235 -11.455 1.00 93.81 367 GLY A N 1
ATOM 2865 C CA . GLY A 1 367 ? 8.481 0.911 -10.089 1.00 93.81 367 GLY A CA 1
ATOM 2866 C C . GLY A 1 367 ? 7.745 2.060 -9.401 1.00 93.81 367 GLY A C 1
ATOM 2867 O O . GLY A 1 367 ? 6.712 1.830 -8.770 1.00 93.81 367 GLY A O 1
ATOM 2868 N N . ASP A 1 368 ? 8.218 3.290 -9.595 1.00 90.69 368 ASP A N 1
ATOM 2869 C CA . ASP A 1 368 ? 7.580 4.504 -9.077 1.00 90.69 368 ASP A CA 1
ATOM 2870 C C . ASP A 1 368 ? 6.173 4.666 -9.695 1.00 90.69 368 ASP A C 1
ATOM 2872 O O . ASP A 1 368 ? 5.176 4.774 -8.978 1.00 90.69 368 ASP A O 1
ATOM 2876 N N . ALA A 1 369 ? 6.046 4.544 -11.025 1.00 95.88 369 ALA A N 1
ATOM 2877 C CA . ALA A 1 369 ? 4.753 4.599 -11.717 1.00 95.88 369 ALA A CA 1
ATOM 2878 C C . ALA A 1 369 ? 3.778 3.486 -11.281 1.00 95.88 369 ALA A C 1
ATOM 2880 O O . ALA A 1 369 ? 2.578 3.731 -11.115 1.00 95.88 369 ALA A O 1
ATOM 2881 N N . LEU A 1 370 ? 4.283 2.267 -11.058 1.00 97.25 370 LEU A N 1
ATOM 2882 C CA . LEU A 1 370 ? 3.503 1.146 -10.530 1.00 97.25 370 LEU A CA 1
ATOM 2883 C C . LEU A 1 370 ? 3.007 1.407 -9.107 1.00 97.25 370 LEU A C 1
ATOM 2885 O O . LEU A 1 370 ? 1.869 1.046 -8.800 1.00 97.25 370 LEU A O 1
ATOM 2889 N N . SER A 1 371 ? 3.820 2.041 -8.264 1.00 95.50 371 SER A N 1
ATOM 2890 C CA . SER A 1 371 ? 3.482 2.370 -6.875 1.00 95.50 371 SER A CA 1
ATOM 2891 C C . SER A 1 371 ? 2.446 3.497 -6.796 1.00 95.50 371 SER A C 1
ATOM 2893 O O . SER A 1 371 ? 1.476 3.396 -6.038 1.0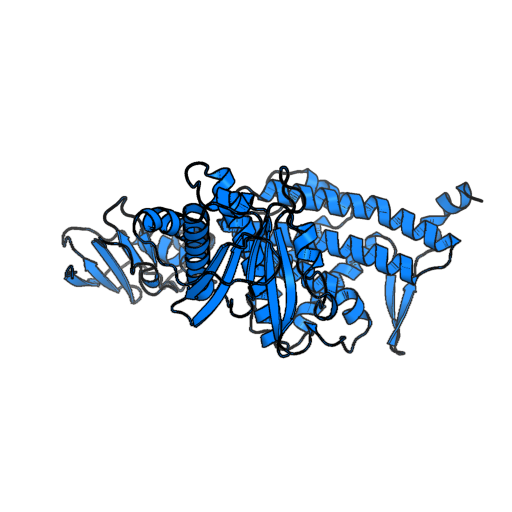0 95.50 371 SER A O 1
ATOM 2895 N N . CYS A 1 372 ? 2.556 4.522 -7.651 1.00 95.12 372 CYS A N 1
ATOM 2896 C CA . CYS A 1 372 ? 1.524 5.554 -7.796 1.00 95.12 372 CYS A CA 1
ATOM 2897 C C . CYS A 1 372 ? 0.189 4.953 -8.260 1.00 95.12 372 CYS A C 1
ATOM 2899 O O . CYS A 1 372 ? -0.854 5.216 -7.658 1.00 95.12 372 CYS A O 1
ATOM 2901 N N . ALA A 1 373 ? 0.212 4.094 -9.288 1.00 97.12 373 ALA A N 1
ATOM 2902 C CA . ALA A 1 373 ? -0.991 3.408 -9.760 1.00 97.12 373 ALA A CA 1
ATOM 2903 C C . ALA A 1 373 ? -1.590 2.502 -8.678 1.00 97.12 373 ALA A C 1
ATOM 2905 O O . ALA A 1 373 ? -2.797 2.534 -8.457 1.00 97.12 373 ALA A O 1
ATOM 2906 N N . ALA A 1 374 ? -0.759 1.737 -7.970 1.00 97.88 374 ALA A N 1
ATOM 2907 C CA . ALA A 1 374 ? -1.189 0.897 -6.861 1.00 97.88 374 ALA A CA 1
ATOM 2908 C C . ALA A 1 374 ? -1.854 1.714 -5.746 1.00 97.88 374 ALA A C 1
ATOM 2910 O O . ALA A 1 374 ? -2.896 1.307 -5.242 1.00 97.88 374 ALA A O 1
ATOM 2911 N N . SER A 1 375 ? -1.310 2.887 -5.413 1.00 96.62 375 SER A N 1
ATOM 2912 C CA . SER A 1 375 ? -1.894 3.780 -4.408 1.00 96.62 375 SER A CA 1
ATOM 2913 C C . SER A 1 375 ? -3.268 4.307 -4.833 1.00 96.62 375 SER A C 1
ATOM 2915 O O . SER A 1 375 ? -4.216 4.238 -4.054 1.00 96.62 375 SER A O 1
ATOM 2917 N N . LEU A 1 376 ? -3.413 4.768 -6.084 1.00 96.75 376 LEU A N 1
ATOM 2918 C CA . LEU A 1 376 ? -4.703 5.209 -6.626 1.00 96.75 376 LEU A CA 1
ATOM 2919 C C . LEU A 1 376 ? -5.742 4.080 -6.587 1.00 96.75 376 LEU A C 1
ATOM 2921 O O . LEU A 1 376 ? -6.854 4.269 -6.094 1.00 96.75 376 LEU A O 1
ATOM 2925 N N . ILE A 1 377 ? -5.377 2.902 -7.103 1.00 97.31 377 ILE A N 1
ATOM 2926 C CA . ILE A 1 377 ? -6.274 1.744 -7.147 1.00 97.31 377 ILE A CA 1
ATOM 2927 C C . ILE A 1 377 ? -6.644 1.327 -5.717 1.00 97.31 377 ILE A C 1
ATOM 2929 O O . ILE A 1 377 ? -7.824 1.161 -5.427 1.00 97.31 377 ILE A O 1
ATOM 2933 N N . GLY A 1 378 ? -5.665 1.224 -4.814 1.00 95.31 378 GLY A N 1
ATOM 2934 C CA . GLY A 1 378 ? -5.879 0.861 -3.416 1.00 95.31 378 GLY A CA 1
ATOM 2935 C C . GLY A 1 378 ? -6.827 1.826 -2.714 1.00 95.31 378 GLY A C 1
ATOM 2936 O O . GLY A 1 378 ? -7.801 1.387 -2.105 1.00 95.31 378 GLY A O 1
ATOM 2937 N N . HIS A 1 379 ? -6.615 3.135 -2.867 1.00 93.19 379 HIS A N 1
ATOM 2938 C CA . HIS A 1 379 ? -7.501 4.158 -2.314 1.00 93.19 379 HIS A CA 1
ATOM 2939 C C . HIS A 1 379 ? -8.937 4.019 -2.843 1.00 93.19 379 HIS A C 1
ATOM 2941 O O . HIS A 1 379 ? -9.895 3.990 -2.068 1.00 93.19 379 HIS A O 1
ATOM 2947 N N . CYS A 1 380 ? -9.104 3.882 -4.161 1.00 92.75 380 CYS A N 1
ATOM 2948 C CA . CYS A 1 380 ? -10.421 3.751 -4.777 1.00 92.75 380 CYS A CA 1
ATOM 2949 C C . CYS A 1 380 ? -11.130 2.443 -4.402 1.00 92.75 380 CYS A C 1
ATOM 2951 O O . CYS A 1 380 ? -12.306 2.493 -4.042 1.00 92.75 380 CYS A O 1
ATOM 2953 N N . ASP A 1 381 ? -10.437 1.304 -4.386 1.00 89.44 381 ASP A N 1
ATOM 2954 C CA . ASP A 1 381 ? -10.983 0.025 -3.910 1.00 89.44 381 ASP A CA 1
ATOM 2955 C C . ASP A 1 381 ? -11.352 0.111 -2.419 1.00 89.44 381 ASP A C 1
ATOM 2957 O O . ASP A 1 381 ? -12.422 -0.330 -1.984 1.00 89.44 381 ASP A O 1
ATOM 2961 N N . GLY A 1 382 ? -10.513 0.796 -1.638 1.00 83.00 382 GLY A N 1
ATOM 2962 C CA . GLY A 1 382 ? -10.769 1.175 -0.254 1.00 83.00 382 GLY A CA 1
ATOM 2963 C C . GLY A 1 382 ? -12.034 2.014 -0.084 1.00 83.00 382 GLY A C 1
ATOM 2964 O O . GLY A 1 382 ? -12.658 1.945 0.964 1.00 83.00 382 GLY A O 1
ATOM 2965 N N . LEU A 1 383 ? -12.516 2.718 -1.103 1.00 83.19 383 LEU A N 1
ATOM 2966 C CA . LEU A 1 383 ? -13.774 3.474 -1.057 1.00 83.19 383 LEU A CA 1
ATOM 2967 C C . LEU A 1 383 ? -14.919 2.824 -1.848 1.00 83.19 383 LEU A C 1
ATOM 2969 O O . LEU A 1 383 ? -16.041 3.328 -1.810 1.00 83.19 383 LEU A O 1
ATOM 2973 N N . GLY A 1 384 ? -14.664 1.723 -2.561 1.00 80.94 384 GLY A N 1
ATOM 2974 C CA . GLY A 1 384 ? -15.609 1.159 -3.529 1.00 80.94 384 GLY A CA 1
ATOM 2975 C C . GLY A 1 384 ? -15.894 2.103 -4.708 1.00 80.94 384 GLY A C 1
ATOM 2976 O O . GLY A 1 384 ? -16.996 2.092 -5.256 1.00 80.94 384 GLY A O 1
ATOM 2977 N N . LYS A 1 385 ? -14.927 2.958 -5.063 1.00 85.69 385 LYS A N 1
ATOM 2978 C CA . LYS A 1 385 ? -14.994 3.933 -6.160 1.00 85.69 385 LYS A CA 1
ATOM 2979 C C . LYS A 1 385 ? -14.229 3.425 -7.387 1.00 85.69 385 LYS A C 1
ATOM 2981 O O . LYS A 1 385 ? -13.361 2.565 -7.294 1.00 85.69 385 LYS A O 1
ATOM 2986 N N . SER A 1 386 ? -14.519 4.002 -8.552 1.00 87.06 386 SER A N 1
ATOM 2987 C CA . SER A 1 386 ? -13.703 3.794 -9.754 1.00 87.06 386 SER A CA 1
ATOM 2988 C C . SER A 1 386 ? -12.451 4.674 -9.725 1.00 87.06 386 SER A C 1
ATOM 2990 O O . SER A 1 386 ? -12.548 5.876 -9.467 1.00 87.06 386 SER A O 1
ATOM 2992 N N . PHE A 1 387 ? -11.291 4.107 -10.070 1.00 88.12 387 PHE A N 1
ATOM 2993 C CA . PHE A 1 387 ? -10.033 4.858 -10.153 1.00 88.12 387 PHE A CA 1
ATOM 2994 C C . PHE A 1 387 ? -9.965 5.836 -11.335 1.00 88.12 387 PHE A C 1
ATOM 2996 O O . PHE A 1 387 ? -9.239 6.823 -11.256 1.00 88.12 387 PHE A O 1
ATOM 3003 N N . PHE A 1 388 ? -10.766 5.644 -12.389 1.00 85.62 388 PHE A N 1
ATOM 3004 C CA . PHE A 1 388 ? -10.863 6.627 -13.477 1.00 85.62 388 PHE A CA 1
ATOM 3005 C C . PHE A 1 388 ? -11.696 7.858 -13.092 1.00 85.62 388 PHE A C 1
ATOM 3007 O O . PHE A 1 388 ? -11.398 8.954 -13.552 1.00 85.62 388 PHE A O 1
ATOM 3014 N N . GLY A 1 389 ? -12.705 7.696 -12.226 1.00 78.19 389 GLY A N 1
ATOM 3015 C CA . GLY A 1 389 ? -13.641 8.777 -11.900 1.00 78.19 389 GLY A CA 1
ATOM 3016 C C . GLY A 1 389 ? -14.263 9.409 -13.154 1.00 78.19 389 GLY A C 1
ATOM 3017 O O . GLY A 1 389 ? -14.492 8.717 -14.148 1.00 78.19 389 GLY A O 1
ATOM 3018 N N . ASP A 1 390 ? -14.487 10.723 -13.101 1.00 71.06 390 ASP A N 1
ATOM 3019 C CA . ASP A 1 390 ? -14.886 11.548 -14.254 1.00 71.06 390 ASP A CA 1
ATOM 3020 C C . ASP A 1 390 ? -13.671 12.130 -15.008 1.00 71.06 390 ASP A C 1
ATOM 3022 O O . ASP A 1 390 ? -13.822 12.913 -15.948 1.00 71.06 390 ASP A O 1
ATOM 3026 N N . GLU A 1 391 ? -12.448 11.781 -14.598 1.00 68.88 391 GLU A N 1
ATOM 3027 C CA . GLU A 1 391 ? -11.242 12.450 -15.063 1.00 68.88 391 GLU A CA 1
ATOM 3028 C C . GLU A 1 391 ? -10.669 11.822 -16.342 1.00 68.88 391 GLU A C 1
ATOM 3030 O O . GLU A 1 391 ? -10.154 10.698 -16.384 1.00 68.88 391 GLU A O 1
ATOM 3035 N N . GLU A 1 392 ? -10.701 12.600 -17.423 1.00 79.12 392 GLU A N 1
ATOM 3036 C CA . GLU A 1 392 ? -10.228 12.156 -18.734 1.00 79.12 392 GLU A CA 1
ATOM 3037 C C . GLU A 1 392 ? -8.691 12.049 -18.809 1.00 79.12 392 GLU A C 1
ATOM 3039 O O . GLU A 1 392 ? -8.162 11.319 -19.646 1.00 79.12 392 GLU A O 1
ATOM 3044 N N . GLN A 1 393 ? -7.946 12.720 -17.920 1.00 84.31 393 GLN A N 1
ATOM 3045 C CA . GLN A 1 393 ? -6.484 12.826 -18.012 1.00 84.31 393 GLN A CA 1
ATOM 3046 C C . GLN A 1 393 ? -5.744 11.521 -17.697 1.00 84.31 393 GLN A C 1
ATOM 3048 O O . GLN A 1 393 ? -4.880 11.119 -18.481 1.00 84.31 393 GLN A O 1
ATOM 3053 N N . VAL A 1 394 ? -6.104 10.824 -16.610 1.00 88.81 394 VAL A N 1
ATOM 3054 C CA . VAL A 1 394 ? -5.552 9.489 -16.297 1.00 88.81 394 VAL A CA 1
ATOM 3055 C C . VAL A 1 394 ? -5.862 8.521 -17.433 1.00 88.81 394 VAL A C 1
ATOM 3057 O O . VAL A 1 394 ? -4.996 7.781 -17.900 1.00 88.81 394 VAL A O 1
ATOM 3060 N N . THR A 1 395 ? -7.100 8.567 -17.932 1.00 90.88 395 THR A N 1
ATOM 3061 C CA . THR A 1 395 ? -7.512 7.770 -19.089 1.00 90.88 395 THR A CA 1
ATOM 3062 C C . THR A 1 395 ? -6.631 8.064 -20.299 1.00 90.88 395 THR A C 1
ATOM 3064 O O . THR A 1 395 ? -6.156 7.128 -20.936 1.00 90.88 395 THR A O 1
ATOM 3067 N N . LYS A 1 396 ? -6.384 9.341 -20.597 1.00 91.94 396 LYS A N 1
ATOM 3068 C CA . LYS A 1 396 ? -5.596 9.786 -21.745 1.00 91.94 396 LYS A CA 1
ATOM 3069 C C . LYS A 1 396 ? -4.143 9.320 -21.669 1.00 91.94 396 LYS A C 1
ATOM 3071 O O . LYS A 1 396 ? -3.674 8.717 -22.627 1.00 91.94 396 LYS A O 1
ATOM 3076 N N . ILE A 1 397 ? -3.440 9.543 -20.554 1.00 93.12 397 ILE A N 1
ATOM 3077 C CA . ILE A 1 397 ? -2.025 9.138 -20.442 1.00 93.12 397 ILE A CA 1
ATOM 3078 C C . ILE A 1 397 ? -1.860 7.615 -20.521 1.00 93.12 397 ILE A C 1
ATOM 3080 O O . ILE A 1 397 ? -0.943 7.126 -21.179 1.00 93.12 397 ILE A O 1
ATOM 3084 N N . LEU A 1 398 ? -2.775 6.851 -19.916 1.00 93.19 398 LEU A N 1
ATOM 3085 C CA . LEU A 1 398 ? -2.750 5.393 -20.010 1.00 93.19 398 LEU A CA 1
ATOM 3086 C C . LEU A 1 398 ? -3.103 4.901 -21.416 1.00 93.19 398 LEU A C 1
ATOM 3088 O O . LEU A 1 398 ? -2.545 3.900 -21.855 1.00 93.19 398 LEU A O 1
ATOM 3092 N N . ASP A 1 399 ? -4.010 5.569 -22.129 1.00 93.06 399 ASP A N 1
ATOM 3093 C CA . ASP A 1 399 ? -4.358 5.217 -23.511 1.00 93.06 399 ASP A CA 1
ATOM 3094 C C . ASP A 1 399 ? -3.207 5.523 -24.480 1.00 93.06 399 ASP A C 1
ATOM 3096 O O . ASP A 1 399 ? -2.862 4.677 -25.302 1.00 93.06 399 ASP A O 1
ATOM 3100 N N . GLU A 1 400 ? -2.531 6.665 -24.312 1.00 91.62 400 GLU A N 1
ATOM 3101 C CA . GLU A 1 400 ? -1.327 7.033 -25.074 1.00 91.62 400 GLU A CA 1
ATOM 3102 C C . GLU A 1 400 ? -0.193 6.006 -24.936 1.00 91.62 400 GLU A C 1
ATOM 3104 O O . GLU A 1 400 ? 0.588 5.825 -25.869 1.00 91.62 400 GLU A O 1
ATOM 3109 N N . LEU A 1 401 ? -0.098 5.338 -23.784 1.00 89.88 401 LEU A N 1
ATOM 3110 C CA . LEU A 1 401 ? 0.881 4.282 -23.511 1.00 89.88 401 LEU A CA 1
ATOM 3111 C C . LEU A 1 401 ? 0.347 2.869 -23.812 1.00 89.88 401 LEU A C 1
ATOM 3113 O O . LEU A 1 401 ? 1.038 1.888 -23.556 1.00 89.88 401 LEU A O 1
ATOM 3117 N N . GLY A 1 402 ? -0.891 2.728 -24.300 1.00 91.50 402 GLY A N 1
ATOM 3118 C CA . GLY A 1 402 ? -1.524 1.423 -24.537 1.00 91.50 402 GLY A CA 1
ATOM 3119 C C . GLY A 1 402 ? -1.852 0.630 -23.260 1.00 91.50 402 GLY A C 1
ATOM 3120 O O . GLY A 1 402 ? -2.165 -0.561 -23.320 1.00 91.50 402 GLY A O 1
ATOM 3121 N N . LEU A 1 403 ? -1.818 1.274 -22.092 1.00 94.31 403 LEU A N 1
ATOM 3122 C CA . LEU A 1 403 ? -1.963 0.673 -20.764 1.00 94.31 403 LEU A CA 1
ATOM 3123 C C . LEU A 1 403 ? -3.396 0.709 -20.210 1.00 94.31 403 LEU A C 1
ATOM 3125 O O . LEU A 1 403 ? -3.673 0.101 -19.173 1.00 94.31 403 LEU A O 1
ATOM 3129 N N . LYS A 1 404 ? -4.343 1.346 -20.909 1.00 91.81 404 LYS A N 1
ATOM 3130 C CA . LYS A 1 404 ? -5.736 1.501 -20.445 1.00 91.81 404 LYS A CA 1
ATOM 3131 C C . LYS A 1 404 ? -6.435 0.184 -20.090 1.00 91.81 404 LYS A C 1
ATOM 3133 O O . LYS A 1 404 ? -7.208 0.132 -19.142 1.00 91.81 404 LYS A O 1
ATOM 3138 N N . LYS A 1 405 ? -6.188 -0.899 -20.835 1.00 92.00 405 LYS A N 1
ATOM 3139 C CA . LYS A 1 405 ? -6.736 -2.232 -20.498 1.00 92.00 405 LYS A CA 1
ATOM 3140 C C . LYS A 1 405 ? -5.890 -2.964 -19.461 1.00 92.00 405 LYS A C 1
ATOM 3142 O O . LYS A 1 405 ? -6.418 -3.739 -18.670 1.00 92.00 405 LYS A O 1
ATOM 3147 N N . TRP A 1 406 ? -4.583 -2.730 -19.488 1.00 95.31 406 TRP A N 1
ATOM 3148 C CA . TRP A 1 406 ? -3.623 -3.374 -18.602 1.00 95.31 406 TRP A CA 1
ATOM 3149 C C . TRP A 1 406 ? -3.854 -2.998 -17.133 1.00 95.31 406 TRP A C 1
ATOM 3151 O O . TRP A 1 406 ? -3.728 -3.868 -16.275 1.00 95.31 406 TRP A O 1
ATOM 3161 N N . ILE A 1 407 ? -4.273 -1.763 -16.836 1.00 95.56 407 ILE A N 1
ATOM 3162 C CA . ILE A 1 407 ? -4.459 -1.315 -15.447 1.00 95.56 407 ILE A CA 1
ATOM 3163 C C . ILE A 1 407 ? -5.525 -2.123 -14.687 1.00 95.56 407 ILE A C 1
ATOM 3165 O O . ILE A 1 407 ? -5.368 -2.369 -13.498 1.00 95.56 407 ILE A O 1
ATOM 3169 N N . TYR A 1 408 ? -6.551 -2.647 -15.369 1.00 95.00 408 TYR A N 1
ATOM 3170 C CA . TYR A 1 408 ? -7.523 -3.563 -14.754 1.00 95.00 408 TYR A CA 1
ATOM 3171 C C . TYR A 1 408 ? -6.924 -4.932 -14.414 1.00 95.00 408 TYR A C 1
ATOM 3173 O O . TYR A 1 408 ? -7.309 -5.560 -13.431 1.00 95.00 408 TYR A O 1
ATOM 3181 N N . VAL A 1 409 ? -5.977 -5.411 -15.228 1.00 96.62 409 VAL A N 1
ATOM 3182 C CA . VAL A 1 409 ? -5.231 -6.640 -14.923 1.00 96.62 409 VAL A CA 1
ATOM 3183 C C . VAL A 1 409 ? -4.360 -6.408 -13.693 1.00 96.62 409 VAL A C 1
ATOM 3185 O O . VAL A 1 409 ? -4.342 -7.246 -12.800 1.00 96.62 409 VAL A O 1
ATOM 3188 N N . TYR A 1 410 ? -3.710 -5.245 -13.624 1.00 98.12 410 TYR A N 1
ATOM 3189 C CA . TYR A 1 410 ? -2.892 -4.853 -12.482 1.00 98.12 410 TYR A CA 1
ATOM 3190 C C . TYR A 1 410 ? -3.705 -4.728 -11.189 1.00 98.12 410 TYR A C 1
ATOM 3192 O O . TYR A 1 410 ? -3.338 -5.344 -10.195 1.00 98.12 410 TYR A O 1
ATOM 3200 N N . GLN A 1 411 ? -4.859 -4.051 -11.220 1.00 97.75 411 GLN A N 1
ATOM 3201 C CA . GLN A 1 411 ? -5.797 -3.998 -10.091 1.00 97.75 411 GLN A CA 1
ATOM 3202 C C . GLN A 1 411 ? -6.179 -5.397 -9.598 1.00 97.75 411 GLN A C 1
ATOM 3204 O O . GLN A 1 411 ? -6.122 -5.669 -8.404 1.00 97.75 411 GLN A O 1
ATOM 3209 N N . ARG A 1 412 ? -6.567 -6.298 -10.509 1.00 96.62 412 ARG A N 1
ATOM 3210 C CA . ARG A 1 412 ? -6.965 -7.665 -10.146 1.00 96.62 412 ARG A CA 1
ATOM 3211 C C . ARG A 1 412 ? -5.830 -8.419 -9.453 1.00 96.62 412 ARG A C 1
ATOM 3213 O O . ARG A 1 412 ? -6.080 -9.157 -8.502 1.00 96.62 412 ARG A O 1
ATOM 3220 N N . ASP A 1 413 ? -4.610 -8.280 -9.957 1.00 97.62 413 ASP A N 1
ATOM 3221 C CA . ASP A 1 413 ? -3.459 -9.007 -9.430 1.00 97.62 413 ASP A CA 1
ATOM 3222 C C . ASP A 1 413 ? -3.014 -8.425 -8.069 1.00 97.62 413 ASP A C 1
ATOM 3224 O O . ASP A 1 413 ? -2.715 -9.199 -7.160 1.00 97.62 413 ASP A O 1
ATOM 3228 N N . LEU A 1 414 ? -3.114 -7.101 -7.872 1.00 97.38 414 LEU A N 1
ATOM 3229 C CA . LEU A 1 414 ? -2.970 -6.444 -6.563 1.00 97.38 414 LEU A CA 1
ATOM 3230 C C . LEU A 1 414 ? -4.028 -6.924 -5.557 1.00 97.38 414 LEU A C 1
ATOM 3232 O O . LEU A 1 414 ? -3.681 -7.339 -4.452 1.00 97.38 414 LEU A O 1
ATOM 3236 N N . GLU A 1 415 ? -5.306 -6.944 -5.948 1.00 94.31 415 GLU A N 1
ATOM 3237 C CA . GLU A 1 415 ? -6.396 -7.386 -5.067 1.00 94.31 415 GLU A CA 1
ATOM 3238 C C . GLU A 1 415 ? -6.243 -8.856 -4.668 1.00 94.31 415 GLU A C 1
ATOM 3240 O O . GLU A 1 415 ? -6.480 -9.247 -3.524 1.00 94.31 415 GLU A O 1
ATOM 3245 N N . LYS A 1 416 ? -5.786 -9.698 -5.599 1.00 92.75 416 LYS A N 1
ATOM 3246 C CA . LYS A 1 416 ? -5.499 -11.103 -5.309 1.00 92.75 416 LYS A CA 1
ATOM 3247 C C . LYS A 1 416 ? -4.430 -11.243 -4.222 1.00 92.75 416 LYS A C 1
ATOM 3249 O O . LYS A 1 416 ? -4.583 -12.100 -3.352 1.00 92.75 416 LYS A O 1
ATOM 3254 N N . ILE A 1 417 ? -3.375 -10.429 -4.256 1.00 93.56 417 ILE A N 1
ATOM 3255 C CA . ILE A 1 417 ? -2.330 -10.430 -3.223 1.00 93.56 417 ILE A CA 1
ATOM 3256 C C . ILE A 1 417 ? -2.902 -9.923 -1.898 1.00 93.56 417 ILE A C 1
ATOM 3258 O O . ILE A 1 417 ? -2.728 -10.590 -0.878 1.00 93.56 417 ILE A O 1
ATOM 3262 N N . PHE A 1 418 ? -3.638 -8.810 -1.923 1.00 91.81 418 PHE A N 1
ATOM 3263 C CA . PHE A 1 418 ? -4.259 -8.205 -0.743 1.00 91.81 418 PHE A CA 1
ATOM 3264 C C . PHE A 1 418 ? -5.236 -9.154 -0.032 1.00 91.81 418 PHE A C 1
ATOM 3266 O O . PHE A 1 418 ? -5.159 -9.321 1.180 1.00 91.81 418 PHE A O 1
ATOM 3273 N N . SER A 1 419 ? -6.090 -9.870 -0.772 1.00 86.75 419 SER A N 1
ATOM 3274 C CA . SER A 1 419 ? -7.047 -10.842 -0.204 1.00 86.75 419 SER A CA 1
ATOM 3275 C C . SER A 1 419 ? -6.390 -11.988 0.585 1.00 86.75 419 SER A C 1
ATOM 3277 O O . SER A 1 419 ? -7.032 -12.660 1.392 1.00 86.75 419 SER A O 1
ATOM 3279 N N . LYS A 1 420 ? -5.089 -12.217 0.372 1.00 87.44 420 LYS A N 1
ATOM 3280 C CA . LYS A 1 420 ? -4.287 -13.220 1.080 1.00 87.44 420 LYS A CA 1
ATOM 3281 C C . LYS A 1 420 ? -3.370 -12.622 2.143 1.00 87.44 420 LYS A C 1
ATOM 3283 O O . LYS A 1 420 ? -2.472 -13.320 2.615 1.00 87.44 420 LYS A O 1
ATOM 3288 N N . GLN A 1 421 ? -3.573 -11.363 2.522 1.00 87.12 421 GLN A N 1
ATOM 3289 C CA . GLN A 1 421 ? -2.753 -10.685 3.522 1.00 87.12 421 GLN A CA 1
ATOM 3290 C C . GLN A 1 421 ? -2.530 -11.546 4.773 1.00 87.12 421 GLN A C 1
ATOM 3292 O O . GLN A 1 421 ? -3.470 -12.105 5.344 1.00 87.12 421 GLN A O 1
ATOM 3297 N N . GLY A 1 422 ? -1.263 -11.708 5.165 1.00 86.31 422 GLY A N 1
ATOM 3298 C CA . GLY A 1 422 ? -0.888 -12.529 6.321 1.00 86.31 422 GLY A CA 1
ATOM 3299 C C . GLY A 1 422 ? -1.047 -14.043 6.130 1.00 86.31 422 GLY A C 1
ATOM 3300 O O . GLY A 1 422 ? -0.947 -14.788 7.102 1.00 86.31 422 GLY A O 1
ATOM 3301 N N . LYS A 1 423 ? -1.296 -14.517 4.903 1.00 90.31 423 LYS A N 1
ATOM 3302 C CA . LYS A 1 423 ? -1.482 -15.941 4.568 1.00 90.31 423 LYS A CA 1
ATOM 3303 C C . LYS A 1 423 ? -0.701 -16.375 3.324 1.00 90.31 423 LYS A C 1
ATOM 3305 O O . LYS A 1 423 ? -1.008 -17.423 2.755 1.00 90.31 423 LYS A O 1
ATOM 3310 N N . TRP A 1 424 ? 0.270 -15.579 2.878 1.00 93.69 424 TRP A N 1
ATOM 3311 C CA . TRP A 1 424 ? 1.161 -15.973 1.787 1.00 93.69 424 TRP A CA 1
ATOM 3312 C C . TRP A 1 424 ? 2.033 -17.146 2.226 1.00 93.69 424 TRP A C 1
ATOM 3314 O O . TRP A 1 424 ? 2.470 -17.215 3.372 1.00 93.69 424 TRP A O 1
ATOM 3324 N N . THR A 1 425 ? 2.243 -18.087 1.315 1.00 93.75 425 THR A N 1
ATOM 3325 C CA . THR A 1 425 ? 3.007 -19.314 1.588 1.00 93.75 425 THR A CA 1
ATOM 3326 C C . THR A 1 425 ? 4.319 -19.372 0.824 1.00 93.75 425 THR A C 1
ATOM 3328 O O . THR A 1 425 ? 5.202 -20.143 1.187 1.00 93.75 425 THR A O 1
ATOM 3331 N N . ASP A 1 426 ? 4.442 -18.557 -0.222 1.00 92.38 426 ASP A N 1
ATOM 3332 C CA . ASP A 1 426 ? 5.603 -18.514 -1.093 1.00 92.38 426 ASP A CA 1
ATOM 3333 C C . ASP A 1 426 ? 5.819 -17.090 -1.628 1.00 92.38 426 ASP A C 1
ATOM 3335 O O . ASP A 1 426 ? 4.861 -16.372 -1.932 1.00 92.38 426 ASP A O 1
ATOM 3339 N N . ILE A 1 427 ? 7.082 -16.677 -1.766 1.00 90.44 427 ILE A N 1
ATOM 3340 C CA . ILE A 1 427 ? 7.446 -15.338 -2.253 1.00 90.44 427 ILE A CA 1
ATOM 3341 C C . ILE A 1 427 ? 6.982 -15.091 -3.696 1.00 90.44 427 ILE A C 1
ATOM 3343 O O . ILE A 1 427 ? 6.727 -13.945 -4.071 1.00 90.44 427 ILE A O 1
ATOM 3347 N N . SER A 1 428 ? 6.791 -16.158 -4.482 1.00 91.69 428 SER A N 1
ATOM 3348 C CA . SER A 1 428 ? 6.227 -16.096 -5.833 1.00 91.69 428 SER A CA 1
ATOM 3349 C C . SER A 1 428 ? 4.820 -15.514 -5.878 1.00 91.69 428 SER A C 1
ATOM 3351 O O . SER A 1 428 ? 4.407 -15.003 -6.917 1.00 91.69 428 SER A O 1
ATOM 3353 N N . GLU A 1 429 ? 4.086 -15.521 -4.762 1.00 93.56 429 GLU A N 1
ATOM 3354 C CA . GLU A 1 429 ? 2.788 -14.857 -4.684 1.00 93.56 429 GLU A CA 1
ATOM 3355 C C . GLU A 1 429 ? 2.921 -13.331 -4.792 1.00 93.56 429 GLU A C 1
ATOM 3357 O O . GLU A 1 429 ? 2.077 -12.704 -5.431 1.00 93.56 429 GLU A O 1
ATOM 3362 N N . LEU A 1 430 ? 3.992 -12.746 -4.237 1.00 91.56 430 LEU A N 1
ATOM 3363 C CA . LEU A 1 430 ? 4.309 -11.321 -4.377 1.00 91.56 430 LEU A CA 1
ATOM 3364 C C . LEU A 1 430 ? 5.022 -11.058 -5.710 1.00 91.56 430 LEU A C 1
ATOM 3366 O O . LEU A 1 430 ? 4.617 -10.171 -6.462 1.00 91.56 430 LEU A O 1
ATOM 3370 N N . THR A 1 431 ? 6.048 -11.849 -6.047 1.00 92.62 431 THR A N 1
ATOM 3371 C CA . THR A 1 431 ? 6.826 -11.647 -7.285 1.00 92.62 431 THR A CA 1
ATOM 3372 C C . THR A 1 431 ? 6.045 -11.991 -8.554 1.00 92.62 431 THR A C 1
ATOM 3374 O O . THR A 1 431 ? 6.485 -11.654 -9.650 1.00 92.62 431 THR A O 1
ATOM 3377 N N . ALA A 1 432 ? 4.833 -12.545 -8.441 1.00 93.00 432 ALA A N 1
ATOM 3378 C CA . ALA A 1 432 ? 3.880 -12.636 -9.545 1.00 93.00 432 ALA A CA 1
ATOM 3379 C C . ALA A 1 432 ? 3.627 -11.278 -10.225 1.00 93.00 432 ALA A C 1
ATOM 3381 O O . ALA A 1 432 ? 3.322 -11.249 -11.419 1.00 93.00 432 ALA A O 1
ATOM 3382 N N . LEU A 1 433 ? 3.791 -10.155 -9.510 1.00 95.19 433 LEU A N 1
ATOM 3383 C CA . LEU A 1 433 ? 3.670 -8.829 -10.114 1.00 95.19 433 LEU A CA 1
ATOM 3384 C C . LEU A 1 433 ? 4.863 -8.424 -10.991 1.00 95.19 433 LEU A C 1
ATOM 3386 O O . LEU A 1 433 ? 4.734 -7.447 -11.724 1.00 95.19 433 LEU A O 1
ATOM 3390 N N . ASN A 1 434 ? 5.981 -9.160 -11.007 1.00 94.25 434 ASN A N 1
ATOM 3391 C CA . ASN A 1 434 ? 7.138 -8.862 -11.867 1.00 94.25 434 ASN A CA 1
ATOM 3392 C C . ASN A 1 434 ? 6.739 -8.699 -13.341 1.00 94.25 434 ASN A C 1
ATOM 3394 O O . ASN A 1 434 ? 7.259 -7.830 -14.043 1.00 94.25 434 ASN A O 1
ATOM 3398 N N . ILE A 1 435 ? 5.730 -9.455 -13.786 1.00 93.50 435 ILE A N 1
ATOM 3399 C CA . ILE A 1 435 ? 5.171 -9.358 -15.139 1.00 93.50 435 ILE A CA 1
ATOM 3400 C C . ILE A 1 435 ? 4.653 -7.950 -15.477 1.00 93.50 435 ILE A C 1
ATOM 3402 O O . ILE A 1 435 ? 4.595 -7.567 -16.645 1.00 93.50 435 ILE A O 1
ATOM 3406 N N . HIS A 1 436 ? 4.255 -7.156 -14.481 1.00 96.75 436 HIS A N 1
ATOM 3407 C CA . HIS A 1 436 ? 3.829 -5.773 -14.675 1.00 96.75 436 HIS A CA 1
ATOM 3408 C C . HIS A 1 436 ? 5.009 -4.848 -14.954 1.00 96.75 436 HIS A C 1
ATOM 3410 O O . HIS A 1 436 ? 4.894 -4.014 -15.849 1.00 96.75 436 HIS A O 1
ATOM 3416 N N . VAL A 1 437 ? 6.147 -5.040 -14.281 1.00 95.50 437 VAL A N 1
ATOM 3417 C CA . VAL A 1 437 ? 7.379 -4.300 -14.598 1.00 95.50 437 VAL A CA 1
ATOM 3418 C C . VAL A 1 437 ? 7.825 -4.619 -16.021 1.00 95.50 437 VAL A C 1
ATOM 3420 O O . VAL A 1 437 ? 8.050 -3.708 -16.814 1.00 95.50 437 VAL A O 1
ATOM 3423 N N . GLU A 1 438 ? 7.863 -5.902 -16.384 1.00 92.31 438 GLU A N 1
ATOM 3424 C CA . GLU A 1 438 ? 8.244 -6.344 -17.730 1.00 92.31 438 GLU A CA 1
ATOM 3425 C C . GLU A 1 438 ? 7.334 -5.757 -18.816 1.00 92.31 438 GLU A C 1
ATOM 3427 O O . GLU A 1 438 ? 7.813 -5.212 -19.808 1.00 92.31 438 GLU A O 1
ATOM 3432 N N . ARG A 1 439 ? 6.011 -5.784 -18.615 1.00 92.62 439 ARG A N 1
ATOM 3433 C CA . ARG A 1 439 ? 5.053 -5.200 -19.569 1.00 92.62 439 ARG A CA 1
ATOM 3434 C C . ARG A 1 439 ? 5.234 -3.697 -19.762 1.00 92.62 439 ARG A C 1
ATOM 3436 O O . ARG A 1 439 ? 4.976 -3.206 -20.864 1.00 92.62 439 ARG A O 1
ATOM 3443 N N . LEU A 1 440 ? 5.636 -2.975 -18.715 1.00 95.19 440 LEU A N 1
ATOM 3444 C CA . LEU A 1 440 ? 5.943 -1.549 -18.807 1.00 95.19 440 LEU A CA 1
ATOM 3445 C C . LEU A 1 440 ? 7.284 -1.324 -19.514 1.00 95.19 440 LEU A C 1
ATOM 3447 O O . LEU A 1 440 ? 7.352 -0.464 -20.388 1.00 95.19 440 LEU A O 1
ATOM 3451 N N . LEU A 1 441 ? 8.305 -2.144 -19.243 1.00 94.75 441 LEU A N 1
ATOM 3452 C CA . LEU A 1 441 ? 9.577 -2.122 -19.980 1.00 94.75 441 LEU A CA 1
ATOM 3453 C C . LEU A 1 441 ? 9.357 -2.316 -21.490 1.00 94.75 441 LEU A C 1
ATOM 3455 O O . LEU A 1 441 ? 9.966 -1.612 -22.300 1.00 94.75 441 LEU A O 1
ATOM 3459 N N . TRP A 1 442 ? 8.417 -3.181 -21.886 1.00 93.50 442 TRP A N 1
ATOM 3460 C CA . TRP A 1 442 ? 8.067 -3.388 -23.295 1.00 93.50 442 TRP A CA 1
ATOM 3461 C C . TRP A 1 442 ? 7.495 -2.136 -23.968 1.00 93.50 442 TRP A C 1
ATOM 3463 O O . TRP A 1 442 ? 7.766 -1.921 -25.150 1.00 93.50 442 TRP A O 1
ATOM 3473 N N . GLN A 1 443 ? 6.771 -1.273 -23.240 1.00 93.75 443 GLN A N 1
ATOM 3474 C CA . GLN A 1 443 ? 6.298 0.008 -23.796 1.00 93.75 443 GLN A CA 1
ATOM 3475 C C . GLN A 1 443 ? 7.464 0.940 -24.148 1.00 93.75 443 GLN A C 1
ATOM 3477 O O . GLN A 1 443 ? 7.345 1.791 -25.026 1.00 93.75 443 GLN A O 1
ATOM 3482 N N . PHE A 1 444 ? 8.620 0.728 -23.519 1.00 93.81 444 PHE A N 1
ATOM 3483 C CA . PHE A 1 444 ? 9.863 1.440 -23.789 1.00 93.81 444 PHE A CA 1
ATOM 3484 C C . PHE A 1 444 ? 10.840 0.635 -24.652 1.00 93.81 444 PHE A C 1
ATOM 3486 O O . PHE A 1 444 ? 12.015 0.988 -24.735 1.00 93.81 444 PHE A O 1
ATOM 3493 N N . SER A 1 445 ? 10.367 -0.415 -25.334 1.00 93.94 445 SER A N 1
ATOM 3494 C CA . SER A 1 445 ? 11.184 -1.274 -26.205 1.00 93.94 445 SER A CA 1
ATOM 3495 C C . SER A 1 445 ? 12.386 -1.915 -25.499 1.00 93.94 445 SER A C 1
ATOM 3497 O O . SER A 1 445 ? 13.424 -2.145 -26.121 1.00 93.94 445 SER A O 1
ATOM 3499 N N . VAL A 1 446 ? 12.243 -2.196 -24.202 1.00 95.19 446 VAL A N 1
ATOM 3500 C CA . VAL A 1 446 ? 13.226 -2.917 -23.391 1.00 95.19 446 VAL A CA 1
ATOM 3501 C C . VAL A 1 446 ? 12.668 -4.302 -23.101 1.00 95.19 446 VAL A C 1
ATOM 3503 O O . VAL A 1 446 ? 11.656 -4.434 -22.418 1.00 95.19 446 VAL A O 1
ATOM 3506 N N . PHE A 1 447 ? 13.312 -5.340 -23.624 1.00 94.06 447 PHE A N 1
ATOM 3507 C CA . PHE A 1 447 ? 12.833 -6.715 -23.517 1.00 94.06 447 PHE A CA 1
ATOM 3508 C C . PHE A 1 447 ? 13.832 -7.545 -22.710 1.00 94.06 447 PHE A C 1
ATOM 3510 O O . PHE A 1 447 ? 14.814 -8.012 -23.282 1.00 94.06 447 PHE A O 1
ATOM 3517 N N . PRO A 1 448 ? 13.643 -7.707 -21.391 1.00 89.81 448 PRO A N 1
ATOM 3518 C CA . PRO A 1 448 ? 14.434 -8.648 -20.610 1.00 89.81 448 PRO A CA 1
ATOM 3519 C C . PRO A 1 448 ? 13.912 -10.081 -20.798 1.00 89.81 448 PRO A C 1
ATOM 3521 O O . PRO A 1 448 ? 12.703 -10.305 -20.844 1.00 89.81 448 PRO A O 1
ATOM 3524 N N . TRP A 1 449 ? 14.807 -11.065 -20.857 1.00 84.94 449 TRP A N 1
ATOM 3525 C CA . TRP A 1 449 ? 14.476 -12.465 -20.582 1.00 84.94 449 TRP A CA 1
ATOM 3526 C C . TRP A 1 449 ? 15.628 -13.173 -19.880 1.00 84.94 449 TRP A C 1
ATOM 3528 O O . TRP A 1 449 ? 16.813 -12.894 -20.093 1.00 84.94 449 TRP A O 1
ATOM 3538 N N . LEU A 1 450 ? 15.252 -14.134 -19.047 1.00 80.75 450 LEU A N 1
ATOM 3539 C CA . LEU A 1 450 ? 16.178 -15.021 -18.370 1.00 80.75 450 LEU A CA 1
ATOM 3540 C C . LEU A 1 450 ? 16.619 -16.129 -19.335 1.00 80.75 450 LEU A C 1
ATOM 3542 O O . LEU A 1 450 ? 15.796 -16.775 -19.981 1.00 80.75 450 LEU A O 1
ATOM 3546 N N . MET A 1 451 ? 17.925 -16.337 -19.454 1.00 82.88 451 MET A N 1
ATOM 3547 C CA . MET A 1 451 ? 18.502 -17.458 -20.191 1.00 82.88 451 MET A CA 1
ATOM 3548 C C . MET A 1 451 ? 18.538 -18.714 -19.314 1.00 82.88 451 MET A C 1
ATOM 3550 O O . MET A 1 451 ? 18.644 -18.610 -18.093 1.00 82.88 451 MET A O 1
ATOM 3554 N N . ASP A 1 452 ? 18.588 -19.899 -19.931 1.00 79.44 452 ASP A N 1
ATOM 3555 C CA . ASP A 1 452 ? 18.746 -21.190 -19.229 1.00 79.44 452 ASP A CA 1
ATOM 3556 C C . ASP A 1 452 ? 19.989 -21.238 -18.313 1.00 79.44 452 ASP A C 1
ATOM 3558 O O . ASP A 1 452 ? 20.074 -22.041 -17.388 1.00 79.44 452 ASP A O 1
ATOM 3562 N N . THR A 1 453 ? 20.969 -20.365 -18.565 1.00 75.75 453 THR A N 1
ATOM 3563 C CA . THR A 1 453 ? 22.195 -20.194 -17.774 1.00 75.75 453 THR A CA 1
ATOM 3564 C C . THR A 1 453 ? 22.007 -19.350 -16.506 1.00 75.75 453 THR A C 1
ATOM 3566 O O . THR A 1 453 ? 22.971 -19.150 -15.768 1.00 75.75 453 THR A O 1
ATOM 3569 N N . GLY A 1 454 ? 20.808 -18.809 -16.261 1.00 73.19 454 GLY A N 1
ATOM 3570 C CA . GLY A 1 454 ? 20.520 -17.864 -15.176 1.00 73.19 454 GLY A CA 1
ATOM 3571 C C . GLY A 1 454 ? 21.019 -16.436 -15.434 1.00 73.19 454 GLY A C 1
ATOM 3572 O O . GLY A 1 454 ? 20.964 -15.591 -14.541 1.00 73.19 454 GLY A O 1
ATOM 3573 N N . GLN A 1 455 ? 21.529 -16.153 -16.638 1.00 81.25 455 GLN A N 1
ATOM 3574 C CA . GLN A 1 455 ? 21.894 -14.802 -17.067 1.00 81.25 455 GLN A CA 1
ATOM 3575 C C . GLN A 1 455 ? 20.671 -14.055 -17.599 1.00 81.25 455 GLN A C 1
ATOM 3577 O O . GLN A 1 455 ? 19.843 -14.633 -18.301 1.00 81.25 455 GLN A O 1
ATOM 3582 N N . ILE A 1 456 ? 20.583 -12.760 -17.307 1.00 84.69 456 ILE A N 1
ATOM 3583 C CA . ILE A 1 456 ? 19.556 -11.881 -17.870 1.00 84.69 456 ILE A CA 1
ATOM 3584 C C . ILE A 1 456 ? 20.107 -11.312 -19.176 1.00 84.69 456 ILE A C 1
ATOM 3586 O O . ILE A 1 456 ? 21.169 -10.690 -19.185 1.00 84.69 456 ILE A O 1
ATOM 3590 N N . LYS A 1 457 ? 19.394 -11.529 -20.282 1.00 88.62 457 LYS A N 1
ATOM 3591 C CA . LYS A 1 457 ? 19.675 -10.877 -21.563 1.00 88.62 457 LYS A CA 1
ATOM 3592 C C . LYS A 1 457 ? 18.587 -9.845 -21.822 1.00 88.62 457 LYS A C 1
ATOM 3594 O O . LYS A 1 457 ? 17.413 -10.107 -21.577 1.00 88.62 457 LYS A O 1
ATOM 3599 N N . VAL A 1 458 ? 18.985 -8.681 -22.326 1.00 92.25 458 VAL A N 1
ATOM 3600 C CA . VAL A 1 458 ? 18.058 -7.608 -22.688 1.00 92.25 458 VAL A CA 1
ATOM 3601 C C . VAL A 1 458 ? 18.211 -7.285 -24.169 1.00 92.25 458 VAL A C 1
ATOM 3603 O O . VAL A 1 458 ? 19.312 -6.979 -24.625 1.00 92.25 458 VAL A O 1
ATOM 3606 N N . GLU A 1 459 ? 17.119 -7.359 -24.932 1.00 92.81 459 GLU A N 1
ATOM 3607 C CA . GLU A 1 459 ? 17.064 -6.804 -26.290 1.00 92.81 459 GLU A CA 1
ATOM 3608 C C . GLU A 1 459 ? 16.458 -5.411 -26.250 1.00 92.81 459 GLU A C 1
ATOM 3610 O O . GLU A 1 459 ? 15.403 -5.170 -25.663 1.00 92.81 459 GLU A O 1
ATOM 3615 N N . ILE A 1 460 ? 17.143 -4.504 -26.937 1.00 94.00 460 ILE A N 1
ATOM 3616 C CA . ILE A 1 460 ? 16.692 -3.144 -27.182 1.00 94.00 460 ILE A CA 1
ATOM 3617 C C . ILE A 1 460 ? 16.866 -2.899 -28.685 1.00 94.00 460 ILE A C 1
ATOM 3619 O O . ILE A 1 460 ? 17.998 -2.664 -29.135 1.00 94.00 460 ILE A O 1
ATOM 3623 N N . PRO A 1 461 ? 15.795 -3.001 -29.497 1.00 92.88 461 PRO A N 1
ATOM 3624 C CA . PRO A 1 461 ? 15.897 -2.908 -30.950 1.00 92.88 461 PRO A CA 1
ATOM 3625 C C . PRO A 1 461 ? 16.520 -1.579 -31.380 1.00 92.88 461 PRO A C 1
ATOM 3627 O O . PRO A 1 461 ? 16.027 -0.526 -31.005 1.00 92.88 461 PRO A O 1
ATOM 3630 N N . LEU A 1 462 ? 17.588 -1.604 -32.184 1.00 88.50 462 LEU A N 1
ATOM 3631 C CA . LEU A 1 462 ? 18.278 -0.373 -32.606 1.00 88.50 462 LEU A CA 1
ATOM 3632 C C . LEU A 1 462 ? 17.351 0.587 -33.369 1.00 88.50 462 LEU A C 1
ATOM 3634 O O . LEU A 1 462 ? 17.473 1.799 -33.242 1.00 88.50 462 LEU A O 1
ATOM 3638 N N . ALA A 1 463 ? 16.393 0.037 -34.122 1.00 89.75 463 ALA A N 1
ATOM 3639 C CA . ALA A 1 463 ? 15.460 0.790 -34.955 1.00 89.75 463 ALA A CA 1
ATOM 3640 C C . ALA A 1 463 ? 14.676 1.878 -34.199 1.00 89.75 463 ALA A C 1
ATOM 3642 O O . ALA A 1 463 ? 14.308 2.870 -34.817 1.00 89.75 463 ALA A O 1
ATOM 3643 N N . VAL A 1 464 ? 14.447 1.718 -32.890 1.00 88.25 464 VAL A N 1
ATOM 3644 C CA . VAL A 1 464 ? 13.666 2.678 -32.086 1.00 88.25 464 VAL A CA 1
ATOM 3645 C C . VAL A 1 464 ? 14.430 3.963 -31.764 1.00 88.25 464 VAL A C 1
ATOM 3647 O O . VAL A 1 464 ? 13.807 4.951 -31.403 1.00 88.25 464 VAL A O 1
ATOM 3650 N N . ASP A 1 465 ? 15.757 3.947 -31.921 1.00 90.06 465 ASP A N 1
ATOM 3651 C CA . ASP A 1 465 ? 16.657 5.056 -31.588 1.00 90.06 465 ASP A CA 1
ATOM 3652 C C . ASP A 1 465 ? 17.378 5.614 -32.839 1.00 90.06 465 ASP A C 1
ATOM 3654 O O . ASP A 1 465 ? 18.141 6.574 -32.756 1.00 90.06 465 ASP A O 1
ATOM 3658 N N . MET A 1 466 ? 17.161 5.015 -34.021 1.00 87.25 466 MET A N 1
ATOM 3659 C CA . MET A 1 466 ? 17.921 5.318 -35.246 1.00 87.25 466 MET A CA 1
ATOM 3660 C C . MET A 1 466 ? 17.810 6.776 -35.698 1.00 87.25 466 MET A C 1
ATOM 3662 O O . MET A 1 466 ? 18.807 7.344 -36.136 1.00 87.25 466 MET A O 1
ATOM 3666 N N . GLU A 1 467 ? 16.622 7.379 -35.620 1.00 86.94 467 GLU A N 1
ATOM 3667 C CA . GLU A 1 467 ? 16.428 8.772 -36.043 1.00 86.94 467 GLU A CA 1
ATOM 3668 C C . GLU A 1 467 ? 17.197 9.756 -35.158 1.00 86.94 467 GLU A C 1
ATOM 3670 O O . GLU A 1 467 ? 17.724 10.748 -35.658 1.00 86.94 467 GLU A O 1
ATOM 3675 N N . ASP A 1 468 ? 17.290 9.489 -33.857 1.00 86.50 468 ASP A N 1
ATOM 3676 C CA . ASP A 1 468 ? 17.981 10.372 -32.918 1.00 86.50 468 ASP A CA 1
ATOM 3677 C C . ASP A 1 468 ? 19.496 10.169 -32.961 1.00 86.50 468 ASP A C 1
ATOM 3679 O O . ASP A 1 468 ? 20.242 11.148 -32.952 1.00 86.50 468 ASP A O 1
ATOM 3683 N N . LEU A 1 469 ? 19.957 8.929 -33.147 1.00 85.81 469 LEU A N 1
ATOM 3684 C CA . LEU A 1 469 ? 21.372 8.626 -33.384 1.00 85.81 469 LEU A CA 1
ATOM 3685 C C . LEU A 1 469 ? 21.901 9.251 -34.685 1.00 85.81 469 LEU A C 1
ATOM 3687 O O . LEU A 1 469 ? 23.075 9.597 -34.770 1.00 85.81 469 LEU A O 1
ATOM 3691 N N . GLN A 1 470 ? 21.050 9.432 -35.700 1.00 85.12 470 GLN A N 1
ATOM 3692 C CA . GLN A 1 470 ? 21.417 10.130 -36.939 1.00 85.12 470 GLN A CA 1
ATOM 3693 C C . GLN A 1 470 ? 21.537 11.651 -36.775 1.00 85.12 470 GLN A C 1
ATOM 3695 O O . GLN A 1 470 ? 22.177 12.288 -37.606 1.00 85.12 470 GLN A O 1
ATOM 3700 N N . LYS A 1 471 ? 20.924 12.247 -35.744 1.00 81.25 471 LYS A N 1
ATOM 3701 C CA . LYS A 1 471 ? 21.023 13.693 -35.466 1.00 81.25 471 LYS A CA 1
ATOM 3702 C C . LYS A 1 471 ? 22.282 14.052 -34.673 1.00 81.25 471 LYS A C 1
ATOM 3704 O O . LYS A 1 471 ? 22.680 15.214 -34.681 1.00 81.25 471 LYS A O 1
ATOM 3709 N N . THR A 1 472 ? 22.853 13.090 -33.949 1.00 68.06 472 THR A N 1
ATOM 3710 C CA . THR A 1 472 ? 24.036 13.264 -33.091 1.00 68.06 472 THR A CA 1
ATOM 3711 C C . THR A 1 472 ? 25.336 12.758 -33.721 1.00 68.06 472 THR A C 1
ATOM 3713 O O . THR A 1 472 ? 26.406 13.056 -33.186 1.00 68.06 472 THR A O 1
ATOM 3716 N N . ALA A 1 473 ? 25.249 12.029 -34.840 1.00 56.94 473 ALA A N 1
ATOM 3717 C CA . ALA A 1 473 ? 26.367 11.656 -35.713 1.00 56.94 473 ALA A CA 1
ATOM 3718 C C . ALA A 1 473 ? 26.718 12.785 -36.692 1.00 56.94 473 ALA A C 1
ATOM 3720 O O . ALA A 1 473 ? 27.931 12.965 -36.955 1.00 56.94 473 ALA A O 1
#

pLDDT: mean 80.51, std 15.86, range [26.11, 98.12]

Sequence (473 aa):
MTQLNWTVIKVPDANLILPDCVAISVGVSENRWIPHVLGSEVENIEQVLLPISTNQLLVGRRDLNRRVEFEKFNRFAAACSAEFFVSPINTAAIASYVADIGKESKQNILSIARNSVEQLGKTSCLESTIEIPGEIKVTSANIQDKTGISFPVSFPDSVDRESAEKIASVIEAIVCELAKIMPLNRIESVVFTANCPEIIQTIDKRFLISQLLEPIEEEHSVGLATAHVMIIDEKVMSSIISSSWLGQALLNPENEDLFQTALHVLVTLLAGISFIELVDTTLPDSLIKPLEDRWSGILFKHIYNACSSYFCARTSAGCKPNKEDWYRDQVIIAFRHAKEVIPNARLSYRHDGDLDSFLEFAIKNIGDALSCAASLIGHCDGLGKSFFGDEEQVTKILDELGLKKWIYVYQRDLEKIFSKQGKWTDISELTALNIHVERLLWQFSVFPWLMDTGQIKVEIPLAVDMEDLQKTA

Foldseek 3Di:
DQAWDKDKDFAPPLQAKQAPLQKWWFFPPPRDIASVVPVPPRPGTAKMWGDPDRGIIIMTGPDPPDDDDSLVNRLVRQLRHAQGIDTPDDDPSNVVSPLNHVVRVLLVLQVQLVVQLVCVVDDFDADDDDDDPDDQRKDKGWQQAPVGAIEIEIESPDDDNSLSRSLVSSLNSSCNSVCVPFPQNQEHYEYAYQCLVVVVVVPDPVFFLDQLWDADADPVRPRFWGWTWGADPNDIHIYIGGYNQLSVLSNCVVPVQSNLVSSLRSQLRSQLSRLSVLCCVQPPCPSPDADPQVLLSLLVSLLSLLLSLLRSLLRSLSSRVPCLVVLLVQLLVLLVCLVPVLLVLVLVCVVPVPPVVSVSVNSVSLSSNSSSLSNSLSSQVSNVHDSCPVPCRSVVSCVVLVNNVVSVVSSVLSVQLVVCGSPDNDCCSSSVCVVSSQVSCVSSQWHWDQDPVSDIDIDRPVVVCVVVVVVVD

Radius of gyration: 25.37 Å; chains: 1; bounding box: 70×43×72 Å